Protein AF-0000000084933851 (afdb_homodimer)

Organism: Streptomyces venezuelae (strain ATCC 10712 / CBS 650.69 / DSM 40230 / JCM 4526 / NBRC 13096 / PD 04745) (NCBI:txid953739)

Structure (mmCIF, N/CA/C/O backbone):
data_AF-0000000084933851-model_v1
#
loop_
_entity.id
_entity.type
_entity.pdbx_description
1 polymer 'NAD kinase'
#
loop_
_atom_site.group_PDB
_atom_site.id
_atom_site.type_symbol
_atom_site.label_atom_id
_atom_site.label_alt_id
_atom_site.label_comp_id
_atom_site.label_asym_id
_atom_site.label_entity_id
_atom_site.label_seq_id
_atom_site.pdbx_PDB_ins_code
_atom_site.Cartn_x
_atom_site.Cartn_y
_atom_site.Cartn_z
_atom_site.occupancy
_atom_site.B_iso_or_equiv
_atom_site.auth_seq_id
_atom_site.auth_comp_id
_atom_site.auth_asym_id
_atom_site.auth_atom_id
_atom_site.pdbx_PDB_model_num
ATOM 1 N N . MET A 1 1 ? 6.035 50.531 6.137 1 45.31 1 MET A N 1
ATOM 2 C CA . MET A 1 1 ? 4.871 50.344 7 1 45.31 1 MET A CA 1
ATOM 3 C C . MET A 1 1 ? 4.402 48.906 7 1 45.31 1 MET A C 1
ATOM 5 O O . MET A 1 1 ? 4.184 48.312 5.938 1 45.31 1 MET A O 1
ATOM 9 N N . SER A 1 2 ? 4.676 48.188 8.047 1 57.66 2 SER A N 1
ATOM 10 C CA . SER A 1 2 ? 4.438 46.75 8.07 1 57.66 2 SER A CA 1
ATOM 11 C C . SER A 1 2 ? 2.982 46.406 7.754 1 57.66 2 SER A C 1
ATOM 13 O O . SER A 1 2 ? 2.072 47.094 8.227 1 57.66 2 SER A O 1
ATOM 15 N N . LEU A 1 3 ? 2.648 45.906 6.508 1 72.31 3 LEU A N 1
ATOM 16 C CA . LEU A 1 3 ? 1.286 45.594 6.098 1 72.31 3 LEU A CA 1
ATOM 17 C C . LEU A 1 3 ? 0.508 44.938 7.242 1 72.31 3 LEU A C 1
ATOM 19 O O . LEU A 1 3 ? 1.067 44.188 8.023 1 72.31 3 LEU A O 1
ATOM 23 N N . ALA A 1 4 ? -0.65 45.531 7.508 1 89 4 ALA A N 1
ATOM 24 C CA . ALA A 1 4 ? -1.566 44.906 8.453 1 89 4 ALA A CA 1
ATOM 25 C C . ALA A 1 4 ? -1.658 43.406 8.203 1 89 4 ALA A C 1
ATOM 27 O O . ALA A 1 4 ? -1.637 42.969 7.055 1 89 4 ALA A O 1
ATOM 28 N N . PRO A 1 5 ? -1.645 42.656 9.258 1 94.31 5 PRO A N 1
ATOM 29 C CA . PRO A 1 5 ? -1.738 41.188 9.109 1 94.31 5 PRO A CA 1
ATOM 30 C C . PRO A 1 5 ? -2.984 40.75 8.336 1 94.31 5 PRO A C 1
ATOM 32 O O . PRO A 1 5 ? -3.938 41.531 8.211 1 94.31 5 PRO A O 1
ATOM 35 N N . ARG A 1 6 ? -2.902 39.656 7.707 1 97.5 6 ARG A N 1
ATOM 36 C CA . ARG A 1 6 ? -4.02 39 7.035 1 97.5 6 ARG A CA 1
ATOM 37 C C . ARG A 1 6 ? -4.328 37.656 7.684 1 97.5 6 ARG A C 1
ATOM 39 O O . ARG A 1 6 ? -3.438 36.812 7.848 1 97.5 6 ARG A O 1
ATOM 46 N N . ALA A 1 7 ? -5.559 37.531 8.102 1 98.31 7 ALA A N 1
ATOM 47 C CA . ALA A 1 7 ? -6.008 36.25 8.609 1 98.31 7 ALA A CA 1
ATOM 48 C C . ALA A 1 7 ? -6.426 35.312 7.473 1 98.31 7 ALA A C 1
ATOM 50 O O . ALA A 1 7 ? -7.34 35.656 6.711 1 98.31 7 ALA A O 1
ATOM 51 N N . VAL A 1 8 ? -5.754 34.219 7.328 1 98.75 8 VAL A N 1
ATOM 52 C CA . VAL A 1 8 ? -6.133 33.188 6.352 1 98.75 8 VAL A CA 1
ATOM 53 C C . VAL A 1 8 ? -6.84 32.031 7.055 1 98.75 8 VAL A C 1
ATOM 55 O O . VAL A 1 8 ? -6.199 31.234 7.73 1 98.75 8 VAL A O 1
ATOM 58 N N . LEU A 1 9 ? -8.133 31.953 6.902 1 98.75 9 LEU A N 1
ATOM 59 C CA . LEU A 1 9 ? -8.938 30.922 7.535 1 98.75 9 LEU A CA 1
ATOM 60 C C . LEU A 1 9 ? -8.992 29.672 6.66 1 98.75 9 LEU A C 1
ATOM 62 O O . LEU A 1 9 ? -9.656 29.672 5.617 1 98.75 9 LEU A O 1
ATOM 66 N N . VAL A 1 10 ? -8.352 28.609 7.117 1 98.62 10 VAL A N 1
ATOM 67 C CA . VAL A 1 10 ? -8.312 27.344 6.398 1 98.62 10 VAL A CA 1
ATOM 68 C C . VAL A 1 10 ? -9.406 26.422 6.922 1 98.62 10 VAL A C 1
ATOM 70 O O . VAL A 1 10 ? -9.555 26.25 8.133 1 98.62 10 VAL A O 1
ATOM 73 N N . HIS A 1 11 ? -10.164 25.891 6.051 1 98.06 11 HIS A N 1
ATOM 74 C CA . HIS A 1 11 ? -11.25 24.984 6.414 1 98.06 11 HIS A CA 1
ATOM 75 C C . HIS A 1 11 ? -11.406 23.875 5.391 1 98.06 11 HIS A C 1
ATOM 77 O O . HIS A 1 11 ? -10.688 23.828 4.391 1 98.06 11 HIS A O 1
ATOM 83 N N . ARG A 1 12 ? -12.266 22.891 5.715 1 96.31 12 ARG A N 1
ATOM 84 C CA . ARG A 1 12 ? -12.531 21.812 4.762 1 96.31 12 ARG A CA 1
ATOM 85 C C . ARG A 1 12 ? -14.031 21.641 4.547 1 96.31 12 ARG A C 1
ATOM 87 O O . ARG A 1 12 ? -14.828 21.922 5.441 1 96.31 12 ARG A O 1
ATOM 94 N N . THR A 1 13 ? -14.336 21.188 3.377 1 96 13 THR A N 1
ATOM 95 C CA . THR A 1 13 ? -15.719 20.797 3.104 1 96 13 THR A CA 1
ATOM 96 C C . THR A 1 13 ? -16.172 19.719 4.078 1 96 13 THR A C 1
ATOM 98 O O . THR A 1 13 ? -15.438 18.766 4.352 1 96 13 THR A O 1
ATOM 101 N N . THR A 1 14 ? -17.344 19.953 4.676 1 95.5 14 THR A N 1
ATOM 102 C CA . THR A 1 14 ? -17.828 19 5.672 1 95.5 14 THR A CA 1
ATOM 103 C C . THR A 1 14 ? -18.391 17.75 5 1 95.5 14 THR A C 1
ATOM 105 O O . THR A 1 14 ? -18.734 17.781 3.814 1 95.5 14 THR A O 1
ATOM 108 N N . GLU A 1 15 ? -18.484 16.719 5.754 1 93.12 15 GLU A N 1
ATOM 109 C CA . GLU A 1 15 ? -19.109 15.5 5.258 1 93.12 15 GLU A CA 1
ATOM 110 C C . GLU A 1 15 ? -20.547 15.75 4.797 1 93.12 15 GLU A C 1
ATOM 112 O O . GLU A 1 15 ? -20.984 15.188 3.793 1 93.12 15 GLU A O 1
ATOM 117 N N . TYR A 1 16 ? -21.203 16.578 5.457 1 95.88 16 TYR A N 1
ATOM 118 C CA . TYR A 1 16 ? -22.594 16.891 5.109 1 95.88 16 TYR A CA 1
ATOM 119 C C . TYR A 1 16 ? -22.672 17.547 3.738 1 95.88 16 TYR A C 1
ATOM 121 O O . TYR A 1 16 ? -23.516 17.172 2.918 1 95.88 16 TYR A O 1
ATOM 129 N N . GLU A 1 17 ? -21.844 18.469 3.578 1 96.12 17 GLU A N 1
ATOM 130 C CA . GLU A 1 17 ? -21.797 19.141 2.281 1 96.12 17 GLU A CA 1
ATOM 131 C C . GLU A 1 17 ? -21.5 18.156 1.161 1 96.12 17 GLU A C 1
ATOM 133 O O . GLU A 1 17 ? -22.094 18.219 0.083 1 96.12 17 GLU A O 1
ATOM 138 N N . GLU A 1 18 ? -20.641 17.266 1.449 1 94.56 18 GLU A N 1
ATOM 139 C CA . GLU A 1 18 ? -20.312 16.25 0.456 1 94.56 18 GLU A CA 1
ATOM 140 C C . GLU A 1 18 ? -21.5 15.352 0.157 1 94.56 18 GLU A C 1
ATOM 142 O O . GLU A 1 18 ? -21.75 15 -0.999 1 94.56 18 GLU A O 1
ATOM 147 N N . LEU A 1 19 ? -22.172 14.938 1.188 1 94.75 19 LEU A N 1
ATOM 148 C CA . LEU A 1 19 ? -23.344 14.078 1.047 1 94.75 19 LEU A CA 1
ATOM 149 C C . LEU A 1 19 ? -24.422 14.773 0.229 1 94.75 19 LEU A C 1
ATOM 151 O O . LEU A 1 19 ? -25.047 14.148 -0.634 1 94.75 19 LEU A O 1
ATOM 155 N N . LEU A 1 20 ? -24.547 16.047 0.464 1 95.31 20 LEU A N 1
ATOM 156 C CA . LEU A 1 20 ? -25.562 16.797 -0.282 1 95.31 20 LEU A CA 1
ATOM 157 C C . LEU A 1 20 ? -25.156 16.922 -1.748 1 95.31 20 LEU A C 1
ATOM 159 O O . LEU A 1 20 ? -26.016 16.844 -2.637 1 95.31 20 LEU A O 1
ATOM 163 N N . ALA A 1 21 ? -23.969 17.172 -1.898 1 94.62 21 ALA A N 1
ATOM 164 C CA . ALA A 1 21 ? -23.484 17.266 -3.273 1 94.62 21 ALA A CA 1
ATOM 165 C C . ALA A 1 21 ? -23.672 15.953 -4.023 1 94.62 21 ALA A C 1
ATOM 167 O O . ALA A 1 21 ? -23.984 15.953 -5.215 1 94.62 21 ALA A O 1
ATOM 168 N N . ARG A 1 22 ? -23.562 14.836 -3.422 1 92.44 22 ARG A N 1
ATOM 169 C CA . ARG A 1 22 ? -23.594 13.516 -4.035 1 92.44 22 ARG A CA 1
ATOM 170 C C . ARG A 1 22 ? -25.031 13.023 -4.191 1 92.44 22 ARG A C 1
ATOM 172 O O . ARG A 1 22 ? -25.375 12.391 -5.191 1 92.44 22 ARG A O 1
ATOM 179 N N . HIS A 1 23 ? -25.844 13.398 -3.143 1 94 23 HIS A N 1
ATOM 180 C CA . HIS A 1 23 ? -27.156 12.758 -3.09 1 94 23 HIS A CA 1
ATOM 181 C C . HIS A 1 23 ? -28.266 13.758 -3.373 1 94 23 HIS A C 1
ATOM 183 O O . HIS A 1 23 ? -29.422 13.375 -3.553 1 94 23 HIS A O 1
ATOM 189 N N . GLY A 1 24 ? -27.922 15.016 -3.371 1 92.81 24 GLY A N 1
ATOM 190 C CA . GLY A 1 24 ? -28.844 16.062 -3.812 1 92.81 24 GLY A CA 1
ATOM 191 C C . GLY A 1 24 ? -29.641 16.656 -2.68 1 92.81 24 GLY A C 1
ATOM 192 O O . GLY A 1 24 ? -29.734 17.875 -2.553 1 92.81 24 GLY A O 1
ATOM 193 N N . THR A 1 25 ? -30.203 15.742 -1.806 1 94.5 25 THR A N 1
ATOM 194 C CA . THR A 1 25 ? -31.078 16.266 -0.752 1 94.5 25 THR A CA 1
ATOM 195 C C . THR A 1 25 ? -30.703 15.648 0.597 1 94.5 25 THR A C 1
ATOM 197 O O . THR A 1 25 ? -30.094 14.586 0.655 1 94.5 25 THR A O 1
ATOM 200 N N . HIS A 1 26 ? -31.188 16.391 1.652 1 94.69 26 HIS A N 1
ATOM 201 C CA . HIS A 1 26 ? -31.031 15.883 3.008 1 94.69 26 HIS A CA 1
ATOM 202 C C . HIS A 1 26 ? -31.656 14.5 3.148 1 94.69 26 HIS A C 1
ATOM 204 O O . HIS A 1 26 ? -31.062 13.609 3.758 1 94.69 26 HIS A O 1
ATOM 210 N N . GLY A 1 27 ? -32.781 14.336 2.613 1 94.44 27 GLY A N 1
ATOM 211 C CA . GLY A 1 27 ? -33.5 13.07 2.693 1 94.44 27 GLY A CA 1
ATOM 212 C C . GLY A 1 27 ? -32.719 11.922 2.07 1 94.44 27 GLY A C 1
ATOM 213 O O . GLY A 1 27 ? -32.594 10.844 2.666 1 94.44 27 GLY A O 1
ATOM 214 N N . GLN A 1 28 ? -32.25 12.156 0.894 1 94.44 28 GLN A N 1
ATOM 215 C CA . GLN A 1 28 ? -31.484 11.125 0.209 1 94.44 28 GLN A CA 1
ATOM 216 C C . GLN A 1 28 ? -30.188 10.812 0.972 1 94.44 28 GLN A C 1
ATOM 218 O O . GLN A 1 28 ? -29.797 9.648 1.071 1 94.44 28 GLN A O 1
ATOM 223 N N . ALA A 1 29 ? -29.547 11.805 1.529 1 94.25 29 ALA A N 1
ATOM 224 C CA . ALA A 1 29 ? -28.359 11.609 2.359 1 94.25 29 ALA A CA 1
ATOM 225 C C . ALA A 1 29 ? -28.688 10.781 3.6 1 94.25 29 ALA A C 1
ATOM 227 O O . ALA A 1 29 ? -27.922 9.906 3.998 1 94.25 29 ALA A O 1
ATOM 228 N N . ALA A 1 30 ? -29.828 11.102 4.113 1 94.94 30 ALA A N 1
ATOM 229 C CA . ALA A 1 30 ? -30.266 10.375 5.301 1 94.94 30 ALA A CA 1
ATOM 230 C C . ALA A 1 30 ? -30.469 8.898 4.992 1 94.94 30 ALA A C 1
ATOM 232 O O . ALA A 1 30 ? -30.094 8.031 5.797 1 94.94 30 ALA A O 1
ATOM 233 N N . PHE A 1 31 ? -31.062 8.648 3.9 1 93.5 31 PHE A N 1
ATOM 234 C CA . PHE A 1 31 ? -31.281 7.27 3.486 1 93.5 31 PHE A CA 1
ATOM 235 C C . PHE A 1 31 ? -29.969 6.539 3.303 1 93.5 31 PHE A C 1
ATOM 237 O O . PHE A 1 31 ? -29.797 5.418 3.789 1 93.5 31 PHE A O 1
ATOM 244 N N . PHE A 1 32 ? -29.125 7.215 2.662 1 91.81 32 PHE A N 1
ATOM 245 C CA . PHE A 1 32 ? -27.812 6.664 2.4 1 91.81 32 PHE A CA 1
ATOM 246 C C . PHE A 1 32 ? -27.094 6.324 3.701 1 91.81 32 PHE A C 1
ATOM 248 O O . PHE A 1 32 ? -26.578 5.215 3.857 1 91.81 32 PHE A O 1
ATOM 255 N N . LEU A 1 33 ? -27.031 7.246 4.629 1 92.69 33 LEU A N 1
ATOM 256 C CA . LEU A 1 33 ? -26.344 7.062 5.902 1 92.69 33 LEU A CA 1
ATOM 257 C C . LEU A 1 33 ? -27.047 6.008 6.754 1 92.69 33 LEU A C 1
ATOM 259 O O . LEU A 1 33 ? -26.391 5.199 7.41 1 92.69 33 LEU A O 1
ATOM 263 N N . ALA A 1 34 ? -28.344 6.023 6.695 1 92.38 34 ALA A N 1
ATOM 264 C CA . ALA A 1 34 ? -29.109 5.055 7.48 1 92.38 34 ALA A CA 1
ATOM 265 C C . ALA A 1 34 ? -28.781 3.627 7.051 1 92.38 34 ALA A C 1
ATOM 267 O O . ALA A 1 34 ? -28.703 2.725 7.887 1 92.38 34 ALA A O 1
ATOM 268 N N . ALA A 1 35 ? -28.625 3.432 5.805 1 88 35 ALA A N 1
ATOM 269 C CA . ALA A 1 35 ? -28.25 2.123 5.266 1 88 35 ALA A CA 1
ATOM 270 C C . ALA A 1 35 ? -26.922 1.651 5.824 1 88 35 ALA A C 1
ATOM 272 O O . ALA A 1 35 ? -26.609 0.459 5.781 1 88 35 ALA A O 1
ATOM 273 N N . ARG A 1 36 ? -26.234 2.561 6.383 1 86.5 36 ARG A N 1
ATOM 274 C CA . ARG A 1 36 ? -24.906 2.254 6.934 1 86.5 36 ARG A CA 1
ATOM 275 C C . ARG A 1 36 ? -24.906 2.387 8.453 1 86.5 36 ARG A C 1
ATOM 277 O O . ARG A 1 36 ? -23.844 2.463 9.07 1 86.5 36 ARG A O 1
ATOM 284 N N . GLY A 1 37 ? -25.969 2.615 8.875 1 86.56 37 GLY A N 1
ATOM 285 C CA . GLY A 1 37 ? -26.125 2.689 10.32 1 86.56 37 GLY A CA 1
ATOM 286 C C . GLY A 1 37 ? -25.656 4.012 10.898 1 86.56 37 GLY A C 1
ATOM 287 O O . GLY A 1 37 ? -25.234 4.074 12.055 1 86.56 37 GLY A O 1
ATOM 288 N N . ARG A 1 38 ? -25.656 4.98 10.07 1 90.38 38 ARG A N 1
ATOM 289 C CA . ARG A 1 38 ? -25.203 6.293 10.523 1 90.38 38 ARG A CA 1
ATOM 290 C C . ARG A 1 38 ? -26.344 7.305 10.5 1 90.38 38 ARG A C 1
ATOM 292 O O . ARG A 1 38 ? -27.344 7.113 9.797 1 90.38 38 ARG A O 1
ATOM 299 N N . SER A 1 39 ? -26.141 8.281 11.289 1 93.56 39 SER A N 1
ATOM 300 C CA . SER A 1 39 ? -27.172 9.305 11.422 1 93.56 39 SER A CA 1
ATOM 301 C C . SER A 1 39 ? -26.797 10.562 10.633 1 93.56 39 SER A C 1
ATOM 303 O O . SER A 1 39 ? -25.75 11.164 10.867 1 93.56 39 SER A O 1
ATOM 305 N N . VAL A 1 40 ? -27.766 10.922 9.828 1 93.56 40 VAL A N 1
ATOM 306 C CA . VAL A 1 40 ? -27.562 12.148 9.062 1 93.56 40 VAL A CA 1
ATOM 307 C C . VAL A 1 40 ? -27.578 13.352 10.008 1 93.56 40 VAL A C 1
ATOM 309 O O . VAL A 1 40 ? -26.906 14.352 9.758 1 93.56 40 VAL A O 1
ATOM 312 N N . ASP A 1 41 ? -28.266 13.188 11.039 1 94.69 41 ASP A N 1
ATOM 313 C CA . ASP A 1 41 ? -28.359 14.289 11.984 1 94.69 41 ASP A CA 1
ATOM 314 C C . ASP A 1 41 ? -27.031 14.539 12.688 1 94.69 41 ASP A C 1
ATOM 316 O O . ASP A 1 41 ? -26.656 15.688 12.93 1 94.69 41 ASP A O 1
ATOM 320 N N . ALA A 1 42 ? -26.406 13.531 12.953 1 93.62 42 ALA A N 1
ATOM 321 C CA . ALA A 1 42 ? -25.094 13.672 13.562 1 93.62 42 ALA A CA 1
ATOM 322 C C . ALA A 1 42 ? -24.125 14.383 12.617 1 93.62 42 ALA A C 1
ATOM 324 O O . ALA A 1 42 ? -23.359 15.25 13.047 1 93.62 42 ALA A O 1
ATOM 325 N N . VAL A 1 43 ? -24.25 14.016 11.422 1 94 43 VAL A N 1
ATOM 326 C CA . VAL A 1 43 ? -23.375 14.609 10.406 1 94 43 VAL A CA 1
ATOM 327 C C . VAL A 1 43 ? -23.734 16.078 10.219 1 94 43 VAL A C 1
ATOM 329 O O . VAL A 1 43 ? -22.859 16.938 10.078 1 94 43 VAL A O 1
ATOM 332 N N . ARG A 1 44 ? -24.969 16.297 10.203 1 95.94 44 ARG A N 1
ATOM 333 C CA . ARG A 1 44 ? -25.438 17.672 10.07 1 95.94 44 ARG A CA 1
ATOM 334 C C . ARG A 1 44 ? -25.016 18.531 11.266 1 95.94 44 ARG A C 1
ATOM 336 O O . ARG A 1 44 ? -24.625 19.688 11.102 1 95.94 44 ARG A O 1
ATOM 343 N N . GLU A 1 45 ? -25.109 17.969 12.375 1 95.25 45 GLU A N 1
ATOM 344 C CA . GLU A 1 45 ? -24.688 18.688 13.57 1 95.25 45 GLU A CA 1
ATOM 345 C C . GLU A 1 45 ? -23.203 19.062 13.5 1 95.25 45 GLU A C 1
ATOM 347 O O . GLU A 1 45 ? -22.828 20.172 13.875 1 95.25 45 GLU A O 1
ATOM 352 N N . ARG A 1 46 ? -22.438 18.156 13.07 1 94.5 46 ARG A N 1
ATOM 353 C CA . ARG A 1 46 ? -21.016 18.438 12.914 1 94.5 46 ARG A CA 1
ATOM 354 C C . ARG A 1 46 ? -20.781 19.547 11.898 1 94.5 46 ARG A C 1
ATOM 356 O O . ARG A 1 46 ? -19.906 20.391 12.078 1 94.5 46 ARG A O 1
ATOM 363 N N . HIS A 1 47 ? -21.562 19.469 10.883 1 95.81 47 HIS A N 1
ATOM 364 C CA . HIS A 1 47 ? -21.516 20.5 9.859 1 95.81 47 HIS A CA 1
ATOM 365 C C . HIS A 1 47 ? -21.828 21.875 10.461 1 95.81 47 HIS A C 1
ATOM 367 O O . HIS A 1 47 ? -21.109 22.844 10.219 1 95.81 47 HIS A O 1
ATOM 373 N N . GLU A 1 48 ? -22.859 21.922 11.195 1 96.75 48 GLU A N 1
ATOM 374 C CA . GLU A 1 48 ? -23.266 23.188 11.805 1 96.75 48 GLU A CA 1
ATOM 375 C C . GLU A 1 48 ? -22.203 23.688 12.781 1 96.75 48 GLU A C 1
ATOM 377 O O . GLU A 1 48 ? -21.938 24.891 12.852 1 96.75 48 GLU A O 1
ATOM 382 N N . ARG A 1 49 ? -21.625 22.797 13.461 1 95.75 49 ARG A N 1
ATOM 383 C CA . ARG A 1 49 ? -20.578 23.172 14.391 1 95.75 49 ARG A CA 1
ATOM 384 C C . ARG A 1 49 ? -19.375 23.766 13.648 1 95.75 49 ARG A C 1
ATOM 386 O O . ARG A 1 49 ? -18.812 24.781 14.078 1 95.75 49 ARG A O 1
ATOM 393 N N . ALA A 1 50 ? -19.031 23.109 12.625 1 96.25 50 ALA A N 1
ATOM 394 C CA . ALA A 1 50 ? -17.906 23.594 11.828 1 96.25 50 ALA A CA 1
ATOM 395 C C . ALA A 1 50 ? -18.188 24.984 11.273 1 96.25 50 ALA A C 1
ATOM 397 O O . ALA A 1 50 ? -17.328 25.859 11.312 1 96.25 50 ALA A O 1
ATOM 398 N N . HIS A 1 51 ? -19.375 25.172 10.828 1 96.69 51 HIS A N 1
ATOM 399 C CA . HIS A 1 51 ? -19.766 26.469 10.266 1 96.69 51 HIS A CA 1
ATOM 400 C C . HIS A 1 51 ? -19.797 27.547 11.336 1 96.69 51 HIS A C 1
ATOM 402 O O . HIS A 1 51 ? -19.359 28.672 11.102 1 96.69 51 HIS A O 1
ATOM 408 N N . ARG A 1 52 ? -20.312 27.172 12.414 1 97.31 52 ARG A N 1
ATOM 409 C CA . ARG A 1 52 ? -20.359 28.109 13.523 1 97.31 52 ARG A CA 1
ATOM 410 C C . ARG A 1 52 ? -18.953 28.484 13.984 1 97.31 52 ARG A C 1
ATOM 412 O O . ARG A 1 52 ? -18.672 29.656 14.281 1 97.31 52 ARG A O 1
ATOM 419 N N . ALA A 1 53 ? -18.125 27.469 14.039 1 97.81 53 ALA A N 1
ATOM 420 C CA . ALA A 1 53 ? -16.75 27.719 14.43 1 97.81 53 ALA A CA 1
ATOM 421 C C . ALA A 1 53 ? -16.078 28.688 13.461 1 97.81 53 ALA A C 1
ATOM 423 O O . ALA A 1 53 ? -15.43 29.656 13.883 1 97.81 53 ALA A O 1
ATOM 424 N N . LEU A 1 54 ? -16.266 28.422 12.227 1 98.06 54 LEU A N 1
ATOM 425 C CA . LEU A 1 54 ? -15.672 29.281 11.203 1 98.06 54 LEU A CA 1
ATOM 426 C C . LEU A 1 54 ? -16.203 30.703 11.312 1 98.06 54 LEU A C 1
ATOM 428 O O . LEU A 1 54 ? -15.445 31.672 11.203 1 98.06 54 LEU A O 1
ATOM 432 N N . ALA A 1 55 ? -17.484 30.812 11.547 1 97.94 55 ALA A N 1
ATOM 433 C CA . ALA A 1 55 ? -18.109 32.125 11.672 1 97.94 55 ALA A CA 1
ATOM 434 C C . ALA A 1 55 ? -17.578 32.875 12.898 1 97.94 55 ALA A C 1
ATOM 436 O O . ALA A 1 55 ? -17.328 34.062 12.844 1 97.94 55 ALA A O 1
ATOM 437 N N . THR A 1 56 ? -17.484 32.156 13.93 1 98.19 56 THR A N 1
ATOM 438 C CA . THR A 1 56 ? -16.984 32.719 15.164 1 98.19 56 THR A CA 1
ATOM 439 C C . THR A 1 56 ? -15.555 33.25 14.984 1 98.19 56 THR A C 1
ATOM 441 O O . THR A 1 56 ? -15.242 34.375 15.398 1 98.19 56 THR A O 1
ATOM 444 N N . VAL A 1 57 ? -14.711 32.469 14.367 1 98.56 57 VAL A N 1
ATOM 445 C CA . VAL A 1 57 ? -13.32 32.844 14.148 1 98.56 57 VAL A CA 1
ATOM 446 C C . VAL A 1 57 ? -13.258 34.062 13.203 1 98.56 57 VAL A C 1
ATOM 448 O O . VAL A 1 57 ? -12.516 35 13.445 1 98.56 57 VAL A O 1
ATOM 451 N N . ALA A 1 58 ? -14.062 34 12.164 1 98.25 58 ALA A N 1
ATOM 452 C CA . ALA A 1 58 ? -14.109 35.094 11.219 1 98.25 58 ALA A CA 1
ATOM 453 C C . ALA A 1 58 ? -14.516 36.406 11.906 1 98.25 58 ALA A C 1
ATOM 455 O O . ALA A 1 58 ? -13.961 37.469 11.617 1 98.25 58 ALA A O 1
ATOM 456 N N . GLY A 1 59 ? -15.445 36.25 12.75 1 98 59 GLY A N 1
ATOM 457 C CA . GLY A 1 59 ? -15.93 37.406 13.477 1 98 59 GLY A CA 1
ATOM 458 C C . GLY A 1 59 ? -14.93 37.938 14.492 1 98 59 GLY A C 1
ATOM 459 O O . GLY A 1 59 ? -15.047 39.094 14.953 1 98 59 GLY A O 1
ATOM 460 N N . ALA A 1 60 ? -13.992 37.125 14.82 1 97.94 60 ALA A N 1
ATOM 461 C CA . ALA A 1 60 ? -13 37.5 15.828 1 97.94 60 ALA A CA 1
ATOM 462 C C . ALA A 1 60 ? -11.812 38.219 15.195 1 97.94 60 ALA A C 1
ATOM 464 O O . ALA A 1 60 ? -10.961 38.75 15.898 1 97.94 60 ALA A O 1
ATOM 465 N N . VAL A 1 61 ? -11.711 38.188 13.906 1 97.94 61 VAL A N 1
ATOM 466 C CA . VAL A 1 61 ? -10.586 38.812 13.219 1 97.94 61 VAL A CA 1
ATOM 467 C C . VAL A 1 61 ? -10.641 40.344 13.43 1 97.94 61 VAL A C 1
ATOM 469 O O . VAL A 1 61 ? -11.672 40.969 13.188 1 97.94 61 VAL A O 1
ATOM 472 N N . PRO A 1 62 ? -9.516 40.938 13.914 1 96.44 62 PRO A N 1
ATOM 473 C CA . PRO A 1 62 ? -9.516 42.375 14.102 1 96.44 62 PRO A CA 1
ATOM 474 C C . PRO A 1 62 ? -9.945 43.125 12.844 1 96.44 62 PRO A C 1
ATOM 476 O O . PRO A 1 62 ? -9.586 42.75 11.727 1 96.44 62 PRO A O 1
ATOM 479 N N . LEU A 1 63 ? -10.578 44.219 12.984 1 95.19 63 LEU A N 1
ATOM 480 C CA . LEU A 1 63 ? -11.148 45 11.883 1 95.19 63 LEU A CA 1
ATOM 481 C C . LEU A 1 63 ? -10.055 45.594 11.008 1 95.19 63 LEU A C 1
ATOM 483 O O . LEU A 1 63 ? -10.273 45.875 9.836 1 95.19 63 LEU A O 1
ATOM 487 N N . THR A 1 64 ? -8.953 45.719 11.586 1 95.62 64 THR A N 1
ATOM 488 C CA . THR A 1 64 ? -7.852 46.344 10.867 1 95.62 64 THR A CA 1
ATOM 489 C C . THR A 1 64 ? -7.125 45.312 10 1 95.62 64 THR A C 1
ATOM 491 O O . THR A 1 64 ? -6.234 45.656 9.227 1 95.62 64 THR A O 1
ATOM 494 N N . TRP A 1 65 ? -7.449 43.969 10.219 1 97.06 65 TRP A N 1
ATOM 495 C CA . TRP A 1 65 ? -6.805 42.938 9.438 1 97.06 65 TRP A CA 1
ATOM 496 C C . TRP A 1 65 ? -7.59 42.625 8.164 1 97.06 65 TRP A C 1
ATOM 498 O O . TRP A 1 65 ? -8.812 42.75 8.141 1 97.06 65 TRP A O 1
ATOM 508 N N . ARG A 1 66 ? -6.891 42.281 7.145 1 96.19 66 ARG A N 1
ATOM 509 C CA . ARG A 1 66 ? -7.555 41.594 6.043 1 96.19 66 ARG A CA 1
ATOM 510 C C . ARG A 1 66 ? -7.887 40.156 6.414 1 96.19 66 ARG A C 1
ATOM 512 O O . ARG A 1 66 ? -7.309 39.594 7.355 1 96.19 66 ARG A O 1
ATOM 519 N N . GLN A 1 67 ? -8.836 39.656 5.707 1 97.31 67 GLN A N 1
ATOM 520 C CA . GLN A 1 67 ? -9.188 38.25 5.957 1 97.31 67 GLN A CA 1
ATOM 521 C C . GLN A 1 67 ? -9.562 37.531 4.66 1 97.31 67 GLN A C 1
ATOM 523 O O . GLN A 1 67 ? -10.102 38.156 3.736 1 97.31 67 GLN A O 1
ATOM 528 N N . THR A 1 68 ? -9.227 36.312 4.555 1 97.88 68 THR A N 1
ATOM 529 C CA . THR A 1 68 ? -9.617 35.469 3.441 1 97.88 68 THR A CA 1
ATOM 530 C C . THR A 1 68 ? -9.828 34.031 3.908 1 97.88 68 THR A C 1
ATOM 532 O O . THR A 1 68 ? -9.32 33.625 4.961 1 97.88 68 THR A O 1
ATOM 535 N N . ARG A 1 69 ? -10.648 33.281 3.213 1 98 69 ARG A N 1
ATOM 536 C CA . ARG A 1 69 ? -10.867 31.844 3.469 1 98 69 ARG A CA 1
ATOM 537 C C . ARG A 1 69 ? -10.25 30.984 2.373 1 98 69 ARG A C 1
ATOM 539 O O . ARG A 1 69 ? -10.25 31.375 1.201 1 98 69 ARG A O 1
ATOM 546 N N . VAL A 1 70 ? -9.719 29.906 2.816 1 97.88 70 VAL A N 1
ATOM 547 C CA . VAL A 1 70 ? -9.18 28.953 1.855 1 97.88 70 VAL A CA 1
ATOM 548 C C . VAL A 1 70 ? -9.641 27.547 2.213 1 97.88 70 VAL A C 1
ATOM 550 O O . VAL A 1 70 ? -9.484 27.109 3.355 1 97.88 70 VAL A O 1
ATOM 553 N N . GLU A 1 71 ? -10.234 26.844 1.227 1 97.69 71 GLU A N 1
ATOM 554 C CA . GLU A 1 71 ? -10.648 25.453 1.402 1 97.69 71 GLU A CA 1
ATOM 555 C C . GLU A 1 71 ? -9.492 24.5 1.146 1 97.69 71 GLU A C 1
ATOM 557 O O . GLU A 1 71 ? -8.641 24.766 0.295 1 97.69 71 GLU A O 1
ATOM 562 N N . ARG A 1 72 ? -9.492 23.406 1.838 1 96.19 72 ARG A N 1
ATOM 563 C CA . ARG A 1 72 ? -8.422 22.406 1.804 1 96.19 72 ARG A CA 1
ATOM 564 C C . ARG A 1 72 ? -8.016 22.094 0.369 1 96.19 72 ARG A C 1
ATOM 566 O O . ARG A 1 72 ? -6.824 22.047 0.053 1 96.19 72 ARG A O 1
ATOM 573 N N . ALA A 1 73 ? -8.938 21.953 -0.477 1 93.31 73 ALA A N 1
ATOM 574 C CA . ALA A 1 73 ? -8.688 21.547 -1.854 1 93.31 73 ALA A CA 1
ATOM 575 C C . ALA A 1 73 ? -7.934 22.625 -2.623 1 93.31 73 ALA A C 1
ATOM 577 O O . ALA A 1 73 ? -7.363 22.359 -3.684 1 93.31 73 ALA A O 1
ATOM 578 N N . ASP A 1 74 ? -7.906 23.812 -2.098 1 94.75 74 ASP A N 1
ATOM 579 C CA . ASP A 1 74 ? -7.312 24.938 -2.816 1 94.75 74 ASP A CA 1
ATOM 580 C C . ASP A 1 74 ? -5.98 25.344 -2.189 1 94.75 74 ASP A C 1
ATOM 582 O O . ASP A 1 74 ? -5.379 26.344 -2.598 1 94.75 74 ASP A O 1
ATOM 586 N N . LEU A 1 75 ? -5.57 24.609 -1.274 1 95.12 75 LEU A N 1
ATOM 587 C CA . LEU A 1 75 ? -4.363 24.984 -0.541 1 95.12 75 LEU A CA 1
ATOM 588 C C . LEU A 1 75 ? -3.154 25.016 -1.466 1 95.12 75 LEU A C 1
ATOM 590 O O . LEU A 1 75 ? -2.299 25.891 -1.345 1 95.12 75 LEU A O 1
ATOM 594 N N . ASP A 1 76 ? -3.072 24.109 -2.418 1 89.06 76 ASP A N 1
ATOM 595 C CA . ASP A 1 76 ? -1.894 23.984 -3.27 1 89.06 76 ASP A CA 1
ATOM 596 C C . ASP A 1 76 ? -1.803 25.156 -4.25 1 89.06 76 ASP A C 1
ATOM 598 O O . ASP A 1 76 ? -0.761 25.359 -4.875 1 89.06 76 ASP A O 1
ATOM 602 N N . ARG A 1 77 ? -2.854 25.922 -4.434 1 92.75 77 ARG A N 1
ATOM 603 C CA . ARG A 1 77 ? -2.881 27.047 -5.367 1 92.75 77 ARG A CA 1
ATOM 604 C C . ARG A 1 77 ? -2.926 28.375 -4.617 1 92.75 77 ARG A C 1
ATOM 606 O O . ARG A 1 77 ? -2.885 29.453 -5.234 1 92.75 77 ARG A O 1
ATOM 613 N N . PHE A 1 78 ? -3.031 28.312 -3.354 1 95.62 78 PHE A N 1
ATOM 614 C CA . PHE A 1 78 ? -3.137 29.516 -2.551 1 95.62 78 PHE A CA 1
ATOM 615 C C . PHE A 1 78 ? -1.756 30.094 -2.252 1 95.62 78 PHE A C 1
ATOM 617 O O . PHE A 1 78 ? -0.83 29.344 -1.918 1 95.62 78 PHE A O 1
ATOM 624 N N . LEU A 1 79 ? -1.615 31.359 -2.311 1 95.56 79 LEU A N 1
ATOM 625 C CA . LEU A 1 79 ? -0.349 32.031 -2.035 1 95.56 79 LEU A CA 1
ATOM 626 C C . LEU A 1 79 ? -0.36 32.688 -0.65 1 95.56 79 LEU A C 1
ATOM 628 O O . LEU A 1 79 ? -1.055 33.656 -0.426 1 95.56 79 LEU A O 1
ATOM 632 N N . PHE A 1 80 ? 0.397 32.156 0.234 1 96.88 80 PHE A N 1
ATOM 633 C CA . PHE A 1 80 ? 0.545 32.719 1.575 1 96.88 80 PHE A CA 1
ATOM 634 C C . PHE A 1 80 ? 1.616 33.812 1.598 1 96.88 80 PHE A C 1
ATOM 636 O O . PHE A 1 80 ? 2.666 33.656 0.97 1 96.88 80 PHE A O 1
ATOM 643 N N . GLY A 1 81 ? 1.355 34.875 2.291 1 95.75 81 GLY A N 1
ATOM 644 C CA . GLY A 1 81 ? 2.318 35.938 2.467 1 95.75 81 GLY A CA 1
ATOM 645 C C . GLY A 1 81 ? 2.992 35.906 3.826 1 95.75 81 GLY A C 1
ATOM 646 O O . GLY A 1 81 ? 2.521 35.25 4.75 1 95.75 81 GLY A O 1
ATOM 647 N N . PRO A 1 82 ? 4.098 36.625 3.99 1 94 82 PRO A N 1
ATOM 648 C CA . PRO A 1 82 ? 4.832 36.656 5.258 1 94 82 PRO A CA 1
ATOM 649 C C . PRO A 1 82 ? 4.027 37.281 6.395 1 94 82 PRO A C 1
ATOM 651 O O . PRO A 1 82 ? 4.297 37 7.566 1 94 82 PRO A O 1
ATOM 654 N N . GLU A 1 83 ? 2.979 38.062 6.07 1 94.94 83 GLU A N 1
ATOM 655 C CA . GLU A 1 83 ? 2.191 38.781 7.082 1 94.94 83 GLU A CA 1
ATOM 656 C C . GLU A 1 83 ? 1.001 37.938 7.531 1 94.94 83 GLU A C 1
ATOM 658 O O . GLU A 1 83 ? 0.247 38.312 8.422 1 94.94 83 GLU A O 1
ATOM 663 N N . ASP A 1 84 ? 0.851 36.812 6.91 1 97.31 84 ASP A N 1
ATOM 664 C CA . ASP A 1 84 ? -0.349 36 7.145 1 97.31 84 ASP A CA 1
ATOM 665 C C . ASP A 1 84 ? -0.315 35.375 8.523 1 97.31 84 ASP A C 1
ATOM 667 O O . ASP A 1 84 ? 0.737 34.906 8.977 1 97.31 84 ASP A O 1
ATOM 671 N N . VAL A 1 85 ? -1.425 35.406 9.164 1 98 85 VAL A N 1
ATOM 672 C CA . VAL A 1 85 ? -1.743 34.531 10.289 1 98 85 VAL A CA 1
ATOM 673 C C . VAL A 1 85 ? -2.691 33.438 9.828 1 98 85 VAL A C 1
ATOM 675 O O . VAL A 1 85 ? -3.822 33.688 9.422 1 98 85 VAL A O 1
ATOM 678 N N . VAL A 1 86 ? -2.229 32.219 9.875 1 98.56 86 VAL A N 1
ATOM 679 C CA . VAL A 1 86 ? -3.01 31.094 9.352 1 98.56 86 VAL A CA 1
ATOM 680 C C . VAL A 1 86 ? -3.859 30.484 10.469 1 98.56 86 VAL A C 1
ATOM 682 O O . VAL A 1 86 ? -3.33 30.047 11.492 1 98.56 86 VAL A O 1
ATOM 685 N N . VAL A 1 87 ? -5.117 30.516 10.297 1 98.62 87 VAL A N 1
ATOM 686 C CA . VAL A 1 87 ? -6.055 29.953 11.266 1 98.62 87 VAL A CA 1
ATOM 687 C C . VAL A 1 87 ? -6.723 28.719 10.68 1 98.62 87 VAL A C 1
ATOM 689 O O . VAL A 1 87 ? -7.562 28.812 9.781 1 98.62 87 VAL A O 1
ATOM 692 N N . VAL A 1 88 ? -6.379 27.562 11.219 1 98.44 88 VAL A N 1
ATOM 693 C CA . VAL A 1 88 ? -6.965 26.312 10.727 1 98.44 88 VAL A CA 1
ATOM 694 C C . VAL A 1 88 ? -8.148 25.922 11.602 1 98.44 88 VAL A C 1
ATOM 696 O O . VAL A 1 88 ? -7.988 25.672 12.805 1 98.44 88 VAL A O 1
ATOM 699 N N . VAL A 1 89 ? -9.305 25.875 11 1 97.88 89 VAL A N 1
ATOM 700 C CA . VAL A 1 89 ? -10.531 25.5 11.703 1 97.88 89 VAL A CA 1
ATOM 70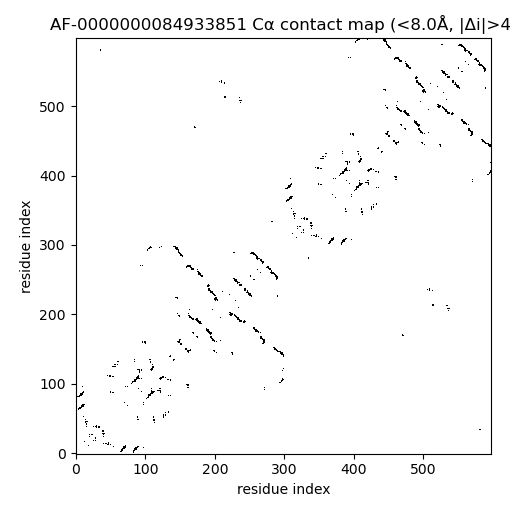1 C C . VAL A 1 89 ? -10.961 24.094 11.273 1 97.88 89 VAL A C 1
ATOM 703 O O . VAL A 1 89 ? -11.594 23.922 10.227 1 97.88 89 VAL A O 1
ATOM 706 N N . GLY A 1 90 ? -10.68 23.156 12.055 1 95.44 90 GLY A N 1
ATOM 707 C CA . GLY A 1 90 ? -10.961 21.781 11.695 1 95.44 90 GLY A CA 1
ATOM 708 C C . GLY A 1 90 ? -10.188 20.781 12.531 1 95.44 90 GLY A C 1
ATOM 709 O O . GLY A 1 90 ? -10.086 20.938 13.75 1 95.44 90 GLY A O 1
ATOM 710 N N . GLN A 1 91 ? -9.711 19.734 11.93 1 92.62 91 GLN A N 1
ATOM 711 C CA . GLN A 1 91 ? -9.016 18.656 12.625 1 92.62 91 GLN A CA 1
ATOM 712 C C . GLN A 1 91 ? -7.504 18.781 12.477 1 92.62 91 GLN A C 1
ATOM 714 O O . GLN A 1 91 ? -7.02 19.625 11.711 1 92.62 91 GLN A O 1
ATOM 719 N N . ASP A 1 92 ? -6.75 17.953 13.172 1 92.38 92 ASP A N 1
ATOM 720 C CA . ASP A 1 92 ? -5.293 17.953 13.141 1 92.38 92 ASP A CA 1
ATOM 721 C C . ASP A 1 92 ? -4.77 17.75 11.719 1 92.38 92 ASP A C 1
ATOM 723 O O . ASP A 1 92 ? -3.826 18.422 11.297 1 92.38 92 ASP A O 1
ATOM 727 N N . GLY A 1 93 ? -5.402 16.844 11.008 1 92.31 93 GLY A N 1
ATOM 728 C CA . GLY A 1 93 ? -4.953 16.578 9.648 1 92.31 93 GLY A CA 1
ATOM 729 C C . GLY A 1 93 ? -4.973 17.797 8.758 1 92.31 93 GLY A C 1
ATOM 730 O O . GLY A 1 93 ? -4.137 17.922 7.859 1 92.31 93 GLY A O 1
ATOM 731 N N . LEU A 1 94 ? -5.914 18.656 8.977 1 95.06 94 LEU A N 1
ATOM 732 C CA . LEU A 1 94 ? -6.012 19.859 8.172 1 95.06 94 LEU A CA 1
ATOM 733 C C . LEU A 1 94 ? -4.832 20.797 8.445 1 95.06 94 LEU A C 1
ATOM 735 O O . LEU A 1 94 ? -4.348 21.469 7.539 1 95.06 94 LEU A O 1
ATOM 739 N N . VAL A 1 95 ? -4.391 20.797 9.664 1 96.56 95 VAL A N 1
ATOM 740 C CA . VAL A 1 95 ? -3.205 21.578 9.992 1 96.56 95 VAL A CA 1
ATOM 741 C C . VAL A 1 95 ? -1.999 21.031 9.234 1 96.56 95 VAL A C 1
ATOM 743 O O . VAL A 1 95 ? -1.228 21.797 8.648 1 96.56 95 VAL A O 1
ATOM 746 N N . ALA A 1 96 ? -1.905 19.719 9.242 1 95.69 96 ALA A N 1
ATOM 747 C CA . ALA A 1 96 ? -0.798 19.078 8.539 1 95.69 96 ALA A CA 1
ATOM 748 C C . ALA A 1 96 ? -0.838 19.406 7.047 1 95.69 96 ALA A C 1
ATOM 750 O O . ALA A 1 96 ? 0.199 19.672 6.438 1 95.69 96 ALA A O 1
ATOM 751 N N . ASN A 1 97 ? -1.997 19.438 6.523 1 95.44 97 ASN A N 1
ATOM 752 C CA . ASN A 1 97 ? -2.148 19.75 5.105 1 95.44 97 ASN A CA 1
ATOM 753 C C . ASN A 1 97 ? -1.744 21.188 4.801 1 95.44 97 ASN A C 1
ATOM 755 O O . ASN A 1 97 ? -1.088 21.453 3.791 1 95.44 97 ASN A O 1
ATOM 759 N N . ALA A 1 98 ? -2.072 22.047 5.648 1 96.75 98 ALA A N 1
ATOM 760 C CA . ALA A 1 98 ? -1.733 23.453 5.449 1 96.75 98 ALA A CA 1
ATOM 761 C C . ALA A 1 98 ? -0.235 23.688 5.617 1 96.75 98 ALA A C 1
ATOM 763 O O . ALA A 1 98 ? 0.358 24.5 4.902 1 96.75 98 ALA A O 1
ATOM 764 N N . ALA A 1 99 ? 0.348 23.016 6.508 1 97.06 99 ALA A N 1
ATOM 765 C CA . ALA A 1 99 ? 1.75 23.219 6.871 1 97.06 99 ALA A CA 1
ATOM 766 C C . ALA A 1 99 ? 2.654 23.094 5.648 1 97.06 99 ALA A C 1
ATOM 768 O O . ALA A 1 99 ? 3.654 23.812 5.539 1 97.06 99 ALA A O 1
ATOM 769 N N . LYS A 1 100 ? 2.262 22.266 4.762 1 94.19 100 LYS A N 1
ATOM 770 C CA . LYS A 1 100 ? 3.053 21.969 3.566 1 94.19 100 LYS A CA 1
ATOM 771 C C . LYS A 1 100 ? 3.336 23.25 2.771 1 94.19 100 LYS A C 1
ATOM 773 O O . LYS A 1 100 ? 4.312 23.312 2.023 1 94.19 100 LYS A O 1
ATOM 778 N N . TYR A 1 101 ? 2.549 24.281 2.998 1 94.38 101 TYR A N 1
ATOM 779 C CA . TYR A 1 101 ? 2.588 25.422 2.098 1 94.38 101 TYR A CA 1
ATOM 780 C C . TYR A 1 101 ? 3.035 26.672 2.832 1 94.38 101 TYR A C 1
ATOM 782 O O . TYR A 1 101 ? 3.025 27.766 2.266 1 94.38 101 TYR A O 1
ATOM 790 N N . LEU A 1 102 ? 3.422 26.531 4.035 1 96.31 102 LEU A N 1
ATOM 791 C CA . LEU A 1 102 ? 3.773 27.672 4.863 1 96.31 102 LEU A CA 1
ATOM 792 C C . LEU A 1 102 ? 5.289 27.828 4.973 1 96.31 102 LEU A C 1
ATOM 794 O O . LEU A 1 102 ? 6.023 26.844 4.812 1 96.31 102 LEU A O 1
ATOM 798 N N . THR A 1 103 ? 5.75 29.016 5.207 1 92.5 103 THR A N 1
ATOM 799 C CA . THR A 1 103 ? 7.176 29.312 5.316 1 92.5 103 THR A CA 1
ATOM 800 C C . THR A 1 103 ? 7.477 30.047 6.621 1 92.5 103 THR A C 1
ATOM 802 O O . THR A 1 103 ? 8.305 30.953 6.648 1 92.5 103 THR A O 1
ATOM 805 N N . GLY A 1 104 ? 6.715 29.75 7.641 1 92.94 104 GLY A N 1
ATOM 806 C CA . GLY A 1 104 ? 7.043 30.344 8.93 1 92.94 104 GLY A CA 1
ATOM 807 C C . GLY A 1 104 ? 5.91 31.172 9.508 1 92.94 104 GLY A C 1
ATOM 808 O O . GLY A 1 104 ? 6.043 31.734 10.594 1 92.94 104 GLY A O 1
ATOM 809 N N . GLN A 1 105 ? 4.848 31.328 8.781 1 96 105 GLN A N 1
ATOM 810 C CA . GLN A 1 105 ? 3.684 32.031 9.312 1 96 105 GLN A CA 1
ATOM 811 C C . GLN A 1 105 ? 3.189 31.375 10.602 1 96 105 GLN A C 1
ATOM 813 O O . GLN A 1 105 ? 3.219 30.156 10.734 1 96 105 GLN A O 1
ATOM 818 N N . PRO A 1 106 ? 2.758 32.25 11.531 1 97.38 106 PRO A N 1
ATOM 819 C CA . PRO A 1 106 ? 2.131 31.625 12.703 1 97.38 106 PRO A CA 1
ATOM 820 C C . PRO A 1 106 ? 0.827 30.906 12.375 1 97.38 106 PRO A C 1
ATOM 822 O O . PRO A 1 106 ? 0.059 31.375 11.523 1 97.38 106 PRO A O 1
ATOM 825 N N . VAL A 1 107 ? 0.612 29.766 13.023 1 98.38 107 VAL A N 1
ATOM 826 C CA . VAL A 1 107 ? -0.574 28.953 12.789 1 98.38 107 VAL A CA 1
ATOM 827 C C . VAL A 1 107 ? -1.373 28.828 14.078 1 98.38 107 VAL A C 1
ATOM 829 O O . VAL A 1 107 ? -0.814 28.5 15.133 1 98.38 107 VAL A O 1
ATOM 832 N N . VAL A 1 108 ? -2.586 29.125 14.039 1 98.06 108 VAL A N 1
ATOM 833 C CA . VAL A 1 108 ? -3.521 28.906 15.133 1 98.06 108 VAL A CA 1
ATOM 834 C C . VAL A 1 108 ? -4.48 27.781 14.789 1 98.06 108 VAL A C 1
ATOM 836 O O . VAL A 1 108 ? -5.25 27.875 13.836 1 98.06 108 VAL A O 1
ATOM 839 N N . GLY A 1 109 ? -4.422 26.688 15.531 1 97.62 109 GLY A N 1
ATOM 840 C CA . GLY A 1 109 ? -5.328 25.562 15.336 1 97.62 109 GLY A CA 1
ATOM 841 C C . GLY A 1 109 ? -6.59 25.672 16.172 1 97.62 109 GLY A C 1
ATOM 842 O O . GLY A 1 109 ? -6.523 25.703 17.406 1 97.62 109 GLY A O 1
ATOM 843 N N . ILE A 1 110 ? -7.734 25.688 15.523 1 97.38 110 ILE A N 1
ATOM 844 C CA . ILE A 1 110 ? -9.031 25.828 16.172 1 97.38 110 ILE A CA 1
ATOM 845 C C . ILE A 1 110 ? -9.805 24.516 16.047 1 97.38 110 ILE A C 1
ATOM 847 O O . ILE A 1 110 ? -10.047 24.031 14.93 1 97.38 110 ILE A O 1
ATOM 851 N N . ASP A 1 111 ? -10.188 23.984 17.125 1 95.62 111 ASP A N 1
ATOM 852 C CA . ASP A 1 111 ? -10.961 22.75 17.172 1 95.62 111 ASP A CA 1
ATOM 853 C C . ASP A 1 111 ? -12.445 23.016 16.922 1 95.62 111 ASP A C 1
ATOM 855 O O . ASP A 1 111 ? -13.141 23.547 17.797 1 95.62 111 ASP A O 1
ATOM 859 N N . ALA A 1 112 ? -12.922 22.578 15.758 1 91.94 112 ALA A N 1
ATOM 860 C CA . ALA A 1 112 ? -14.32 22.812 15.406 1 91.94 112 ALA A CA 1
ATOM 861 C C . ALA A 1 112 ? -15.219 21.734 15.977 1 91.94 112 ALA A C 1
ATOM 863 O O . ALA A 1 112 ? -16.453 21.859 15.977 1 91.94 112 ALA A O 1
ATOM 864 N N . ASP A 1 113 ? -14.648 20.703 16.422 1 88.75 113 ASP A N 1
ATOM 865 C CA . ASP A 1 113 ? -15.422 19.562 16.906 1 88.75 113 ASP A CA 1
ATOM 866 C C . ASP A 1 113 ? -14.773 18.953 18.156 1 88.75 113 ASP A C 1
ATOM 868 O O . ASP A 1 113 ? -14.219 17.859 18.109 1 88.75 113 ASP A O 1
ATOM 872 N N . PRO A 1 114 ? -15.039 19.703 19.25 1 81.12 114 PRO A N 1
ATOM 873 C CA . PRO A 1 114 ? -14.422 19.203 20.484 1 81.12 114 PRO A CA 1
ATOM 874 C C . PRO A 1 114 ? -14.867 17.781 20.828 1 81.12 114 PRO A C 1
ATOM 876 O O . PRO A 1 114 ? -16.047 17.438 20.641 1 81.12 114 PRO A O 1
ATOM 879 N N . GLY A 1 115 ? -13.945 16.891 21.297 1 77.25 115 GLY A N 1
ATOM 880 C CA . GLY A 1 115 ? -14.234 15.508 21.656 1 77.25 115 GLY A CA 1
ATOM 881 C C . GLY A 1 115 ? -13.867 14.516 20.578 1 77.25 115 GLY A C 1
ATOM 882 O O . GLY A 1 115 ? -13.688 13.328 20.844 1 77.25 115 GLY A O 1
ATOM 883 N N . ARG A 1 116 ? -13.773 14.984 19.391 1 75.94 116 ARG A N 1
ATOM 884 C CA . ARG A 1 116 ? -13.477 14.094 18.281 1 75.94 116 ARG A CA 1
ATOM 885 C C . ARG A 1 116 ? -11.992 14.156 17.906 1 75.94 116 ARG A C 1
ATOM 887 O O . ARG A 1 116 ? -11.43 13.172 17.422 1 75.94 116 ARG A O 1
ATOM 894 N N . ASN A 1 117 ? -11.438 15.258 18.203 1 74.5 117 ASN A N 1
ATOM 895 C CA . ASN A 1 117 ? -10.039 15.445 17.812 1 74.5 117 ASN A CA 1
ATOM 896 C C . ASN A 1 117 ? -9.102 15.234 18.984 1 74.5 117 ASN A C 1
ATOM 898 O O . ASN A 1 117 ? -9.398 15.641 20.109 1 74.5 117 ASN A O 1
ATOM 902 N N . PRO A 1 118 ? -7.934 14.492 18.719 1 71 118 PRO A N 1
ATOM 903 C CA . PRO A 1 118 ? -6.945 14.367 19.797 1 71 118 PRO A CA 1
ATOM 904 C C . PRO A 1 118 ? -6.457 15.727 20.297 1 71 118 PRO A C 1
ATOM 906 O O . PRO A 1 118 ? -5.996 15.828 21.438 1 71 118 PRO A O 1
ATOM 909 N N . GLY A 1 119 ? -6.551 16.766 19.422 1 74.19 119 GLY A N 1
ATOM 910 C CA . GLY A 1 119 ? -6.199 18.125 19.844 1 74.19 119 GLY A CA 1
ATOM 911 C C . GLY A 1 119 ? -4.703 18.344 19.922 1 74.19 119 GLY A C 1
ATOM 912 O O . GLY A 1 119 ? -4.23 19.078 20.797 1 74.19 119 GLY A O 1
ATOM 913 N N . VAL A 1 120 ? -3.982 17.688 19.125 1 83.44 120 VAL A N 1
ATOM 914 C CA . VAL A 1 120 ? -2.535 17.875 19.125 1 83.44 120 VAL A CA 1
ATOM 915 C C . VAL A 1 120 ? -2.184 19.172 18.406 1 83.44 120 VAL A C 1
ATOM 917 O O . VAL A 1 120 ? -1.371 19.953 18.891 1 83.44 120 VAL A O 1
ATOM 920 N N . LEU A 1 121 ? -2.906 19.422 17.328 1 94.12 121 LEU A N 1
ATOM 921 C CA . LEU A 1 121 ? -2.57 20.562 16.484 1 94.12 121 LEU A CA 1
ATOM 922 C C . LEU A 1 121 ? -3.676 21.609 16.531 1 94.12 121 LEU A C 1
ATOM 924 O O . LEU A 1 121 ? -3.428 22.797 16.281 1 94.12 121 LEU A O 1
ATOM 928 N N . VAL A 1 122 ? -4.879 21.172 16.781 1 95.31 122 VAL A N 1
ATOM 929 C CA . VAL A 1 122 ? -5.984 22.094 16.984 1 95.31 122 VAL A CA 1
ATOM 930 C C . VAL A 1 122 ? -6.309 22.203 18.469 1 95.31 122 VAL A C 1
ATOM 932 O O . VAL A 1 122 ? -7.234 21.562 18.953 1 95.31 122 VAL A O 1
ATOM 935 N N . ARG A 1 123 ? -5.773 23.156 19.078 1 93.69 123 ARG A N 1
ATOM 936 C CA . ARG A 1 123 ? -5.699 23.188 20.531 1 93.69 123 ARG A CA 1
ATOM 937 C C . ARG A 1 123 ? -6.715 24.156 21.109 1 93.69 123 ARG A C 1
ATOM 939 O O . ARG A 1 123 ? -6.941 24.172 22.328 1 93.69 123 ARG A O 1
ATOM 946 N N . HIS A 1 124 ? -7.281 25.016 20.297 1 96.19 124 HIS A N 1
ATOM 947 C CA . HIS A 1 124 ? -8.055 26.125 20.828 1 96.19 124 HIS A CA 1
ATOM 948 C C . HIS A 1 124 ? -9.516 26.031 20.406 1 96.19 124 HIS A C 1
ATOM 950 O O . HIS A 1 124 ? -9.828 25.469 19.359 1 96.19 124 HIS A O 1
ATOM 956 N N . ARG A 1 125 ? -10.32 26.625 21.219 1 95.88 125 ARG A N 1
ATOM 957 C CA . ARG A 1 125 ? -11.734 26.781 20.891 1 95.88 125 ARG A CA 1
ATOM 958 C C . ARG A 1 125 ? -11.969 28.047 20.062 1 95.88 125 ARG A C 1
ATOM 960 O O . ARG A 1 125 ? -11.203 29 20.172 1 95.88 125 ARG A O 1
ATOM 967 N N . PRO A 1 126 ? -13.062 27.969 19.328 1 97.19 126 PRO A N 1
ATOM 968 C CA . PRO A 1 126 ? -13.328 29.109 18.453 1 97.19 126 PRO A CA 1
ATOM 969 C C . PRO A 1 126 ? -13.43 30.422 19.219 1 97.19 126 PRO A C 1
ATOM 971 O O . PRO A 1 126 ? -12.992 31.469 18.719 1 97.19 126 PRO A O 1
ATOM 974 N N . ASP A 1 127 ? -13.922 30.438 20.391 1 96.19 127 ASP A N 1
ATOM 975 C CA . ASP A 1 127 ? -14.172 31.672 21.141 1 96.19 127 ASP A CA 1
ATOM 976 C C . ASP A 1 127 ? -12.859 32.281 21.609 1 96.19 127 ASP A C 1
ATOM 978 O O . ASP A 1 127 ? -12.836 33.438 22.031 1 96.19 127 ASP A O 1
ATOM 982 N N . ARG A 1 128 ? -11.812 31.547 21.547 1 96.81 128 ARG A N 1
ATOM 983 C CA . ARG A 1 128 ? -10.508 32.062 21.953 1 96.81 128 ARG A CA 1
ATOM 984 C C . ARG A 1 128 ? -9.844 32.844 20.828 1 96.81 128 ARG A C 1
ATOM 986 O O . ARG A 1 128 ? -8.828 33.5 21.047 1 96.81 128 ARG A O 1
ATOM 993 N N . ALA A 1 129 ? -10.398 32.812 19.688 1 97.38 129 ALA A N 1
ATOM 994 C CA . ALA A 1 129 ? -9.781 33.406 18.516 1 97.38 129 ALA A CA 1
ATOM 995 C C . ALA A 1 129 ? -9.586 34.906 18.719 1 97.38 129 ALA A C 1
ATOM 997 O O . ALA A 1 129 ? -8.578 35.469 18.281 1 97.38 129 ALA A O 1
ATOM 998 N N . ARG A 1 130 ? -10.523 35.531 19.391 1 96.38 130 ARG A N 1
ATOM 999 C CA . ARG A 1 130 ? -10.477 36.969 19.578 1 96.38 130 ARG A CA 1
ATOM 1000 C C . ARG A 1 130 ? -9.195 37.406 20.297 1 96.38 130 ARG A C 1
ATOM 1002 O O . ARG A 1 130 ? -8.609 38.438 19.984 1 96.38 130 ARG A O 1
ATOM 1009 N N . ARG A 1 131 ? -8.805 36.594 21.203 1 95.62 131 ARG A N 1
ATOM 1010 C CA . ARG A 1 131 ? -7.586 36.906 21.938 1 95.62 131 ARG A CA 1
ATOM 1011 C C . ARG A 1 131 ? -6.359 36.344 21.234 1 95.62 131 ARG A C 1
ATOM 1013 O O . ARG A 1 131 ? -5.293 36.969 21.25 1 95.62 131 ARG A O 1
ATOM 1020 N N . LEU A 1 132 ? -6.453 35.219 20.594 1 96.56 132 LEU A N 1
ATOM 1021 C CA . LEU A 1 132 ? -5.328 34.5 20.031 1 96.56 132 LEU A CA 1
ATOM 1022 C C . LEU A 1 132 ? -4.773 35.219 18.797 1 96.56 132 LEU A C 1
ATOM 1024 O O . LEU A 1 132 ? -3.568 35.188 18.547 1 96.56 132 LEU A O 1
ATOM 1028 N N . LEU A 1 133 ? -5.633 35.781 18.016 1 96.75 133 LEU A N 1
ATOM 1029 C CA . LEU A 1 133 ? -5.207 36.344 16.734 1 96.75 133 LEU A CA 1
ATOM 1030 C C . LEU A 1 133 ? -4.262 37.531 16.922 1 96.75 133 LEU A C 1
ATOM 1032 O O . LEU A 1 133 ? -3.129 37.5 16.438 1 96.75 133 LEU A O 1
ATOM 1036 N N . PRO A 1 134 ? -4.711 38.531 17.75 1 95.06 134 PRO A N 1
ATOM 1037 C CA . PRO A 1 134 ? -3.736 39.562 18.031 1 95.06 134 PRO A CA 1
ATOM 1038 C C . PRO A 1 134 ? -2.498 39.062 18.75 1 95.06 134 PRO A C 1
ATOM 1040 O O . PRO A 1 134 ? -1.389 39.562 18.516 1 95.06 134 PRO A O 1
ATOM 1043 N N . TYR A 1 135 ? -2.697 38.094 19.578 1 95.88 135 TYR A N 1
ATOM 1044 C CA . TYR A 1 135 ? -1.596 37.5 20.328 1 95.88 135 TYR A CA 1
ATOM 1045 C C . TYR A 1 135 ? -0.577 36.875 19.391 1 95.88 135 TYR A C 1
ATOM 1047 O O . TYR A 1 135 ? 0.632 37.031 19.594 1 95.88 135 TYR A O 1
ATOM 1055 N N . ALA A 1 136 ? -0.994 36.25 18.359 1 95.69 136 ALA A N 1
ATOM 1056 C CA . ALA A 1 136 ? -0.165 35.469 17.438 1 95.69 136 ALA A CA 1
ATOM 1057 C C . ALA A 1 136 ? 0.836 36.375 16.703 1 95.69 136 ALA A C 1
ATOM 1059 O O . ALA A 1 136 ? 1.882 35.906 16.25 1 95.69 136 ALA A O 1
ATOM 1060 N N . VAL A 1 137 ? 0.55 37.625 16.594 1 93.62 137 VAL A N 1
ATOM 1061 C CA . VAL A 1 137 ? 1.428 38.531 15.859 1 93.62 137 VAL A CA 1
ATOM 1062 C C . VAL A 1 137 ? 2.205 39.406 16.844 1 93.62 137 VAL A C 1
ATOM 1064 O O . VAL A 1 137 ? 3.01 40.25 16.422 1 93.62 137 VAL A O 1
ATOM 1067 N N . GLY A 1 138 ? 1.911 39.188 18.078 1 89.88 138 GLY A N 1
ATOM 1068 C CA . GLY A 1 138 ? 2.58 40 19.078 1 89.88 138 GLY A CA 1
ATOM 1069 C C . GLY A 1 138 ? 3.973 39.5 19.422 1 89.88 138 GLY A C 1
ATOM 1070 O O . GLY A 1 138 ? 4.285 38.312 19.203 1 89.88 138 GLY A O 1
ATOM 1071 N N . ALA A 1 139 ? 4.848 40.312 19.969 1 87.44 139 ALA A N 1
ATOM 1072 C CA . ALA A 1 139 ? 6.23 40.031 20.328 1 87.44 139 ALA A CA 1
ATOM 1073 C C . ALA A 1 139 ? 6.289 38.938 21.406 1 87.44 139 ALA A C 1
ATOM 1075 O O . ALA A 1 139 ? 7.246 38.156 21.469 1 87.44 139 ALA A O 1
ATOM 1076 N N . GLY A 1 140 ? 5.207 38.719 22.141 1 88.56 140 GLY A N 1
ATOM 1077 C CA . GLY A 1 140 ? 5.227 37.781 23.25 1 88.56 140 GLY A CA 1
ATOM 1078 C C . GLY A 1 140 ? 4.535 36.469 22.938 1 88.56 140 GLY A C 1
ATOM 1079 O O . GLY A 1 140 ? 4.305 35.656 23.828 1 88.56 140 GLY A O 1
ATOM 1080 N N . ALA A 1 141 ? 4.262 36.281 21.703 1 92.19 141 ALA A N 1
ATOM 1081 C CA . ALA A 1 141 ? 3.525 35.062 21.375 1 92.19 141 ALA A CA 1
ATOM 1082 C C . ALA A 1 141 ? 4.398 33.844 21.562 1 92.19 141 ALA A C 1
ATOM 1084 O O . ALA A 1 141 ? 5.559 33.812 21.141 1 92.19 141 ALA A O 1
ATOM 1085 N N . THR A 1 142 ? 3.906 32.906 22.344 1 95.25 142 THR A N 1
ATOM 1086 C CA . THR A 1 142 ? 4.578 31.625 22.484 1 95.25 142 THR A CA 1
ATOM 1087 C C . THR A 1 142 ? 4.199 30.672 21.344 1 95.25 142 THR A C 1
ATOM 1089 O O . THR A 1 142 ? 3.018 30.516 21.031 1 95.25 142 THR A O 1
ATOM 1092 N N . VAL A 1 143 ? 5.184 30.109 20.797 1 95.88 143 VAL A N 1
ATOM 1093 C CA . VAL A 1 143 ? 4.984 29.266 19.625 1 95.88 143 VAL A CA 1
ATOM 1094 C C . VAL A 1 143 ? 5.785 27.969 19.781 1 95.88 143 VAL A C 1
ATOM 1096 O O . VAL A 1 143 ? 6.93 28 20.25 1 95.88 143 VAL A O 1
ATOM 1099 N N . ASP A 1 144 ? 5.141 26.844 19.516 1 96.5 144 ASP A N 1
ATOM 1100 C CA . ASP A 1 144 ? 5.879 25.609 19.312 1 96.5 144 ASP A CA 1
ATOM 1101 C C . ASP A 1 144 ? 6.367 25.484 17.875 1 96.5 144 ASP A C 1
ATOM 1103 O O . ASP A 1 144 ? 5.582 25.641 16.938 1 96.5 144 ASP A O 1
ATOM 1107 N N . GLU A 1 145 ? 7.59 25.312 17.734 1 97.06 145 GLU A N 1
ATOM 1108 C CA . GLU A 1 145 ? 8.156 25.047 16.422 1 97.06 145 GLU A CA 1
ATOM 1109 C C . GLU A 1 145 ? 8.219 23.547 16.141 1 97.06 145 GLU A C 1
ATOM 1111 O O . GLU A 1 145 ? 9.141 22.859 16.594 1 97.06 145 GLU A O 1
ATOM 1116 N N . LEU A 1 146 ? 7.285 23.062 15.344 1 97.75 146 LEU A N 1
ATOM 1117 C CA . LEU A 1 146 ? 7.207 21.641 15.055 1 97.75 146 LEU A CA 1
ATOM 1118 C C . LEU A 1 146 ? 8.078 21.266 13.859 1 97.75 146 LEU A C 1
ATOM 1120 O O . LEU A 1 146 ? 8.023 21.938 12.82 1 97.75 146 LEU A O 1
ATOM 1124 N N . THR A 1 147 ? 8.836 20.234 14.031 1 98 147 THR A N 1
ATOM 1125 C CA . THR A 1 147 ? 9.75 19.75 13 1 98 147 THR A CA 1
ATOM 1126 C C . THR A 1 147 ? 8.984 19.25 11.789 1 98 147 THR A C 1
ATOM 1128 O O . THR A 1 147 ? 7.957 18.578 11.93 1 98 147 THR A O 1
ATOM 1131 N N . MET A 1 148 ? 9.484 19.594 10.625 1 98.12 148 MET A N 1
ATOM 1132 C CA . MET A 1 148 ? 8.945 19.062 9.383 1 98.12 148 MET A CA 1
ATOM 1133 C C . MET A 1 148 ? 10 18.234 8.648 1 98.12 148 MET A C 1
ATOM 1135 O O . MET A 1 148 ? 11.195 18.328 8.945 1 98.12 148 MET A O 1
ATOM 1139 N N . VAL A 1 149 ? 9.539 17.406 7.734 1 98.56 149 VAL A N 1
ATOM 1140 C CA . VAL A 1 149 ? 10.406 16.594 6.879 1 98.56 149 VAL A CA 1
ATOM 1141 C C . VAL A 1 149 ? 10.297 17.078 5.434 1 98.56 149 VAL A C 1
ATOM 1143 O O . VAL A 1 149 ? 9.227 17.516 4.996 1 98.56 149 VAL A O 1
ATOM 1146 N N . GLU A 1 150 ? 11.398 16.984 4.711 1 98.25 150 GLU A N 1
ATOM 1147 C CA . GLU A 1 150 ? 11.383 17.344 3.297 1 98.25 150 GLU A CA 1
ATOM 1148 C C . GLU A 1 150 ? 12.008 16.25 2.438 1 98.25 150 GLU A C 1
ATOM 1150 O O . GLU A 1 150 ? 12.859 15.492 2.908 1 98.25 150 GLU A O 1
ATOM 1155 N N . ALA A 1 151 ? 11.539 16.094 1.282 1 98.56 151 ALA A N 1
ATOM 1156 C CA . ALA A 1 151 ? 12.125 15.312 0.198 1 98.56 151 ALA A CA 1
ATOM 1157 C C . ALA A 1 151 ? 12.633 16.219 -0.921 1 98.56 151 ALA A C 1
ATOM 1159 O O . ALA A 1 151 ? 11.898 17.094 -1.392 1 98.56 151 ALA A O 1
ATOM 1160 N N . VAL A 1 152 ? 13.844 16.031 -1.291 1 98.25 152 VAL A N 1
ATOM 1161 C CA . VAL A 1 152 ? 14.422 16.781 -2.398 1 98.25 152 VAL A CA 1
ATOM 1162 C C . VAL A 1 152 ? 14.969 15.812 -3.451 1 98.25 152 VAL A C 1
ATOM 1164 O O . VAL A 1 152 ? 15.812 14.969 -3.148 1 98.25 152 VAL A O 1
ATOM 1167 N N . THR A 1 153 ? 14.5 15.938 -4.68 1 98.31 153 THR A N 1
ATOM 1168 C CA . THR A 1 153 ? 14.969 15.086 -5.766 1 98.31 153 THR A CA 1
ATOM 1169 C C . THR A 1 153 ? 16.234 15.656 -6.395 1 98.31 153 THR A C 1
ATOM 1171 O O . THR A 1 153 ? 16.609 16.797 -6.129 1 98.31 153 THR A O 1
ATOM 1174 N N . ASP A 1 154 ? 16.891 14.891 -7.184 1 97.19 154 ASP A N 1
ATOM 1175 C CA . ASP A 1 154 ? 18.125 15.312 -7.82 1 97.19 154 ASP A CA 1
ATOM 1176 C C . ASP A 1 154 ? 17.875 16.422 -8.844 1 97.19 154 ASP A C 1
ATOM 1178 O O . ASP A 1 154 ? 18.797 17.125 -9.242 1 97.19 154 ASP A O 1
ATOM 1182 N N . ASP A 1 155 ? 16.625 16.547 -9.312 1 96.06 155 ASP A N 1
ATOM 1183 C CA . ASP A 1 155 ? 16.297 17.656 -10.211 1 96.06 155 ASP A CA 1
ATOM 1184 C C . ASP A 1 155 ? 15.68 18.828 -9.445 1 96.06 155 ASP A C 1
ATOM 1186 O O . ASP A 1 155 ? 14.945 19.625 -10.023 1 96.06 155 ASP A O 1
ATOM 1190 N N . ALA A 1 156 ? 15.734 18.844 -8.172 1 94.62 156 ALA A N 1
ATOM 1191 C CA . ALA A 1 156 ? 15.516 19.969 -7.266 1 94.62 156 ALA A CA 1
ATOM 1192 C C . ALA A 1 156 ? 14.031 20.156 -6.977 1 94.62 156 ALA A C 1
ATOM 1194 O O . ALA A 1 156 ? 13.609 21.234 -6.531 1 94.62 156 ALA A O 1
ATOM 1195 N N . GLN A 1 157 ? 13.273 19.109 -7.371 1 96.44 157 GLN A N 1
ATOM 1196 C CA . GLN A 1 157 ? 11.906 19.156 -6.867 1 96.44 157 GLN A CA 1
ATOM 1197 C C . GLN A 1 157 ? 11.867 18.922 -5.359 1 96.44 157 GLN A C 1
ATOM 1199 O O . GLN A 1 157 ? 12.648 18.125 -4.828 1 96.44 157 GLN A O 1
ATOM 1204 N N . ARG A 1 158 ? 10.945 19.641 -4.734 1 96.38 158 ARG A N 1
ATOM 1205 C CA . ARG A 1 158 ? 10.891 19.625 -3.277 1 96.38 158 ARG A CA 1
ATOM 1206 C C . ARG A 1 158 ? 9.477 19.344 -2.785 1 96.38 158 ARG A C 1
ATOM 1208 O O . ARG A 1 158 ? 8.5 19.781 -3.4 1 96.38 158 ARG A O 1
ATOM 1215 N N . LEU A 1 159 ? 9.352 18.609 -1.716 1 96.38 159 LEU A N 1
ATOM 1216 C CA . LEU A 1 159 ? 8.102 18.266 -1.04 1 96.38 159 LEU A CA 1
ATOM 1217 C C . LEU A 1 159 ? 8.266 18.359 0.474 1 96.38 159 LEU A C 1
ATOM 1219 O O . LEU A 1 159 ? 9.266 17.875 1.023 1 96.38 159 LEU A O 1
ATOM 1223 N N . LEU A 1 160 ? 7.305 19.031 1.171 1 97.12 160 LEU A N 1
ATOM 1224 C CA . LEU A 1 160 ? 7.312 19.172 2.623 1 97.12 160 LEU A CA 1
ATOM 1225 C C . LEU A 1 160 ? 6.164 18.391 3.25 1 97.12 160 LEU A C 1
ATOM 1227 O O . LEU A 1 160 ? 5.121 18.188 2.621 1 97.12 160 LEU A O 1
ATOM 1231 N N . ALA A 1 161 ? 6.406 17.969 4.465 1 97.75 161 ALA A N 1
ATOM 1232 C CA . ALA A 1 161 ? 5.352 17.312 5.238 1 97.75 161 ALA A CA 1
ATOM 1233 C C . ALA A 1 161 ? 5.551 17.531 6.734 1 97.75 161 ALA A C 1
ATOM 1235 O O . ALA A 1 161 ? 6.684 17.641 7.207 1 97.75 161 ALA A O 1
ATOM 1236 N N . LEU A 1 162 ? 4.453 17.578 7.398 1 97.69 162 LEU A N 1
ATOM 1237 C CA . LEU A 1 162 ? 4.5 17.766 8.844 1 97.69 162 LEU A CA 1
ATOM 1238 C C . LEU A 1 162 ? 4.633 16.422 9.555 1 97.69 162 LEU A C 1
ATOM 1240 O O . LEU A 1 162 ? 5.336 16.312 10.562 1 97.69 162 LEU A O 1
ATOM 1244 N N . ASN A 1 163 ? 3.912 15.398 9.039 1 96.94 163 ASN A N 1
ATOM 1245 C CA . ASN A 1 163 ? 3.922 14.086 9.68 1 96.94 163 ASN A CA 1
ATOM 1246 C C . ASN A 1 163 ? 4.969 13.164 9.062 1 96.94 163 ASN A C 1
ATOM 1248 O O . ASN A 1 163 ? 5.871 12.695 9.758 1 96.94 163 ASN A O 1
ATOM 1252 N N . GLU A 1 164 ? 4.793 12.805 7.828 1 98.12 164 GLU A N 1
ATOM 1253 C CA . GLU A 1 164 ? 5.707 11.875 7.176 1 98.12 164 GLU A CA 1
ATOM 1254 C C . GLU A 1 164 ? 5.664 12.031 5.656 1 98.12 164 GLU A C 1
ATOM 1256 O O . GLU A 1 164 ? 4.715 12.609 5.117 1 98.12 164 GLU A O 1
ATOM 1261 N N . ILE A 1 165 ? 6.672 11.555 5.035 1 98.69 165 ILE A N 1
ATOM 1262 C CA . ILE A 1 165 ? 6.734 11.367 3.59 1 98.69 165 ILE A CA 1
ATOM 1263 C C . ILE A 1 165 ? 6.867 9.883 3.268 1 98.69 165 ILE A C 1
ATOM 1265 O O . ILE A 1 165 ? 7.684 9.18 3.867 1 98.69 165 ILE A O 1
ATOM 1269 N N . TYR A 1 166 ? 6.031 9.453 2.377 1 98.75 166 TYR A N 1
ATOM 1270 C CA . TYR A 1 166 ? 6.102 8.109 1.808 1 98.75 166 TYR A CA 1
ATOM 1271 C C . TYR A 1 166 ? 6.824 8.125 0.465 1 98.75 166 TYR A C 1
ATOM 1273 O O . TYR A 1 166 ? 6.559 8.992 -0.378 1 98.75 166 TYR A O 1
ATOM 1281 N N . VAL A 1 167 ? 7.738 7.176 0.255 1 98.88 167 VAL A N 1
ATOM 1282 C CA . VAL A 1 167 ? 8.352 6.922 -1.045 1 98.88 167 VAL A CA 1
ATOM 1283 C C . VAL A 1 167 ? 8.148 5.457 -1.433 1 98.88 167 VAL A C 1
ATOM 1285 O O . VAL A 1 167 ? 8.609 4.555 -0.729 1 98.88 167 VAL A O 1
ATOM 1288 N N . GLY A 1 168 ? 7.523 5.191 -2.469 1 98.62 168 GLY A N 1
ATOM 1289 C CA . GLY A 1 168 ? 7.242 3.838 -2.92 1 98.62 168 GLY A CA 1
ATOM 1290 C C . GLY A 1 168 ? 6.316 3.787 -4.121 1 98.62 168 GLY A C 1
ATOM 1291 O O . GLY A 1 168 ? 6.125 4.793 -4.805 1 98.62 168 GLY A O 1
ATOM 1292 N N . PRO A 1 169 ? 5.77 2.604 -4.426 1 98.12 169 PRO A N 1
ATOM 1293 C CA . PRO A 1 169 ? 4.828 2.488 -5.543 1 98.12 169 PRO A CA 1
ATOM 1294 C C . PRO A 1 169 ? 3.494 3.178 -5.262 1 98.12 169 PRO A C 1
ATOM 1296 O O . PRO A 1 169 ? 3.127 3.373 -4.102 1 98.12 169 PRO A O 1
ATOM 1299 N N . ARG A 1 170 ? 2.82 3.512 -6.336 1 97 170 ARG A N 1
ATOM 1300 C CA . ARG A 1 170 ? 1.513 4.145 -6.18 1 97 170 ARG A CA 1
ATOM 1301 C C . ARG A 1 170 ? 0.507 3.174 -5.566 1 97 170 ARG A C 1
ATOM 1303 O O . ARG A 1 170 ? -0.399 3.588 -4.844 1 97 170 ARG A O 1
ATOM 1310 N N . SER A 1 171 ? 0.699 1.881 -5.898 1 96.81 171 SER A N 1
ATOM 1311 C CA . SER A 1 171 ? -0.187 0.843 -5.383 1 96.81 171 SER A CA 1
ATOM 1312 C C . SER A 1 171 ? 0.593 -0.213 -4.605 1 96.81 171 SER A C 1
ATOM 1314 O O . SER A 1 171 ? 1.482 0.118 -3.82 1 96.81 171 SER A O 1
ATOM 1316 N N . HIS A 1 172 ? 0.321 -1.483 -4.762 1 96.38 172 HIS A N 1
ATOM 1317 C CA . HIS A 1 172 ? 0.901 -2.51 -3.904 1 96.38 172 HIS A CA 1
ATOM 1318 C C . HIS A 1 172 ? 1.939 -3.336 -4.656 1 96.38 172 HIS A C 1
ATOM 1320 O O . HIS A 1 172 ? 2.117 -4.523 -4.375 1 96.38 172 HIS A O 1
ATOM 1326 N N . GLN A 1 173 ? 2.596 -2.684 -5.574 1 94 173 GLN A N 1
ATOM 1327 C CA . GLN A 1 173 ? 3.717 -3.316 -6.258 1 94 173 GLN A CA 1
ATOM 1328 C C . GLN A 1 173 ? 4.992 -3.234 -5.422 1 94 173 GLN A C 1
ATOM 1330 O O . GLN A 1 173 ? 5.008 -2.6 -4.367 1 94 173 GLN A O 1
ATOM 1335 N N . THR A 1 174 ? 6.02 -3.844 -5.906 1 94.69 174 THR A N 1
ATOM 1336 C CA . THR A 1 174 ? 7.293 -3.84 -5.199 1 94.69 174 THR A CA 1
ATOM 1337 C C . THR A 1 174 ? 8.141 -2.643 -5.617 1 94.69 174 THR A C 1
ATOM 1339 O O . THR A 1 174 ? 8.297 -2.369 -6.809 1 94.69 174 THR A O 1
ATOM 1342 N N . ALA A 1 175 ? 8.609 -1.925 -4.691 1 97.38 175 ALA A N 1
ATOM 1343 C CA . ALA A 1 175 ? 9.609 -0.887 -4.93 1 97.38 175 ALA A CA 1
ATOM 1344 C C . ALA A 1 175 ? 11.016 -1.474 -4.941 1 97.38 175 ALA A C 1
ATOM 1346 O O . ALA A 1 175 ? 11.383 -2.246 -4.051 1 97.38 175 ALA A O 1
ATOM 1347 N N . ARG A 1 176 ? 11.812 -1.105 -5.91 1 96.56 176 ARG A N 1
ATOM 1348 C CA . ARG A 1 176 ? 13.242 -1.409 -5.938 1 96.56 176 ARG A CA 1
ATOM 1349 C C . ARG A 1 176 ? 14.078 -0.132 -5.898 1 96.56 176 ARG A C 1
ATOM 1351 O O . ARG A 1 176 ? 13.812 0.807 -6.656 1 96.56 176 ARG A O 1
ATOM 1358 N N . TYR A 1 177 ? 15.008 -0.094 -5.027 1 97.81 177 TYR A N 1
ATOM 1359 C CA . TYR A 1 177 ? 15.844 1.082 -4.82 1 97.81 177 TYR A CA 1
ATOM 1360 C C . TYR A 1 177 ? 17.094 0.729 -4.031 1 97.81 177 TYR A C 1
ATOM 1362 O O . TYR A 1 177 ? 17.188 -0.353 -3.443 1 97.81 177 TYR A O 1
ATOM 1370 N N . THR A 1 178 ? 18.031 1.618 -4.098 1 97.62 178 THR A N 1
ATOM 1371 C CA . THR A 1 178 ? 19.156 1.581 -3.184 1 97.62 178 THR A CA 1
ATOM 1372 C C . THR A 1 178 ? 18.969 2.582 -2.047 1 97.62 178 THR A C 1
ATOM 1374 O O . THR A 1 178 ? 18.578 3.727 -2.279 1 97.62 178 THR A O 1
ATOM 1377 N N . LEU A 1 179 ? 19.172 2.154 -0.869 1 98.12 179 LEU A N 1
ATOM 1378 C CA . LEU A 1 179 ? 19.031 2.971 0.332 1 98.12 179 LEU A CA 1
ATOM 1379 C C . LEU A 1 179 ? 20.391 3.342 0.903 1 98.12 179 LEU A C 1
ATOM 1381 O O . LEU A 1 179 ? 21.25 2.473 1.104 1 98.12 179 LEU A O 1
ATOM 1385 N N . GLU A 1 180 ? 20.578 4.637 1.152 1 97.19 180 GLU A N 1
ATOM 1386 C CA . GLU A 1 180 ? 21.828 5.133 1.686 1 97.19 180 GLU A CA 1
ATOM 1387 C C . GLU A 1 180 ? 21.609 6.188 2.764 1 97.19 180 GLU A C 1
ATOM 1389 O O . GLU A 1 180 ? 20.719 7.043 2.625 1 97.19 180 GLU A O 1
ATOM 1394 N N . LEU A 1 181 ? 22.359 6.094 3.873 1 95.19 181 LEU A N 1
ATOM 1395 C CA . LEU A 1 181 ? 22.375 7.121 4.906 1 95.19 181 LEU A CA 1
ATOM 1396 C C . LEU A 1 181 ? 23.5 8.117 4.652 1 95.19 181 LEU A C 1
ATOM 1398 O O . LEU A 1 181 ? 24.656 7.727 4.434 1 95.19 181 LEU A O 1
ATOM 1402 N N . ASP A 1 182 ? 23.125 9.352 4.766 1 86.75 182 ASP A N 1
ATOM 1403 C CA . ASP A 1 182 ? 24.172 10.375 4.59 1 86.75 182 ASP A CA 1
ATOM 1404 C C . ASP A 1 182 ? 25.297 10.172 5.59 1 86.75 182 ASP A C 1
ATOM 1406 O O . ASP A 1 182 ? 25.062 9.828 6.75 1 86.75 182 ASP A O 1
ATOM 1410 N N . ALA A 1 183 ? 26.531 10.461 5.043 1 78.5 183 ALA A N 1
ATOM 1411 C CA . ALA A 1 183 ? 27.766 10.523 5.828 1 78.5 183 ALA A CA 1
ATOM 1412 C C . ALA A 1 183 ? 27.969 9.25 6.645 1 78.5 183 ALA A C 1
ATOM 1414 O O . ALA A 1 183 ? 28.531 9.297 7.742 1 78.5 183 ALA A O 1
ATOM 1415 N N . SER A 1 184 ? 27.219 8.242 6.293 1 81.62 184 SER A N 1
ATOM 1416 C CA . SER A 1 184 ? 27.438 6.965 6.961 1 81.62 184 SER A CA 1
ATOM 1417 C C . SER A 1 184 ? 28.547 6.168 6.277 1 81.62 184 SER A C 1
ATOM 1419 O O . SER A 1 184 ? 28.734 6.27 5.062 1 81.62 184 SER A O 1
ATOM 1421 N N . GLU A 1 185 ? 29.234 5.461 7.074 1 84.5 185 GLU A N 1
ATOM 1422 C CA . GLU A 1 185 ? 30.281 4.594 6.547 1 84.5 185 GLU A CA 1
ATOM 1423 C C . GLU A 1 185 ? 29.703 3.283 6.023 1 84.5 185 GLU A C 1
ATOM 1425 O O . GLU A 1 185 ? 30.391 2.512 5.355 1 84.5 185 GLU A O 1
ATOM 1430 N N . LEU A 1 186 ? 28.5 3.17 6.293 1 85.12 186 LEU A N 1
ATOM 1431 C CA . LEU A 1 186 ? 27.859 1.942 5.828 1 85.12 186 LEU A CA 1
ATOM 1432 C C . LEU A 1 186 ? 27.578 2.018 4.332 1 85.12 186 LEU A C 1
ATOM 1434 O O . LEU A 1 186 ? 27.156 3.062 3.832 1 85.12 186 LEU A O 1
ATOM 1438 N N . PRO A 1 187 ? 27.859 0.966 3.674 1 91.69 187 PRO A N 1
ATOM 1439 C CA . PRO A 1 187 ? 27.594 0.964 2.234 1 91.69 187 PRO A CA 1
ATOM 1440 C C . PRO A 1 187 ? 26.109 1.033 1.914 1 91.69 187 PRO A C 1
ATOM 1442 O O . PRO A 1 187 ? 25.281 0.616 2.727 1 91.69 187 PRO A O 1
ATOM 1445 N N . PRO A 1 188 ? 25.812 1.51 0.733 1 95 188 PRO A N 1
ATOM 1446 C CA . PRO A 1 188 ? 24.422 1.468 0.281 1 95 188 PRO A CA 1
ATOM 1447 C C . PRO A 1 188 ? 23.875 0.046 0.195 1 95 188 PRO A C 1
ATOM 1449 O O . PRO A 1 188 ? 24.641 -0.908 0.035 1 95 188 PRO A O 1
ATOM 1452 N N . GLU A 1 189 ? 22.578 -0.068 0.371 1 97 189 GLU A N 1
ATOM 1453 C CA . GLU A 1 189 ? 21.938 -1.377 0.313 1 97 189 GLU A CA 1
ATOM 1454 C C . GLU A 1 189 ? 20.828 -1.401 -0.733 1 97 189 GLU A C 1
ATOM 1456 O O . GLU A 1 189 ? 19.922 -0.573 -0.696 1 97 189 GLU A O 1
ATOM 1461 N N . ALA A 1 190 ? 20.922 -2.355 -1.656 1 96.69 190 ALA A N 1
ATOM 1462 C CA . ALA A 1 190 ? 19.812 -2.592 -2.574 1 96.69 190 ALA A CA 1
ATOM 1463 C C . ALA A 1 190 ? 18.641 -3.244 -1.854 1 96.69 190 ALA A C 1
ATOM 1465 O O . ALA A 1 190 ? 18.812 -4.234 -1.142 1 96.69 190 ALA A O 1
ATOM 1466 N N . GLN A 1 191 ? 17.438 -2.664 -2.059 1 97.44 191 GLN A N 1
ATOM 1467 C CA . GLN A 1 191 ? 16.281 -3.17 -1.317 1 97.44 191 GLN A CA 1
ATOM 1468 C C . GLN A 1 191 ? 15.086 -3.354 -2.234 1 97.44 191 GLN A C 1
ATOM 1470 O O . GLN A 1 191 ? 14.984 -2.705 -3.277 1 97.44 191 GLN A O 1
ATOM 1475 N N . ALA A 1 192 ? 14.25 -4.324 -1.93 1 96.31 192 ALA A N 1
ATOM 1476 C CA . ALA A 1 192 ? 12.906 -4.535 -2.449 1 96.31 192 ALA A CA 1
ATOM 1477 C C . ALA A 1 192 ? 11.875 -4.492 -1.326 1 96.31 192 ALA A C 1
ATOM 1479 O O . ALA A 1 192 ? 12 -5.211 -0.333 1 96.31 192 ALA A O 1
ATOM 1480 N N . SER A 1 193 ? 10.867 -3.59 -1.443 1 97.88 193 SER A N 1
ATOM 1481 C CA . SER A 1 193 ? 9.906 -3.428 -0.352 1 97.88 193 SER A CA 1
ATOM 1482 C C . SER A 1 193 ? 8.617 -2.789 -0.842 1 97.88 193 SER A C 1
ATOM 1484 O O . SER A 1 193 ? 8.43 -2.59 -2.045 1 97.88 193 SER A O 1
ATOM 1486 N N . SER A 1 194 ? 7.691 -2.562 0.136 1 97.88 194 SER A N 1
ATOM 1487 C CA . SER A 1 194 ? 6.453 -1.846 -0.163 1 97.88 194 SER A CA 1
ATOM 1488 C C . SER A 1 194 ? 6.648 -0.337 -0.045 1 97.88 194 SER A C 1
ATOM 1490 O O . SER A 1 194 ? 5.676 0.422 -0.074 1 97.88 194 SER A O 1
ATOM 1492 N N . GLY A 1 195 ? 7.871 0.121 0.151 1 98.38 195 GLY A N 1
ATOM 1493 C CA . GLY A 1 195 ? 8.164 1.542 0.245 1 98.38 195 GLY A CA 1
ATOM 1494 C C . GLY A 1 195 ? 8.82 1.928 1.558 1 98.38 195 GLY A C 1
ATOM 1495 O O . GLY A 1 195 ? 9.102 1.068 2.396 1 98.38 195 GLY A O 1
ATOM 1496 N N . VAL A 1 196 ? 9.078 3.25 1.692 1 98.75 196 VAL A N 1
ATOM 1497 C CA . VAL A 1 196 ? 9.781 3.799 2.85 1 98.75 196 VAL A CA 1
ATOM 1498 C C . VAL A 1 196 ? 8.992 4.977 3.418 1 98.75 196 VAL A C 1
ATOM 1500 O O . VAL A 1 196 ? 8.469 5.801 2.668 1 98.75 196 VAL A O 1
ATOM 1503 N N . LEU A 1 197 ? 8.922 5.008 4.727 1 98.62 197 LEU A N 1
ATOM 1504 C CA . LEU A 1 197 ? 8.344 6.152 5.426 1 98.62 197 LEU A CA 1
ATOM 1505 C C . LEU A 1 197 ? 9.414 6.887 6.227 1 98.62 197 LEU A C 1
ATOM 1507 O O . LEU A 1 197 ? 10.211 6.262 6.93 1 98.62 197 LEU A O 1
ATOM 1511 N N . VAL A 1 198 ? 9.453 8.18 6.07 1 98.75 198 VAL A N 1
ATOM 1512 C CA . VAL A 1 198 ? 10.273 9.047 6.906 1 98.75 198 VAL A CA 1
ATOM 1513 C C . VAL A 1 198 ? 9.398 10.117 7.551 1 98.75 198 VAL A C 1
ATOM 1515 O O . VAL A 1 198 ? 8.672 10.836 6.855 1 98.75 198 VAL A O 1
ATOM 1518 N N . GLY A 1 199 ? 9.461 10.219 8.805 1 98.38 199 GLY A N 1
ATOM 1519 C CA . GLY A 1 199 ? 8.516 11.125 9.438 1 98.38 199 GLY A CA 1
ATOM 1520 C C . GLY A 1 199 ? 9.055 11.781 10.695 1 98.38 199 GLY A C 1
ATOM 1521 O O . GLY A 1 199 ? 10.188 11.508 11.102 1 98.38 199 GLY A O 1
ATOM 1522 N N . THR A 1 200 ? 8.281 12.688 11.258 1 98.06 200 THR A N 1
ATOM 1523 C CA . THR A 1 200 ? 8.633 13.547 12.375 1 98.06 200 THR A CA 1
ATOM 1524 C C . THR A 1 200 ? 7.969 13.062 13.664 1 98.06 200 THR A C 1
ATOM 1526 O O . THR A 1 200 ? 7.273 12.047 13.664 1 98.06 200 THR A O 1
ATOM 1529 N N . GLY A 1 201 ? 8.289 13.859 14.758 1 96.69 201 GLY A N 1
ATOM 1530 C CA . GLY A 1 201 ? 7.633 13.57 16.016 1 96.69 201 GLY A CA 1
ATOM 1531 C C . GLY A 1 201 ? 6.125 13.734 15.961 1 96.69 201 GLY A C 1
ATOM 1532 O O . GLY A 1 201 ? 5.387 12.969 16.594 1 96.69 201 GLY A O 1
ATOM 1533 N N . THR A 1 202 ? 5.637 14.719 15.234 1 95 202 THR A N 1
ATOM 1534 C CA . THR A 1 202 ? 4.199 14.898 15.07 1 95 202 THR A CA 1
ATOM 1535 C C . THR A 1 202 ? 3.57 13.68 14.414 1 95 202 THR A C 1
ATOM 1537 O O . THR A 1 202 ? 2.479 13.25 14.797 1 95 202 THR A O 1
ATOM 1540 N N . GLY A 1 203 ? 4.293 13.055 13.516 1 93.19 203 GLY A N 1
ATOM 1541 C CA . GLY A 1 203 ? 3.809 11.883 12.805 1 93.19 203 GLY A CA 1
ATOM 1542 C C . GLY A 1 203 ? 3.938 10.602 13.609 1 93.19 203 GLY A C 1
ATOM 1543 O O . GLY A 1 203 ? 3.445 9.555 13.195 1 93.19 203 GLY A O 1
ATOM 1544 N N . SER A 1 204 ? 4.516 10.586 14.727 1 92.56 204 SER A N 1
ATOM 1545 C CA . SER A 1 204 ? 4.777 9.406 15.547 1 92.56 204 SER A CA 1
ATOM 1546 C C . SER A 1 204 ? 3.498 8.883 16.188 1 92.56 204 SER A C 1
ATOM 1548 O O . SER A 1 204 ? 3.516 7.863 16.875 1 92.56 204 SER A O 1
ATOM 1550 N N . THR A 1 205 ? 2.391 9.461 15.883 1 85.06 205 THR A N 1
ATOM 1551 C CA . THR A 1 205 ? 1.122 9 16.438 1 85.06 205 THR A CA 1
ATOM 1552 C C . THR A 1 205 ? 0.21 8.477 15.328 1 85.06 205 THR A C 1
ATOM 1554 O O . THR A 1 205 ? -0.962 8.18 15.57 1 85.06 205 THR A O 1
ATOM 1557 N N . GLY A 1 206 ? 0.674 8.422 14.164 1 89.31 206 GLY A N 1
ATOM 1558 C CA . GLY A 1 206 ? -0.098 7.934 13.031 1 89.31 206 GLY A CA 1
ATOM 1559 C C . GLY A 1 206 ? 0.521 6.719 12.367 1 89.31 206 GLY A C 1
ATOM 1560 O O . GLY A 1 206 ? 0.754 5.699 13.023 1 89.31 206 GLY A O 1
ATOM 1561 N N . TRP A 1 207 ? 0.807 6.941 11.07 1 93.94 207 TRP A N 1
ATOM 1562 C CA . TRP A 1 207 ? 1.324 5.844 10.258 1 93.94 207 TRP A CA 1
ATOM 1563 C C . TRP A 1 207 ? 2.637 5.316 10.828 1 93.94 207 TRP A C 1
ATOM 1565 O O . TRP A 1 207 ? 2.85 4.105 10.898 1 93.94 207 TRP A O 1
ATOM 1575 N N . LEU A 1 208 ? 3.502 6.172 11.328 1 95.81 208 LEU A N 1
ATOM 1576 C CA . LEU A 1 208 ? 4.766 5.754 11.93 1 95.81 208 LEU A CA 1
ATOM 1577 C C . LEU A 1 208 ? 4.523 4.895 13.164 1 95.81 208 LEU A C 1
ATOM 1579 O O . LEU A 1 208 ? 5.254 3.93 13.406 1 95.81 208 LEU A O 1
ATOM 1583 N N . ARG A 1 209 ? 3.564 5.266 13.883 1 94.06 209 ARG A N 1
ATOM 1584 C CA . ARG A 1 209 ? 3.25 4.5 15.086 1 94.06 209 ARG A CA 1
ATOM 1585 C C . ARG A 1 209 ? 2.836 3.076 14.734 1 94.06 209 ARG A C 1
ATOM 1587 O O . ARG A 1 209 ? 3.223 2.125 15.422 1 94.06 209 ARG A O 1
ATOM 1594 N N . SER A 1 210 ? 2.002 2.932 13.727 1 95.38 210 SER A N 1
ATOM 1595 C CA . SER A 1 210 ? 1.566 1.608 13.289 1 95.38 210 SER A CA 1
ATOM 1596 C C . SER A 1 210 ? 2.756 0.727 12.922 1 95.38 210 SER A C 1
ATOM 1598 O O . SER A 1 210 ? 2.805 -0.446 13.305 1 95.38 210 SER A O 1
ATOM 1600 N N . LEU A 1 211 ? 3.709 1.309 12.164 1 96.94 211 LEU A N 1
ATOM 1601 C CA . LEU A 1 211 ? 4.898 0.563 11.758 1 96.94 211 LEU A CA 1
ATOM 1602 C C . LEU A 1 211 ? 5.754 0.218 12.977 1 96.94 211 LEU A C 1
ATOM 1604 O O . LEU A 1 211 ? 6.277 -0.894 13.078 1 96.94 211 LEU A O 1
ATOM 1608 N N . TRP A 1 212 ? 5.883 1.203 13.859 1 96.69 212 TRP A N 1
ATOM 1609 C CA . TRP A 1 212 ? 6.648 1.017 15.086 1 96.69 212 TRP A CA 1
ATOM 1610 C C . TRP A 1 212 ? 6.074 -0.129 15.914 1 96.69 212 TRP A C 1
ATOM 1612 O O . TRP A 1 212 ? 6.816 -0.998 16.375 1 96.69 212 TRP A O 1
ATOM 1622 N N . GLU A 1 213 ? 4.789 -0.166 16.031 1 94.62 213 GLU A N 1
ATOM 1623 C CA . GLU A 1 213 ? 4.113 -1.217 16.781 1 94.62 213 GLU A CA 1
ATOM 1624 C C . GLU A 1 213 ? 4.23 -2.564 16.078 1 94.62 213 GLU A C 1
ATOM 1626 O O . GLU A 1 213 ? 4.512 -3.582 16.719 1 94.62 213 GLU A O 1
ATOM 1631 N N . GLN A 1 214 ? 3.975 -2.572 14.82 1 95.56 214 GLN A N 1
ATOM 1632 C CA . GLN A 1 214 ? 4.012 -3.805 14.039 1 95.56 214 GLN A CA 1
ATOM 1633 C C . GLN A 1 214 ? 5.375 -4.484 14.148 1 95.56 214 GLN A C 1
ATOM 1635 O O . GLN A 1 214 ? 5.457 -5.715 14.164 1 95.56 214 GLN A O 1
ATOM 1640 N N . ARG A 1 215 ? 6.387 -3.711 14.25 1 95.25 215 ARG A N 1
ATOM 1641 C CA . ARG A 1 215 ? 7.746 -4.234 14.305 1 95.25 215 ARG A CA 1
ATOM 1642 C C . ARG A 1 215 ? 8.18 -4.512 15.734 1 95.25 215 ARG A C 1
ATOM 1644 O O . ARG A 1 215 ? 9.266 -5.043 15.977 1 95.25 215 ARG A O 1
ATOM 1651 N N . SER A 1 216 ? 7.367 -4.152 16.672 1 94.06 216 SER A N 1
ATOM 1652 C CA . SER A 1 216 ? 7.832 -4.129 18.062 1 94.06 216 SER A CA 1
ATOM 1653 C C . SER A 1 216 ? 9.164 -3.395 18.188 1 94.06 216 SER A C 1
ATOM 1655 O O . SER A 1 216 ? 10.102 -3.904 18.797 1 94.06 216 SER A O 1
ATOM 1657 N N . SER A 1 217 ? 9.25 -2.25 17.547 1 96 217 SER A N 1
ATOM 1658 C CA . SER A 1 217 ? 10.492 -1.493 17.469 1 96 217 SER A CA 1
ATOM 1659 C C . SER A 1 217 ? 10.922 -0.978 18.828 1 96 217 SER A C 1
ATOM 1661 O O . SER A 1 217 ? 10.086 -0.565 19.641 1 96 217 SER A O 1
ATOM 1663 N N . ALA A 1 218 ? 12.195 -0.876 19.047 1 96.12 218 ALA A N 1
ATOM 1664 C CA . ALA A 1 218 ? 12.742 -0.342 20.281 1 96.12 218 ALA A CA 1
ATOM 1665 C C . ALA A 1 218 ? 13.148 1.119 20.125 1 96.12 218 ALA A C 1
ATOM 1667 O O . ALA A 1 218 ? 13.633 1.744 21.062 1 96.12 218 ALA A O 1
ATOM 1668 N N . LEU A 1 219 ? 12.93 1.646 18.953 1 96.69 219 LEU A N 1
ATOM 1669 C CA . LEU A 1 219 ? 13.32 3.031 18.703 1 96.69 219 LEU A CA 1
ATOM 1670 C C . LEU A 1 219 ? 12.539 3.982 19.609 1 96.69 219 LEU A C 1
ATOM 1672 O O . LEU A 1 219 ? 11.336 3.807 19.812 1 96.69 219 LEU A O 1
ATOM 1676 N N . ALA A 1 220 ? 13.227 4.934 20.156 1 97.19 220 ALA A N 1
ATOM 1677 C CA . ALA A 1 220 ? 12.539 6.047 20.797 1 97.19 220 ALA A CA 1
ATOM 1678 C C . ALA A 1 220 ? 12.055 7.066 19.766 1 97.19 220 ALA A C 1
ATOM 1680 O O . ALA A 1 220 ? 12.852 7.848 19.25 1 97.19 220 ALA A O 1
ATOM 1681 N N . LEU A 1 221 ? 10.805 7.062 19.531 1 97.25 221 LEU A N 1
ATOM 1682 C CA . LEU A 1 221 ? 10.266 7.984 18.531 1 97.25 221 LEU A CA 1
ATOM 1683 C C . LEU A 1 221 ? 10.414 9.43 19 1 97.25 221 LEU A C 1
ATOM 1685 O O . LEU A 1 221 ? 10.266 9.727 20.188 1 97.25 221 LEU A O 1
ATOM 1689 N N . PRO A 1 222 ? 10.688 10.336 18.094 1 97.5 222 PRO A N 1
ATOM 1690 C CA . PRO A 1 222 ? 10.859 11.742 18.453 1 97.5 222 PRO A CA 1
ATOM 1691 C C . PRO A 1 222 ? 9.562 12.391 18.938 1 97.5 222 PRO A C 1
ATOM 1693 O O . PRO A 1 222 ? 8.477 11.891 18.641 1 97.5 222 PRO A O 1
ATOM 1696 N N . ALA A 1 223 ? 9.773 13.469 19.703 1 96.5 223 ALA A N 1
ATOM 1697 C CA . ALA A 1 223 ? 8.672 14.367 20.031 1 96.5 223 ALA A CA 1
ATOM 1698 C C . ALA A 1 223 ? 8.453 15.391 18.922 1 96.5 223 ALA A C 1
ATOM 1700 O O . ALA A 1 223 ? 9.32 15.594 18.078 1 96.5 223 ALA A O 1
ATOM 1701 N N . PRO A 1 224 ? 7.352 16.062 18.953 1 96.06 224 PRO A N 1
ATOM 1702 C CA . PRO A 1 224 ? 6.977 16.953 17.844 1 96.06 224 PRO A CA 1
ATOM 1703 C C . PRO A 1 224 ? 8.016 18.031 17.578 1 96.06 224 PRO A C 1
ATOM 1705 O O . PRO A 1 224 ? 8.211 18.438 16.438 1 96.06 224 PRO A O 1
ATOM 1708 N N . THR A 1 225 ? 8.75 18.469 18.625 1 96.56 225 THR A N 1
ATOM 1709 C CA . THR A 1 225 ? 9.68 19.578 18.438 1 96.56 225 THR A CA 1
ATOM 1710 C C . THR A 1 225 ? 11.117 19.062 18.297 1 96.56 225 THR A C 1
ATOM 1712 O O . THR A 1 225 ? 12.039 19.844 18.062 1 96.56 225 THR A O 1
ATOM 1715 N N . ASP A 1 226 ? 11.305 17.719 18.453 1 97.75 226 ASP A N 1
ATOM 1716 C CA . ASP A 1 226 ? 12.633 17.156 18.234 1 97.75 226 ASP A CA 1
ATOM 1717 C C . ASP A 1 226 ? 13.078 17.344 16.797 1 97.75 226 ASP A C 1
ATOM 1719 O O . ASP A 1 226 ? 12.312 17.094 15.859 1 97.75 226 ASP A O 1
ATOM 1723 N N . VAL A 1 227 ? 14.281 17.812 16.656 1 97.88 227 VAL A N 1
ATOM 1724 C CA . VAL A 1 227 ? 14.844 17.953 15.32 1 97.88 227 VAL A CA 1
ATOM 1725 C C . VAL A 1 227 ? 15.461 16.625 14.883 1 97.88 227 VAL A C 1
ATOM 1727 O O . VAL A 1 227 ? 16.672 16.547 14.68 1 97.88 227 VAL A O 1
ATOM 1730 N N . ARG A 1 228 ? 14.672 15.688 14.812 1 97.62 228 ARG A N 1
ATOM 1731 C CA . ARG A 1 228 ? 15.039 14.32 14.445 1 97.62 228 ARG A CA 1
ATOM 1732 C C . ARG A 1 228 ? 13.906 13.641 13.688 1 97.62 228 ARG A C 1
ATOM 1734 O O . ARG A 1 228 ? 12.727 13.945 13.906 1 97.62 228 ARG A O 1
ATOM 1741 N N . LEU A 1 229 ? 14.312 12.75 12.797 1 98.56 229 LEU A N 1
ATOM 1742 C CA . LEU A 1 229 ? 13.328 11.977 12.031 1 98.56 229 LEU A CA 1
ATOM 1743 C C . LEU A 1 229 ? 13.453 10.484 12.336 1 98.56 229 LEU A C 1
ATOM 1745 O O . LEU A 1 229 ? 14.531 10.016 12.711 1 98.56 229 LEU A O 1
ATOM 1749 N N . ALA A 1 230 ? 12.391 9.82 12.219 1 98.56 230 ALA A N 1
ATOM 1750 C CA . ALA A 1 230 ? 12.383 8.359 12.203 1 98.56 230 ALA A CA 1
ATOM 1751 C C . ALA A 1 230 ? 12.047 7.828 10.812 1 98.56 230 ALA A C 1
ATOM 1753 O O . ALA A 1 230 ? 11.305 8.469 10.062 1 98.56 230 ALA A O 1
ATOM 1754 N N . TRP A 1 231 ? 12.617 6.723 10.469 1 98.5 231 TRP A N 1
ATOM 1755 C CA . TRP A 1 231 ? 12.289 6.125 9.18 1 98.5 231 TRP A CA 1
ATOM 1756 C C . TRP A 1 231 ? 12.086 4.617 9.312 1 98.5 231 TRP A C 1
ATOM 1758 O O . TRP A 1 231 ? 12.664 3.982 10.195 1 98.5 231 TRP A O 1
ATOM 1768 N N . PHE A 1 232 ? 11.203 4.055 8.477 1 98.5 232 PHE A N 1
ATOM 1769 C CA . PHE A 1 232 ? 10.867 2.639 8.43 1 98.5 232 PHE A CA 1
ATOM 1770 C C . PHE A 1 232 ? 10.758 2.154 6.988 1 98.5 232 PHE A C 1
ATOM 1772 O O . PHE A 1 232 ? 10.188 2.844 6.141 1 98.5 232 PHE A O 1
ATOM 1779 N N . VAL A 1 233 ? 11.344 0.977 6.695 1 98.5 233 VAL A N 1
ATOM 1780 C CA . VAL A 1 233 ? 11.078 0.268 5.449 1 98.5 233 VAL A CA 1
ATOM 1781 C C . VAL A 1 233 ? 9.867 -0.641 5.621 1 98.5 233 VAL A C 1
ATOM 1783 O O . VAL A 1 233 ? 9.781 -1.4 6.59 1 98.5 233 VAL A O 1
ATOM 1786 N N . ARG A 1 234 ? 8.898 -0.528 4.746 1 98.38 234 ARG A N 1
ATOM 1787 C CA . ARG A 1 234 ? 7.68 -1.331 4.797 1 98.38 234 ARG A CA 1
ATOM 1788 C C . ARG A 1 234 ? 7.887 -2.678 4.113 1 98.38 234 ARG A C 1
ATOM 1790 O O . ARG A 1 234 ? 8.156 -2.736 2.912 1 98.38 234 ARG A O 1
ATOM 1797 N N . GLU A 1 235 ? 7.797 -3.758 4.848 1 97.62 235 GLU A N 1
ATOM 1798 C CA . GLU A 1 235 ? 7.719 -5.109 4.309 1 97.62 235 GLU A CA 1
ATOM 1799 C C . GLU A 1 235 ? 8.914 -5.414 3.406 1 97.62 235 GLU A C 1
ATOM 1801 O O . GLU A 1 235 ? 8.742 -5.859 2.27 1 97.62 235 GLU A O 1
ATOM 1806 N N . ALA A 1 236 ? 10.07 -5.195 3.906 1 96.31 236 ALA A N 1
ATOM 1807 C CA . ALA A 1 236 ? 11.297 -5.512 3.18 1 96.31 236 ALA A CA 1
ATOM 1808 C C . ALA A 1 236 ? 11.406 -7.008 2.902 1 96.31 236 ALA A C 1
ATOM 1810 O O . ALA A 1 236 ? 11.023 -7.828 3.742 1 96.31 236 ALA A O 1
ATOM 1811 N N . TRP A 1 237 ? 11.914 -7.324 1.76 1 89.38 237 TRP A N 1
ATOM 1812 C CA . TRP A 1 237 ? 12.031 -8.711 1.323 1 89.38 237 TRP A CA 1
ATOM 1813 C C . TRP A 1 237 ? 13.477 -9.062 0.996 1 89.38 237 TRP A C 1
ATOM 1815 O O . TRP A 1 237 ? 14.094 -8.445 0.125 1 89.38 237 TRP A O 1
ATOM 1825 N N . PRO A 1 238 ? 13.945 -10.016 1.723 1 85.62 238 PRO A N 1
ATOM 182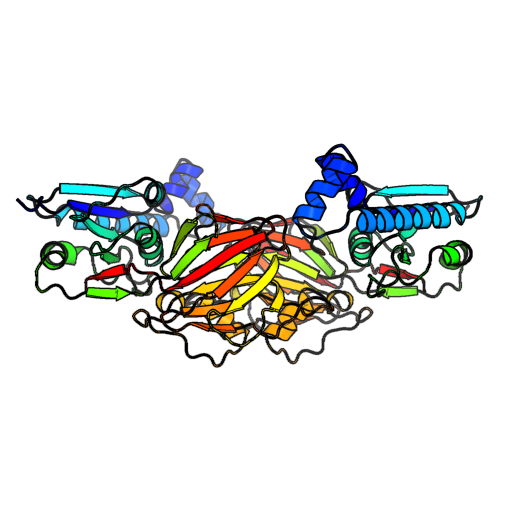6 C CA . PRO A 1 238 ? 15.281 -10.453 1.335 1 85.62 238 PRO A CA 1
ATOM 1827 C C . PRO A 1 238 ? 15.281 -11.297 0.061 1 85.62 238 PRO A C 1
ATOM 1829 O O . PRO A 1 238 ? 14.391 -12.133 -0.129 1 85.62 238 PRO A O 1
ATOM 1832 N N . SER A 1 239 ? 16.062 -10.992 -0.843 1 80.75 239 SER A N 1
ATOM 1833 C CA . SER A 1 239 ? 16.297 -11.766 -2.062 1 80.75 239 SER A CA 1
ATOM 1834 C C . SER A 1 239 ? 17.781 -11.922 -2.352 1 80.75 239 SER A C 1
ATOM 1836 O O . SER A 1 239 ? 18.625 -11.414 -1.605 1 80.75 239 SER A O 1
ATOM 1838 N N . PRO A 1 240 ? 18.094 -12.695 -3.342 1 76.62 240 PRO A N 1
ATOM 1839 C CA . PRO A 1 240 ? 19.516 -12.828 -3.693 1 76.62 240 PRO A CA 1
ATOM 1840 C C . PRO A 1 240 ? 20.156 -11.484 -4.043 1 76.62 240 PRO A C 1
ATOM 1842 O O . PRO A 1 240 ? 21.359 -11.32 -3.889 1 76.62 240 PRO A O 1
ATOM 1845 N N . THR A 1 241 ? 19.391 -10.492 -4.465 1 85.25 241 THR A N 1
ATOM 1846 C CA . THR A 1 241 ? 19.953 -9.242 -4.949 1 85.25 241 THR A CA 1
ATOM 1847 C C . THR A 1 241 ? 19.562 -8.078 -4.039 1 85.25 241 THR A C 1
ATOM 1849 O O . THR A 1 241 ? 20 -6.945 -4.246 1 85.25 241 THR A O 1
ATOM 1852 N N . THR A 1 242 ? 18.734 -8.359 -3.109 1 91.06 242 THR A N 1
ATOM 1853 C CA . THR A 1 242 ? 18.297 -7.301 -2.205 1 91.06 242 THR A CA 1
ATOM 1854 C C . THR A 1 242 ? 18.469 -7.723 -0.75 1 91.06 242 THR A C 1
ATOM 1856 O O . THR A 1 242 ? 18.547 -8.914 -0.45 1 91.06 242 THR A O 1
ATOM 1859 N N . GLY A 1 243 ? 18.641 -6.676 0.154 1 91.44 243 GLY A N 1
ATOM 1860 C CA . GLY A 1 243 ? 18.859 -6.945 1.567 1 91.44 243 GLY A CA 1
ATOM 1861 C C . GLY A 1 243 ? 17.812 -6.316 2.461 1 91.44 243 GLY A C 1
ATOM 1862 O O . GLY A 1 243 ? 16.938 -5.586 1.985 1 91.44 243 GLY A O 1
ATOM 1863 N N . THR A 1 244 ? 17.891 -6.699 3.715 1 94.94 244 THR A N 1
ATOM 1864 C CA . THR A 1 244 ? 17.016 -6.188 4.758 1 94.94 244 THR A CA 1
ATOM 1865 C C . THR A 1 244 ? 17.812 -5.75 5.98 1 94.94 244 THR A C 1
ATOM 1867 O O . THR A 1 244 ? 17.344 -5.859 7.113 1 94.94 244 THR A O 1
ATOM 1870 N N . GLY A 1 245 ? 18.953 -5.297 5.734 1 93.81 245 GLY A N 1
ATOM 1871 C CA . GLY A 1 245 ? 19.828 -4.918 6.836 1 93.81 245 GLY A CA 1
ATOM 1872 C C . GLY A 1 245 ? 19.5 -3.553 7.41 1 93.81 245 GLY A C 1
ATOM 1873 O O . GLY A 1 245 ? 19.906 -3.238 8.531 1 93.81 245 GLY A O 1
ATOM 1874 N N . ARG A 1 246 ? 18.875 -2.732 6.656 1 95.12 246 ARG A N 1
ATOM 1875 C CA . ARG A 1 246 ? 18.5 -1.377 7.051 1 95.12 246 ARG A CA 1
ATOM 1876 C C . ARG A 1 246 ? 17 -1.155 6.906 1 95.12 246 ARG A C 1
ATOM 1878 O O . ARG A 1 246 ? 16.531 -0.682 5.867 1 95.12 246 ARG A O 1
ATOM 1885 N N . VAL A 1 247 ? 16.328 -1.385 7.996 1 97.19 247 VAL A N 1
ATOM 1886 C CA . VAL A 1 247 ? 14.875 -1.379 7.809 1 97.19 247 VAL A CA 1
ATOM 1887 C C . VAL A 1 247 ? 14.234 -0.339 8.727 1 97.19 247 VAL A C 1
ATOM 1889 O O . VAL A 1 247 ? 13.031 -0.089 8.648 1 97.19 247 VAL A O 1
ATOM 1892 N N . GLU A 1 248 ? 14.977 0.292 9.656 1 97.88 248 GLU A N 1
ATOM 1893 C CA . GLU A 1 248 ? 14.492 1.377 10.508 1 97.88 248 GLU A CA 1
ATOM 1894 C C . GLU A 1 248 ? 15.656 2.18 11.086 1 97.88 248 GLU A C 1
ATOM 1896 O O . GLU A 1 248 ? 16.797 1.72 11.078 1 97.88 248 GLU A O 1
ATOM 1901 N N . GLY A 1 249 ? 15.305 3.365 11.516 1 97.06 249 GLY A N 1
ATOM 1902 C CA . GLY A 1 249 ? 16.328 4.152 12.172 1 97.06 249 GLY A CA 1
ATOM 1903 C C . GLY A 1 249 ? 15.898 5.578 12.461 1 97.06 249 GLY A C 1
ATOM 1904 O O . GLY A 1 249 ? 14.742 5.934 12.25 1 97.06 249 GLY A O 1
ATOM 1905 N N . LEU A 1 250 ? 16.828 6.328 13.047 1 97.44 250 LEU A N 1
ATOM 1906 C CA . LEU A 1 250 ? 16.672 7.754 13.305 1 97.44 250 LEU A CA 1
ATOM 1907 C C . LEU A 1 250 ? 17.641 8.578 12.469 1 97.44 250 LEU A C 1
ATOM 1909 O O . LEU A 1 250 ? 18.719 8.094 12.109 1 97.44 250 LEU A O 1
ATOM 1913 N N . LEU A 1 251 ? 17.219 9.688 12.102 1 97.44 251 LEU A N 1
ATOM 1914 C CA . LEU A 1 251 ? 18.078 10.648 11.414 1 97.44 251 LEU A CA 1
ATOM 1915 C C . LEU A 1 251 ? 18.281 11.898 12.273 1 97.44 251 LEU A C 1
ATOM 1917 O O . LEU A 1 251 ? 17.328 12.594 12.602 1 97.44 251 LEU A O 1
ATOM 1921 N N . ASP A 1 252 ? 19.5 12.172 12.602 1 95.19 252 ASP A N 1
ATOM 1922 C CA . ASP A 1 252 ? 19.859 13.383 13.336 1 95.19 252 ASP A CA 1
ATOM 1923 C C . ASP A 1 252 ? 19.922 14.586 12.398 1 95.19 252 ASP A C 1
ATOM 1925 O O . ASP A 1 252 ? 19.922 14.43 11.18 1 95.19 252 ASP A O 1
ATOM 1929 N N . PRO A 1 253 ? 19.984 15.766 13.023 1 93.25 253 PRO A N 1
ATOM 1930 C CA . PRO A 1 253 ? 20.094 16.953 12.18 1 93.25 253 PRO A CA 1
ATOM 1931 C C . PRO A 1 253 ? 21.281 16.875 11.211 1 93.25 253 PRO A C 1
ATOM 1933 O O . PRO A 1 253 ? 22.375 16.484 11.609 1 93.25 253 PRO A O 1
ATOM 1936 N N . GLY A 1 254 ? 21.078 17.219 10.016 1 91.75 254 GLY A N 1
ATOM 1937 C CA . GLY A 1 254 ? 22.125 17.203 9.016 1 91.75 254 GLY A CA 1
ATOM 1938 C C . GLY A 1 254 ? 22.234 15.875 8.281 1 91.75 254 GLY A C 1
ATOM 1939 O O . GLY A 1 254 ? 22.859 15.789 7.227 1 91.75 254 GLY A O 1
ATOM 1940 N N . GLN A 1 255 ? 21.656 14.891 8.875 1 95 255 GLN A N 1
ATOM 1941 C CA . GLN A 1 255 ? 21.625 13.594 8.219 1 95 255 GLN A CA 1
ATOM 1942 C C . GLN A 1 255 ? 20.406 13.453 7.305 1 95 255 GLN A C 1
ATOM 1944 O O . GLN A 1 255 ? 19.375 14.086 7.535 1 95 255 GLN A O 1
ATOM 1949 N N . GLY A 1 256 ? 20.594 12.617 6.277 1 97.56 256 GLY A N 1
ATOM 1950 C CA . GLY A 1 256 ? 19.5 12.32 5.363 1 97.56 256 GLY A CA 1
ATOM 1951 C C . GLY A 1 256 ? 19.484 10.875 4.895 1 97.56 256 GLY A C 1
ATOM 1952 O O . GLY A 1 256 ? 20.484 10.172 5.02 1 97.56 256 GLY A O 1
ATOM 1953 N N . LEU A 1 257 ? 18.391 10.469 4.523 1 98.31 257 LEU A N 1
ATOM 1954 C CA . LEU A 1 257 ? 18.188 9.18 3.863 1 98.31 257 LEU A CA 1
ATOM 1955 C C . LEU A 1 257 ? 18.016 9.359 2.357 1 98.31 257 LEU A C 1
ATOM 1957 O O . LEU A 1 257 ? 17.125 10.07 1.907 1 98.31 257 LEU A O 1
ATOM 1961 N N . ARG A 1 258 ? 18.875 8.719 1.614 1 98.12 258 ARG A N 1
ATOM 1962 C CA . ARG A 1 258 ? 18.828 8.844 0.161 1 98.12 258 ARG A CA 1
ATOM 1963 C C . ARG A 1 258 ? 18.375 7.543 -0.49 1 98.12 258 ARG A C 1
ATOM 1965 O O . ARG A 1 258 ? 18.875 6.469 -0.155 1 98.12 258 ARG A O 1
ATOM 1972 N N . LEU A 1 259 ? 17.438 7.633 -1.344 1 98.31 259 LEU A N 1
ATOM 1973 C CA . LEU A 1 259 ? 17 6.512 -2.17 1 98.31 259 LEU A CA 1
ATOM 1974 C C . LEU A 1 259 ? 17.359 6.75 -3.635 1 98.31 259 LEU A C 1
ATOM 1976 O O . LEU A 1 259 ? 17.078 7.82 -4.18 1 98.31 259 LEU A O 1
ATOM 1980 N N . THR A 1 260 ? 17.984 5.805 -4.234 1 97.81 260 THR A N 1
ATOM 1981 C CA . THR A 1 260 ? 18.141 5.773 -5.68 1 97.81 260 THR A CA 1
ATOM 1982 C C . THR A 1 260 ? 17.172 4.789 -6.316 1 97.81 260 THR A C 1
ATOM 1984 O O . THR A 1 260 ? 17.25 3.582 -6.078 1 97.81 260 THR A O 1
ATOM 1987 N N . VAL A 1 261 ? 16.359 5.309 -7.191 1 97.94 261 VAL A N 1
ATOM 1988 C CA . VAL A 1 261 ? 15.227 4.551 -7.719 1 97.94 261 VAL A CA 1
ATOM 1989 C C . VAL A 1 261 ? 15.719 3.531 -8.742 1 97.94 261 VAL A C 1
ATOM 1991 O O . VAL A 1 261 ? 16.453 3.879 -9.672 1 97.94 261 VAL A O 1
ATOM 1994 N N . GLU A 1 262 ? 15.281 2.326 -8.586 1 96.06 262 GLU A N 1
ATOM 1995 C CA . GLU A 1 262 ? 15.586 1.253 -9.531 1 96.06 262 GLU A CA 1
ATOM 1996 C C . GLU A 1 262 ? 14.305 0.588 -10.031 1 96.06 262 GLU A C 1
ATOM 1998 O O . GLU A 1 262 ? 14.336 -0.561 -10.477 1 96.06 262 GLU A O 1
ATOM 2003 N N . SER A 1 263 ? 13.203 1.18 -9.828 1 94.56 263 SER A N 1
ATOM 2004 C CA . SER A 1 263 ? 11.898 0.844 -10.398 1 94.56 263 SER A CA 1
ATOM 2005 C C . SER A 1 263 ? 11.547 1.77 -11.562 1 94.56 263 SER A C 1
ATOM 2007 O O . SER A 1 263 ? 12.18 2.812 -11.742 1 94.56 263 SER A O 1
ATOM 2009 N N . ASP A 1 264 ? 10.555 1.356 -12.336 1 90.56 264 ASP A N 1
ATOM 2010 C CA . ASP A 1 264 ? 10.125 2.207 -13.445 1 90.56 264 ASP A CA 1
ATOM 2011 C C . ASP A 1 264 ? 9.492 3.5 -12.922 1 90.56 264 ASP A C 1
ATOM 2013 O O . ASP A 1 264 ? 9.727 4.574 -13.484 1 90.56 264 ASP A O 1
ATOM 2017 N N . ARG A 1 265 ? 8.648 3.307 -11.93 1 95.06 265 ARG A N 1
ATOM 2018 C CA . ARG A 1 265 ? 7.969 4.48 -11.391 1 95.06 265 ARG A CA 1
ATOM 2019 C C . ARG A 1 265 ? 7.734 4.336 -9.898 1 95.06 265 ARG A C 1
ATOM 2021 O O . ARG A 1 265 ? 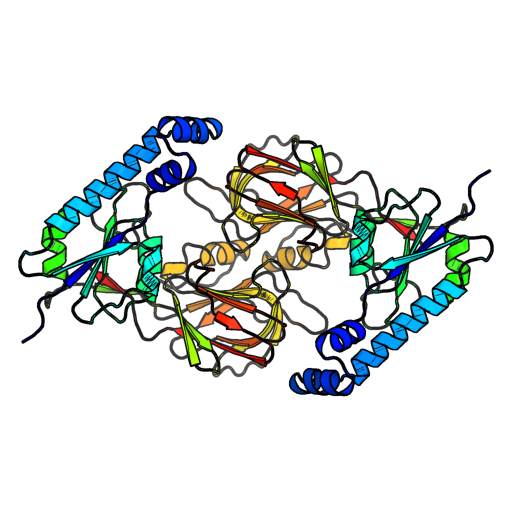7.176 3.332 -9.445 1 95.06 265 ARG A O 1
ATOM 2028 N N . LEU A 1 266 ? 8.188 5.301 -9.172 1 98.25 266 LEU A N 1
ATOM 2029 C CA . LEU A 1 266 ? 7.836 5.484 -7.766 1 98.25 266 LEU A CA 1
ATOM 2030 C C . LEU A 1 266 ? 7.234 6.863 -7.531 1 98.25 266 LEU A C 1
ATOM 2032 O O . LEU A 1 266 ? 7.285 7.727 -8.406 1 98.25 266 LEU A O 1
ATOM 2036 N N . VAL A 1 267 ? 6.578 7.02 -6.402 1 98.56 267 VAL A N 1
ATOM 2037 C CA . VAL A 1 267 ? 6.035 8.312 -6.012 1 98.56 267 VAL A CA 1
ATOM 2038 C C . VAL A 1 267 ? 6.504 8.672 -4.602 1 98.56 267 VAL A C 1
ATOM 2040 O O . VAL A 1 267 ? 6.863 7.785 -3.822 1 98.56 267 VAL A O 1
ATOM 2043 N N . ALA A 1 268 ? 6.559 9.922 -4.305 1 98.62 268 ALA A N 1
ATOM 2044 C CA . ALA A 1 268 ? 6.707 10.461 -2.957 1 98.62 268 ALA A CA 1
ATOM 2045 C C . ALA A 1 268 ? 5.559 11.406 -2.613 1 98.62 268 ALA A C 1
ATOM 2047 O O . ALA A 1 268 ? 5.254 12.328 -3.375 1 98.62 268 ALA A O 1
ATOM 2048 N N . PHE A 1 269 ? 4.883 11.188 -1.544 1 97.5 269 PHE A N 1
ATOM 2049 C CA . PHE A 1 269 ? 3.85 12.109 -1.091 1 97.5 269 PHE A CA 1
ATOM 2050 C C . PHE A 1 269 ? 3.873 12.25 0.427 1 97.5 269 PHE A C 1
ATOM 2052 O O . PHE A 1 269 ? 4.469 11.422 1.121 1 97.5 269 PHE A O 1
ATOM 2059 N N . GLY A 1 270 ? 3.262 13.328 0.929 1 96.94 270 GLY A N 1
ATOM 2060 C CA . GLY A 1 270 ? 3.32 13.633 2.35 1 96.94 270 GLY A CA 1
ATOM 2061 C C . GLY A 1 270 ? 1.95 13.742 2.992 1 96.94 270 GLY A C 1
ATOM 2062 O O . GLY A 1 270 ? 0.991 14.172 2.35 1 96.94 270 GLY A O 1
ATOM 2063 N N . ASP A 1 271 ? 1.883 13.266 4.164 1 95.31 271 ASP A N 1
ATOM 2064 C CA . ASP A 1 271 ? 0.725 13.469 5.027 1 95.31 271 ASP A CA 1
ATOM 2065 C C . ASP A 1 271 ? -0.548 12.938 4.379 1 95.31 271 ASP A C 1
ATOM 2067 O O . ASP A 1 271 ? -1.607 13.562 4.465 1 95.31 271 ASP A O 1
ATOM 2071 N N . GLY A 1 272 ? -0.391 11.914 3.639 1 91.44 272 GLY A N 1
ATOM 2072 C CA . GLY A 1 272 ? -1.533 11.203 3.08 1 91.44 272 GLY A CA 1
ATOM 2073 C C . GLY A 1 272 ? -2.115 11.891 1.856 1 91.44 272 GLY A C 1
ATOM 2074 O O . GLY A 1 272 ? -3.15 11.461 1.338 1 91.44 272 GLY A O 1
ATOM 2075 N N . VAL A 1 273 ? -1.477 12.922 1.396 1 91.31 273 VAL A N 1
ATOM 2076 C CA . VAL A 1 273 ? -1.974 13.609 0.207 1 91.31 273 VAL A CA 1
ATOM 2077 C C . VAL A 1 273 ? -1.342 12.992 -1.042 1 91.31 273 VAL A C 1
ATOM 2079 O O . VAL A 1 273 ? -0.353 13.516 -1.562 1 91.31 273 VAL A O 1
ATOM 2082 N N . GLU A 1 274 ? -2.01 12.031 -1.604 1 93.12 274 GLU A N 1
ATOM 2083 C CA . GLU A 1 274 ? -1.452 11.25 -2.709 1 93.12 274 GLU A CA 1
ATOM 2084 C C . GLU A 1 274 ? -1.517 12.031 -4.02 1 93.12 274 GLU A C 1
ATOM 2086 O O . GLU A 1 274 ? -0.771 11.742 -4.957 1 93.12 274 GLU A O 1
ATOM 2091 N N . SER A 1 275 ? -2.428 12.992 -4.07 1 89.69 275 SER A N 1
ATOM 2092 C CA . SER A 1 275 ? -2.611 13.758 -5.301 1 89.69 275 SER A CA 1
ATOM 2093 C C . SER A 1 275 ? -1.471 14.742 -5.512 1 89.69 275 SER A C 1
ATOM 2095 O O . SER A 1 275 ? -1.197 15.148 -6.645 1 89.69 275 SER A O 1
ATOM 2097 N N . ASP A 1 276 ? -0.899 15.172 -4.477 1 89.31 276 ASP A N 1
ATOM 2098 C CA . ASP A 1 276 ? 0.26 16.062 -4.531 1 89.31 276 ASP A CA 1
ATOM 2099 C C . ASP A 1 276 ? 1.555 15.289 -4.297 1 89.31 276 ASP A C 1
ATOM 2101 O O . ASP A 1 276 ? 2.141 15.359 -3.215 1 89.31 276 ASP A O 1
ATOM 2105 N N . ALA A 1 277 ? 1.961 14.516 -5.359 1 95.5 277 ALA A N 1
ATOM 2106 C CA . ALA A 1 277 ? 3.098 13.609 -5.234 1 95.5 277 ALA A CA 1
ATOM 2107 C C . ALA A 1 277 ? 4.199 13.961 -6.23 1 95.5 277 ALA A C 1
ATOM 2109 O O . ALA A 1 277 ? 3.918 14.477 -7.316 1 95.5 277 ALA A O 1
ATOM 2110 N N . LEU A 1 278 ? 5.414 13.727 -5.824 1 97.56 278 LEU A N 1
ATOM 2111 C CA . LEU A 1 278 ? 6.531 13.695 -6.758 1 97.56 278 LEU A CA 1
ATOM 2112 C C . LEU A 1 278 ? 6.602 12.352 -7.477 1 97.56 278 LEU A C 1
ATOM 2114 O O . LEU A 1 278 ? 6.383 11.305 -6.867 1 97.56 278 LEU A O 1
ATOM 2118 N N . GLU A 1 279 ? 6.902 12.43 -8.742 1 97.62 279 GLU A N 1
ATOM 2119 C CA . GLU A 1 279 ? 7.152 11.219 -9.516 1 97.62 279 GLU A CA 1
ATOM 2120 C C . GLU A 1 279 ? 8.648 10.961 -9.672 1 97.62 279 GLU A C 1
ATOM 2122 O O . GLU A 1 279 ? 9.414 11.883 -9.969 1 97.62 279 GLU A O 1
ATOM 2127 N N . LEU A 1 280 ? 8.992 9.742 -9.43 1 98 280 LEU A N 1
ATOM 2128 C CA . LEU A 1 280 ? 10.398 9.352 -9.5 1 98 280 LEU A CA 1
ATOM 2129 C C . LEU A 1 280 ? 10.586 8.18 -10.461 1 98 280 LEU A C 1
ATOM 2131 O O . LEU A 1 280 ? 9.781 7.25 -10.477 1 98 280 LEU A O 1
ATOM 2135 N N . THR A 1 281 ? 11.641 8.266 -11.266 1 95.75 281 THR A N 1
ATOM 2136 C CA . THR A 1 281 ? 11.914 7.203 -12.227 1 95.75 281 THR A CA 1
ATOM 2137 C C . THR A 1 281 ? 13.312 6.641 -12.023 1 95.75 281 THR A C 1
ATOM 2139 O O . THR A 1 281 ? 14.094 7.172 -11.227 1 95.75 281 THR A O 1
ATOM 2142 N N . TRP A 1 282 ? 13.594 5.652 -12.75 1 95.38 282 TRP A N 1
ATOM 2143 C CA . TRP A 1 282 ? 14.852 4.918 -12.609 1 95.38 282 TRP A CA 1
ATOM 2144 C C . TRP A 1 282 ? 16.047 5.875 -12.625 1 95.38 282 TRP A C 1
ATOM 2146 O O . TRP A 1 282 ? 16.125 6.754 -13.484 1 95.38 282 TRP A O 1
ATOM 2156 N N . GLY A 1 283 ? 16.891 5.688 -11.672 1 96 283 GLY A N 1
ATOM 2157 C CA . GLY A 1 283 ? 18.141 6.445 -11.633 1 96 283 GLY A CA 1
ATOM 2158 C C . GLY A 1 283 ? 18.031 7.738 -10.852 1 96 283 GLY A C 1
ATOM 2159 O O . GLY A 1 283 ? 19.031 8.297 -10.422 1 96 283 GLY A O 1
ATOM 2160 N N . GLN A 1 284 ? 16.828 8.227 -10.695 1 96.88 284 GLN A N 1
ATOM 2161 C CA . GLN A 1 284 ? 16.641 9.438 -9.898 1 96.88 284 GLN A CA 1
ATOM 2162 C C . GLN A 1 284 ? 16.922 9.164 -8.422 1 96.88 284 GLN A C 1
ATOM 2164 O O . GLN A 1 284 ? 16.828 8.023 -7.965 1 96.88 284 GLN A O 1
ATOM 2169 N N . THR A 1 285 ? 17.266 10.234 -7.773 1 97.56 285 THR A N 1
ATOM 2170 C CA . THR A 1 285 ? 17.484 10.133 -6.336 1 97.56 285 THR A CA 1
ATOM 2171 C C . THR A 1 285 ? 16.562 11.094 -5.586 1 97.56 285 THR A C 1
ATOM 2173 O O . THR A 1 285 ? 16.141 12.117 -6.129 1 97.56 285 THR A O 1
ATOM 2176 N N . VAL A 1 286 ? 16.219 10.711 -4.43 1 98.56 286 VAL A N 1
ATOM 2177 C CA . VAL A 1 286 ? 15.484 11.57 -3.506 1 98.56 286 VAL A CA 1
ATOM 2178 C C . VAL A 1 286 ? 16.125 11.516 -2.125 1 98.56 286 VAL A C 1
ATOM 2180 O O . VAL A 1 286 ? 16.5 10.445 -1.646 1 98.56 286 VAL A O 1
ATOM 2183 N N . ARG A 1 287 ? 16.375 12.656 -1.576 1 98.62 287 ARG A N 1
ATOM 2184 C CA . ARG A 1 287 ? 16.938 12.773 -0.232 1 98.62 287 ARG A CA 1
ATOM 2185 C C . ARG A 1 287 ? 15.875 13.266 0.756 1 98.62 287 ARG A C 1
ATOM 2187 O O . ARG A 1 287 ? 15.195 14.266 0.508 1 98.62 287 ARG A O 1
ATOM 2194 N N . LEU A 1 288 ? 15.711 12.547 1.844 1 98.81 288 LEU A N 1
ATOM 2195 C CA . LEU A 1 288 ? 14.789 12.922 2.906 1 98.81 288 LEU A CA 1
ATOM 2196 C C . LEU A 1 288 ? 15.547 13.367 4.152 1 98.81 288 LEU A C 1
ATOM 2198 O O . LEU A 1 288 ? 16.438 12.664 4.629 1 98.81 288 LEU A O 1
ATOM 2202 N N . SER A 1 289 ? 15.172 14.484 4.66 1 98.56 289 SER A N 1
ATOM 2203 C CA . SER A 1 289 ? 15.859 15.078 5.805 1 98.56 289 SER A CA 1
ATOM 2204 C C . SER A 1 289 ? 14.969 16.078 6.535 1 98.56 289 SER A C 1
ATOM 2206 O O . SER A 1 289 ? 13.844 16.344 6.105 1 98.56 289 SER A O 1
ATOM 2208 N N . VAL A 1 290 ? 15.508 16.516 7.652 1 98.38 290 VAL A N 1
ATOM 2209 C CA . VAL A 1 290 ? 14.789 17.547 8.383 1 98.38 290 VAL A CA 1
ATOM 2210 C C . VAL A 1 290 ? 14.68 18.797 7.516 1 98.38 290 VAL A C 1
ATOM 2212 O O . VAL A 1 290 ? 15.656 19.234 6.898 1 98.38 290 VAL A O 1
ATOM 2215 N N . ALA A 1 291 ? 13.469 19.312 7.445 1 97.56 291 ALA A N 1
ATOM 2216 C CA . ALA A 1 291 ? 13.234 20.516 6.652 1 97.56 291 ALA A CA 1
ATOM 2217 C C . ALA A 1 291 ? 13.734 21.75 7.383 1 97.56 291 ALA A C 1
ATOM 2219 O O . ALA A 1 291 ? 13.828 21.766 8.617 1 97.56 291 ALA A O 1
ATOM 2220 N N . GLY A 1 292 ? 14.031 22.812 6.625 1 94.81 292 GLY A N 1
ATOM 2221 C CA . GLY A 1 292 ? 14.359 24.109 7.203 1 94.81 292 GLY A CA 1
ATOM 2222 C C . GLY A 1 292 ? 13.18 24.766 7.891 1 94.81 292 GLY A C 1
ATOM 2223 O O . GLY A 1 292 ? 13.242 25.078 9.086 1 94.81 292 GLY A O 1
ATOM 2224 N N . PRO A 1 293 ? 12.133 24.875 7.125 1 94.88 293 PRO A N 1
ATOM 2225 C CA . PRO A 1 293 ? 10.961 25.5 7.742 1 94.88 293 PRO A CA 1
ATOM 2226 C C . PRO A 1 293 ? 10.344 24.625 8.836 1 94.88 293 PRO A C 1
ATOM 2228 O O . PRO A 1 293 ? 10.422 23.391 8.766 1 94.88 293 PRO A O 1
ATOM 2231 N N . ARG A 1 294 ? 9.797 25.266 9.836 1 96.88 294 ARG A N 1
ATOM 2232 C CA . ARG A 1 294 ? 9.031 24.641 10.906 1 96.88 294 ARG A CA 1
ATOM 2233 C C . ARG A 1 294 ? 7.578 25.109 10.891 1 96.88 294 ARG A C 1
ATOM 2235 O O . ARG A 1 294 ? 7.277 26.188 10.375 1 96.88 294 ARG A O 1
ATOM 2242 N N . LEU A 1 295 ? 6.746 24.266 11.32 1 97.94 295 LEU A N 1
ATOM 2243 C CA . LEU A 1 295 ? 5.406 24.766 11.602 1 97.94 295 LEU A CA 1
ATOM 2244 C C . LEU A 1 295 ? 5.387 25.547 12.914 1 97.94 295 LEU A C 1
ATOM 2246 O O . LEU A 1 295 ? 5.785 25.031 13.961 1 97.94 295 LEU A O 1
ATOM 2250 N N . ARG A 1 296 ? 4.965 26.75 12.836 1 97.44 296 ARG A N 1
ATOM 2251 C CA . ARG A 1 296 ? 4.902 27.609 14.016 1 97.44 296 ARG A CA 1
ATOM 2252 C C . ARG A 1 296 ? 3.5 27.625 14.609 1 97.44 296 ARG A C 1
ATOM 2254 O O . ARG A 1 296 ? 2.654 28.422 14.203 1 97.44 296 ARG A O 1
ATOM 2261 N N . LEU A 1 297 ? 3.277 26.781 15.586 1 97.94 297 LEU A N 1
ATOM 2262 C CA . LEU A 1 297 ? 1.962 26.609 16.203 1 97.94 297 LEU A CA 1
ATOM 2263 C C . LEU A 1 297 ? 1.82 27.469 17.438 1 97.94 297 LEU A C 1
ATOM 2265 O O . LEU A 1 297 ? 2.518 27.25 18.438 1 97.94 297 LEU A O 1
ATOM 2269 N N . VAL A 1 298 ? 0.892 28.344 17.406 1 97.06 298 VAL A N 1
ATOM 2270 C CA . VAL A 1 298 ? 0.676 29.281 18.5 1 97.06 298 VAL A CA 1
ATOM 2271 C C . VAL A 1 298 ? -0.017 28.578 19.672 1 97.06 298 VAL A C 1
ATOM 2273 O O . VAL A 1 298 ? -0.948 27.797 19.469 1 97.06 298 VAL A O 1
ATOM 2276 N N . HIS A 1 299 ? 0.498 28.812 20.891 1 91.75 299 HIS A N 1
ATOM 2277 C CA . HIS A 1 299 ? -0.205 28.25 22.047 1 91.75 299 HIS A CA 1
ATOM 2278 C C . HIS A 1 299 ? -0.211 29.219 23.219 1 91.75 299 HIS A C 1
ATOM 2280 O O . HIS A 1 299 ? 0.649 30.094 23.312 1 91.75 299 HIS A O 1
ATOM 2286 N N . MET B 1 1 ? -15.891 -41.719 -25.219 1 45.25 1 MET B N 1
ATOM 2287 C CA . MET B 1 1 ? -14.5 -41.75 -25.656 1 45.25 1 MET B CA 1
ATOM 2288 C C . MET B 1 1 ? -13.719 -40.562 -25.109 1 45.25 1 MET B C 1
ATOM 2290 O O . MET B 1 1 ? -14.133 -39.438 -25.25 1 45.25 1 MET B O 1
ATOM 2294 N N . SER B 1 2 ? -12.883 -40.812 -24.094 1 57.81 2 SER B N 1
ATOM 2295 C CA . SER B 1 2 ? -12.227 -39.719 -23.375 1 57.81 2 SER B CA 1
ATOM 2296 C C . SER B 1 2 ? -11.43 -38.844 -24.312 1 57.81 2 SER B C 1
ATOM 2298 O O . SER B 1 2 ? -10.766 -39.312 -25.234 1 57.81 2 SER B O 1
ATOM 2300 N N . LEU B 1 3 ? -11.914 -37.562 -24.625 1 72.31 3 LEU B N 1
ATOM 2301 C CA . LEU B 1 3 ? -11.25 -36.656 -25.547 1 72.31 3 LEU B CA 1
ATOM 2302 C C . LEU B 1 3 ? -9.742 -36.656 -25.328 1 72.31 3 LEU B C 1
ATOM 2304 O O . LEU B 1 3 ? -9.273 -36.812 -24.203 1 72.31 3 LEU B O 1
ATOM 2308 N N . ALA B 1 4 ? -9.047 -36.844 -26.453 1 88.69 4 ALA B N 1
ATOM 2309 C CA . ALA B 1 4 ? -7.598 -36.688 -26.406 1 88.69 4 ALA B CA 1
ATOM 2310 C C . ALA B 1 4 ? -7.199 -35.469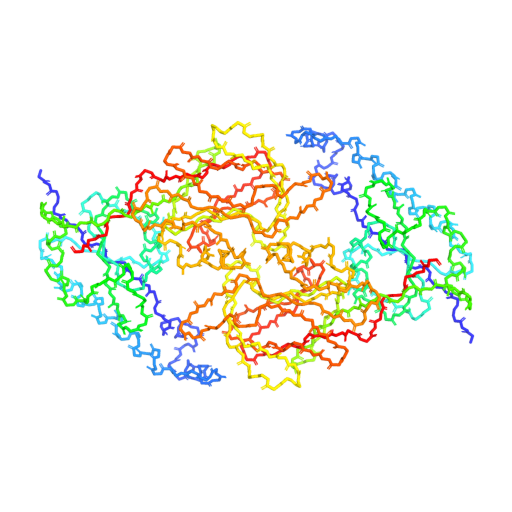 -25.609 1 88.69 4 ALA B C 1
ATOM 2312 O O . ALA B 1 4 ? -7.867 -34.438 -25.688 1 88.69 4 ALA B O 1
ATOM 2313 N N . PRO B 1 5 ? -6.195 -35.625 -24.781 1 94.31 5 PRO B N 1
ATOM 2314 C CA . PRO B 1 5 ? -5.742 -34.469 -24 1 94.31 5 PRO B CA 1
ATOM 2315 C C . PRO B 1 5 ? -5.355 -33.281 -24.859 1 94.31 5 PRO B C 1
ATOM 2317 O O . PRO B 1 5 ? -5.102 -33.438 -26.062 1 94.31 5 PRO B O 1
ATOM 2320 N N . ARG B 1 6 ? -5.484 -32.094 -24.312 1 97.5 6 ARG B N 1
ATOM 2321 C CA . ARG B 1 6 ? -5.035 -30.859 -24.922 1 97.5 6 ARG B CA 1
ATOM 2322 C C . ARG B 1 6 ? -3.943 -30.203 -24.078 1 97.5 6 ARG B C 1
ATOM 2324 O O . ARG B 1 6 ? -4.117 -29.984 -22.875 1 97.5 6 ARG B O 1
ATOM 2331 N N . ALA B 1 7 ? -2.842 -29.984 -24.75 1 98.31 7 ALA B N 1
ATOM 2332 C CA . ALA B 1 7 ? -1.773 -29.25 -24.078 1 98.31 7 ALA B CA 1
ATOM 2333 C C . ALA B 1 7 ? -2.004 -27.75 -24.188 1 98.31 7 ALA B C 1
ATOM 2335 O O . ALA B 1 7 ? -2.074 -27.203 -25.297 1 98.31 7 ALA B O 1
ATOM 2336 N N . VAL B 1 8 ? -2.17 -27.078 -23.062 1 98.75 8 VAL B N 1
ATOM 2337 C CA . VAL B 1 8 ? -2.283 -25.625 -23.031 1 98.75 8 VAL B CA 1
ATOM 2338 C C . VAL B 1 8 ? -0.963 -25.016 -22.578 1 98.75 8 VAL B C 1
ATOM 2340 O O . VAL B 1 8 ? -0.628 -25.062 -21.391 1 98.75 8 VAL B O 1
ATOM 2343 N N . LEU B 1 9 ? -0.229 -24.422 -23.5 1 98.75 9 LEU B N 1
ATOM 2344 C CA . LEU B 1 9 ? 1.065 -23.828 -23.203 1 98.75 9 LEU B CA 1
ATOM 2345 C C . LEU B 1 9 ? 0.899 -22.375 -22.75 1 98.75 9 LEU B C 1
ATOM 2347 O O . LEU B 1 9 ? 0.591 -21.5 -23.578 1 98.75 9 LEU B O 1
ATOM 2351 N N . VAL B 1 10 ? 1.16 -22.125 -21.5 1 98.62 10 VAL B N 1
ATOM 2352 C CA . VAL B 1 10 ? 1.048 -20.797 -20.922 1 98.62 10 VAL B CA 1
ATOM 2353 C C . VAL B 1 10 ? 2.41 -20.109 -20.938 1 98.62 10 VAL B C 1
ATOM 2355 O O . VAL B 1 10 ? 3.414 -20.688 -20.531 1 98.62 10 VAL B O 1
ATOM 2358 N N . HIS B 1 11 ? 2.449 -18.938 -21.438 1 98.06 11 HIS B N 1
ATOM 2359 C CA . HIS B 1 11 ? 3.686 -18.156 -21.531 1 98.06 11 HIS B CA 1
ATOM 2360 C C . HIS B 1 11 ? 3.434 -16.672 -21.281 1 98.06 11 HIS B C 1
ATOM 2362 O O . HIS B 1 11 ? 2.287 -16.266 -21.094 1 98.06 11 HIS B O 1
ATOM 2368 N N . ARG B 1 12 ? 4.52 -15.906 -21.172 1 96.31 12 ARG B N 1
ATOM 2369 C CA . ARG B 1 12 ? 4.371 -14.469 -21.016 1 96.31 12 ARG B CA 1
ATOM 2370 C C . ARG B 1 12 ? 5.227 -13.711 -22.031 1 96.31 12 ARG B C 1
ATOM 2372 O O . ARG B 1 12 ? 6.262 -14.219 -22.469 1 96.31 12 ARG B O 1
ATOM 2379 N N . THR B 1 13 ? 4.75 -12.562 -22.359 1 95.94 13 THR B N 1
ATOM 2380 C CA . THR B 1 13 ? 5.559 -11.664 -23.188 1 95.94 13 THR B CA 1
ATOM 2381 C C . THR B 1 13 ? 6.887 -11.359 -22.5 1 95.94 13 THR B C 1
ATOM 2383 O O . THR B 1 13 ? 6.93 -11.094 -21.297 1 95.94 13 THR B O 1
ATOM 2386 N N . THR B 1 14 ? 7.953 -11.516 -23.25 1 95.44 14 THR B N 1
ATOM 2387 C CA . THR B 1 14 ? 9.273 -11.305 -22.672 1 95.44 14 THR B CA 1
ATOM 2388 C C . THR B 1 14 ? 9.57 -9.82 -22.531 1 95.44 14 THR B C 1
ATOM 2390 O O . THR B 1 14 ? 8.945 -8.984 -23.188 1 95.44 14 THR B O 1
ATOM 2393 N N . GLU B 1 15 ? 10.492 -9.531 -21.688 1 93.12 15 GLU B N 1
ATOM 2394 C CA . GLU B 1 15 ? 10.938 -8.148 -21.531 1 93.12 15 GLU B CA 1
ATOM 2395 C C . GLU B 1 15 ? 11.43 -7.574 -22.859 1 93.12 15 GLU B C 1
ATOM 2397 O O . GLU B 1 15 ? 11.188 -6.402 -23.156 1 93.12 15 GLU B O 1
ATOM 2402 N N . TYR B 1 16 ? 12.062 -8.344 -23.609 1 95.81 16 TYR B N 1
ATOM 2403 C CA . TYR B 1 16 ? 12.586 -7.898 -24.891 1 95.81 16 TYR B CA 1
ATOM 2404 C C . TYR B 1 16 ? 11.461 -7.48 -25.828 1 95.81 16 TYR B C 1
ATOM 2406 O O . TYR B 1 16 ? 11.539 -6.434 -26.484 1 95.81 16 TYR B O 1
ATOM 2414 N N . GLU B 1 17 ? 10.516 -8.312 -25.875 1 96.06 17 GLU B N 1
ATOM 2415 C CA . GLU B 1 17 ? 9.359 -7.984 -26.703 1 96.06 17 GLU B CA 1
ATOM 2416 C C . GLU B 1 17 ? 8.703 -6.684 -26.266 1 96.06 17 GLU B C 1
ATOM 2418 O O . GLU B 1 17 ? 8.297 -5.867 -27.094 1 96.06 17 GLU B O 1
ATOM 2423 N N . GLU B 1 18 ? 8.656 -6.52 -25.016 1 94.56 18 GLU B N 1
ATOM 2424 C CA . GLU B 1 18 ? 8.078 -5.289 -24.484 1 94.56 18 GLU B CA 1
ATOM 2425 C C . GLU B 1 18 ? 8.914 -4.074 -24.859 1 94.56 18 GLU B C 1
ATOM 2427 O O . GLU B 1 18 ? 8.375 -3.023 -25.203 1 94.56 18 GLU B O 1
ATOM 2432 N N . LEU B 1 19 ? 10.195 -4.211 -24.719 1 94.81 19 LEU B N 1
ATOM 2433 C CA . LEU B 1 19 ? 11.109 -3.127 -25.047 1 94.81 19 LEU B CA 1
ATOM 2434 C C . LEU B 1 19 ? 10.992 -2.75 -26.531 1 94.81 19 LEU B C 1
ATOM 2436 O O . LEU B 1 19 ? 10.984 -1.566 -26.875 1 94.81 19 LEU B O 1
ATOM 2440 N N . LEU B 1 20 ? 10.828 -3.76 -27.328 1 95.31 20 LEU B N 1
ATOM 2441 C CA . LEU B 1 20 ? 10.695 -3.494 -28.75 1 95.31 20 LEU B CA 1
ATOM 2442 C C . LEU B 1 20 ? 9.367 -2.803 -29.062 1 95.31 20 LEU B C 1
ATOM 2444 O O . LEU B 1 20 ? 9.312 -1.909 -29.906 1 95.31 20 LEU B O 1
ATOM 2448 N N . ALA B 1 21 ? 8.422 -3.275 -28.422 1 94.69 21 ALA B N 1
ATOM 2449 C CA . ALA B 1 21 ? 7.121 -2.645 -28.625 1 94.69 21 ALA B CA 1
ATOM 2450 C C . ALA B 1 21 ? 7.148 -1.182 -28.188 1 94.69 21 ALA B C 1
ATOM 2452 O O . ALA B 1 21 ? 6.512 -0.332 -28.812 1 94.69 21 ALA B O 1
ATOM 2453 N N . ARG B 1 22 ? 7.867 -0.816 -27.203 1 92.56 22 ARG B N 1
ATOM 2454 C CA . ARG B 1 22 ? 7.891 0.517 -26.609 1 92.56 22 ARG B CA 1
ATOM 2455 C C . ARG B 1 22 ? 8.852 1.433 -27.359 1 92.56 22 ARG B C 1
ATOM 2457 O O . ARG B 1 22 ? 8.562 2.615 -27.562 1 92.56 22 ARG B O 1
ATOM 2464 N N . HIS B 1 23 ? 9.969 0.787 -27.828 1 94.12 23 HIS B N 1
ATOM 2465 C CA . HIS B 1 23 ? 11.039 1.638 -28.328 1 94.12 23 HIS B CA 1
ATOM 2466 C C . HIS B 1 23 ? 11.219 1.468 -29.828 1 94.12 23 HIS B C 1
ATOM 2468 O O . HIS B 1 23 ? 11.953 2.234 -30.469 1 94.12 23 HIS B O 1
ATOM 2474 N N . GLY B 1 24 ? 10.586 0.455 -30.375 1 92.81 24 GLY B N 1
ATOM 2475 C CA . GLY B 1 24 ? 10.516 0.287 -31.812 1 92.81 24 GLY B CA 1
ATOM 2476 C C . GLY B 1 24 ? 11.625 -0.581 -32.375 1 92.81 24 GLY B C 1
ATOM 2477 O O . GLY B 1 24 ? 11.375 -1.503 -33.156 1 92.81 24 GLY B O 1
ATOM 2478 N N . THR B 1 25 ? 12.898 -0.284 -31.891 1 94.56 25 THR B N 1
ATOM 2479 C CA . THR B 1 25 ? 14.016 -1.028 -32.469 1 94.56 25 THR B CA 1
ATOM 2480 C C . THR B 1 25 ? 14.93 -1.557 -31.359 1 94.56 25 THR B C 1
ATOM 2482 O O . THR B 1 25 ? 14.93 -1.043 -30.234 1 94.56 25 THR B O 1
ATOM 2485 N N . HIS B 1 26 ? 15.727 -2.582 -31.797 1 94.81 26 HIS B N 1
ATOM 2486 C CA . HIS B 1 26 ? 16.75 -3.117 -30.906 1 94.81 26 HIS B CA 1
ATOM 2487 C C . HIS B 1 26 ? 17.703 -2.021 -30.422 1 94.81 26 HIS B C 1
ATOM 2489 O O . HIS B 1 26 ? 18.047 -1.962 -29.25 1 94.81 26 HIS B O 1
ATOM 2495 N N . GLY B 1 27 ? 18.094 -1.197 -31.297 1 94.56 27 GLY B N 1
ATOM 2496 C CA . GLY B 1 27 ? 19.016 -0.119 -30.984 1 94.56 27 GLY B CA 1
ATOM 2497 C C . GLY B 1 27 ? 18.469 0.833 -29.922 1 94.56 27 GLY B C 1
ATOM 2498 O O . GLY B 1 27 ? 19.172 1.183 -28.969 1 94.56 27 GLY B O 1
ATOM 2499 N N . GLN B 1 28 ? 17.281 1.255 -30.156 1 94.5 28 GLN B N 1
ATOM 2500 C CA . GLN B 1 28 ? 16.641 2.154 -29.203 1 94.5 28 GLN B CA 1
ATOM 2501 C C . GLN B 1 28 ? 16.469 1.48 -27.844 1 94.5 28 GLN B C 1
ATOM 2503 O O . GLN B 1 28 ? 16.672 2.109 -26.797 1 94.5 28 GLN B O 1
ATOM 2508 N N . ALA B 1 29 ? 16.125 0.209 -27.828 1 94.31 29 ALA B N 1
ATOM 2509 C CA . ALA B 1 29 ? 16.016 -0.556 -26.578 1 94.31 29 ALA B CA 1
ATOM 2510 C C . ALA B 1 29 ? 17.375 -0.642 -25.875 1 94.31 29 ALA B C 1
ATOM 2512 O O . ALA B 1 29 ? 17.453 -0.528 -24.656 1 94.31 29 ALA B O 1
ATOM 2513 N N . ALA B 1 30 ? 18.344 -0.811 -26.703 1 95.06 30 ALA B N 1
ATOM 2514 C CA . ALA B 1 30 ? 19.703 -0.892 -26.156 1 95.06 30 ALA B CA 1
ATOM 2515 C C . ALA B 1 30 ? 20.094 0.411 -25.469 1 95.06 30 ALA B C 1
ATOM 2517 O O . ALA B 1 30 ? 20.703 0.395 -24.391 1 95.06 30 ALA B O 1
ATOM 2518 N N . PHE B 1 31 ? 19.781 1.478 -26.094 1 93.56 31 PHE B N 1
ATOM 2519 C CA . PHE B 1 31 ? 20.094 2.785 -25.531 1 93.56 31 PHE B CA 1
ATOM 2520 C C . PHE B 1 31 ? 19.359 2.984 -24.203 1 93.56 31 PHE B C 1
ATOM 2522 O O . PHE B 1 31 ? 19.953 3.412 -23.219 1 93.56 31 PHE B O 1
ATOM 2529 N N . PHE B 1 32 ? 18.156 2.625 -24.266 1 92 32 PHE B N 1
ATOM 2530 C CA . PHE B 1 32 ? 17.312 2.742 -23.078 1 92 32 PHE B CA 1
ATOM 2531 C C . PHE B 1 32 ? 17.891 1.937 -21.922 1 92 32 PHE B C 1
ATOM 2533 O O . PHE B 1 32 ? 18.031 2.449 -20.812 1 92 32 PHE B O 1
ATOM 2540 N N . LEU B 1 33 ? 18.219 0.686 -22.156 1 92.94 33 LEU B N 1
ATOM 2541 C CA . LEU B 1 33 ? 18.734 -0.208 -21.125 1 92.94 33 LEU B CA 1
ATOM 2542 C C . LEU B 1 33 ? 20.125 0.235 -20.656 1 92.94 33 LEU B C 1
ATOM 2544 O O . LEU B 1 33 ? 20.438 0.18 -19.469 1 92.94 33 LEU B O 1
ATOM 2548 N N . ALA B 1 34 ? 20.891 0.692 -21.594 1 92.5 34 ALA B N 1
ATOM 2549 C CA . ALA B 1 34 ? 22.234 1.138 -21.25 1 92.5 34 ALA B CA 1
ATOM 2550 C C . ALA B 1 34 ? 22.203 2.307 -20.266 1 92.5 34 ALA B C 1
ATOM 2552 O O . ALA B 1 34 ? 23.016 2.389 -19.359 1 92.5 34 ALA B O 1
ATOM 2553 N N . ALA B 1 35 ? 21.281 3.168 -20.453 1 88.38 35 ALA B N 1
ATOM 2554 C CA . ALA B 1 35 ? 21.109 4.309 -19.562 1 88.38 35 ALA B CA 1
ATOM 2555 C C . ALA B 1 35 ? 20.797 3.848 -18.141 1 88.38 35 ALA B C 1
ATOM 2557 O O . ALA B 1 35 ? 20.969 4.609 -17.188 1 88.38 35 ALA B O 1
ATOM 2558 N N . ARG B 1 36 ? 20.469 2.631 -18.047 1 86.94 36 ARG B N 1
ATOM 2559 C CA . ARG B 1 36 ? 20.109 2.066 -16.75 1 86.94 36 ARG B CA 1
ATOM 2560 C C . ARG B 1 36 ? 21.141 1.02 -16.312 1 86.94 36 ARG B C 1
ATOM 2562 O O . ARG B 1 36 ? 20.875 0.227 -15.406 1 86.94 36 ARG B O 1
ATOM 2569 N N . GLY B 1 37 ? 22.047 0.941 -17.062 1 86.81 37 GLY B N 1
ATOM 2570 C CA . GLY B 1 37 ? 23.125 0.033 -16.719 1 86.81 37 GLY B CA 1
ATOM 2571 C C . GLY B 1 37 ? 22.797 -1.418 -17.016 1 86.81 37 GLY B C 1
ATOM 2572 O O . GLY B 1 37 ? 23.328 -2.324 -16.375 1 86.81 37 GLY B O 1
ATOM 2573 N N . ARG B 1 38 ? 21.906 -1.58 -17.922 1 90.56 38 ARG B N 1
ATOM 2574 C CA . ARG B 1 38 ? 21.516 -2.941 -18.266 1 90.56 38 ARG B CA 1
ATOM 2575 C C . ARG B 1 38 ? 21.891 -3.268 -19.719 1 90.56 38 ARG B C 1
ATOM 2577 O O . ARG B 1 38 ? 22.078 -2.363 -20.531 1 90.56 38 ARG B O 1
ATOM 2584 N N . SER B 1 39 ? 21.984 -4.516 -19.922 1 93.69 39 SER B N 1
ATOM 2585 C CA . SER B 1 39 ? 22.391 -4.98 -21.234 1 93.69 39 SER B CA 1
ATOM 2586 C C . SER B 1 39 ? 21.203 -5.496 -22.031 1 93.69 39 SER B C 1
ATOM 2588 O O . SER B 1 39 ? 20.5 -6.414 -21.594 1 93.69 39 SER B O 1
ATOM 2590 N N . VAL B 1 40 ? 21.125 -4.938 -23.219 1 93.62 40 VAL B N 1
ATOM 2591 C CA . VAL B 1 40 ? 20.047 -5.398 -24.094 1 93.62 40 VAL B CA 1
ATOM 2592 C C . VAL B 1 40 ? 20.328 -6.832 -24.531 1 93.62 40 VAL B C 1
ATOM 2594 O O . VAL B 1 40 ? 19.406 -7.605 -24.766 1 93.62 40 VAL B O 1
ATOM 2597 N N . ASP B 1 41 ? 21.531 -7.137 -24.562 1 94.69 41 ASP B N 1
ATOM 2598 C CA . ASP B 1 41 ? 21.906 -8.477 -25 1 94.69 41 ASP B CA 1
ATOM 2599 C C . ASP B 1 41 ? 21.469 -9.531 -23.984 1 94.69 41 ASP B C 1
ATOM 2601 O O . ASP B 1 41 ? 21.016 -10.617 -24.359 1 94.69 41 ASP B O 1
ATOM 2605 N N . ALA B 1 42 ? 21.609 -9.188 -22.812 1 93.56 42 ALA B N 1
ATOM 2606 C CA . ALA B 1 42 ? 21.156 -10.102 -21.781 1 93.56 42 ALA B CA 1
ATOM 2607 C C . ALA B 1 42 ? 19.641 -10.328 -21.859 1 93.56 42 ALA B C 1
ATOM 2609 O O . ALA B 1 42 ? 19.172 -11.461 -21.719 1 93.56 42 ALA B O 1
ATOM 2610 N N . VAL B 1 43 ? 19 -9.273 -22.125 1 94 43 VAL B N 1
ATOM 2611 C CA . VAL B 1 43 ? 17.547 -9.344 -22.234 1 94 43 VAL B CA 1
ATOM 2612 C C . VAL B 1 43 ? 17.156 -10.148 -23.469 1 94 43 VAL B C 1
ATOM 2614 O O . VAL B 1 43 ? 16.219 -10.961 -23.422 1 94 43 VAL B O 1
ATOM 2617 N N . ARG B 1 44 ? 17.844 -9.898 -24.469 1 95.88 44 ARG B N 1
ATOM 2618 C CA . ARG B 1 44 ? 17.594 -10.633 -25.719 1 95.88 44 ARG B CA 1
ATOM 2619 C C . ARG B 1 44 ? 17.891 -12.125 -25.531 1 95.88 44 ARG B C 1
ATOM 2621 O O . ARG B 1 44 ? 17.141 -12.969 -26.031 1 95.88 44 ARG B O 1
ATOM 2628 N N . GLU B 1 45 ? 18.906 -12.383 -24.859 1 95.25 45 GLU B N 1
ATOM 2629 C CA . GLU B 1 45 ? 19.25 -13.781 -24.609 1 95.25 45 GLU B CA 1
ATOM 2630 C C . GLU B 1 45 ? 18.141 -14.484 -23.828 1 95.25 45 GLU B C 1
ATOM 2632 O O . GLU B 1 45 ? 17.797 -15.633 -24.125 1 95.25 45 GLU B O 1
ATOM 2637 N N . ARG B 1 46 ? 17.656 -13.828 -22.875 1 94.44 46 ARG B N 1
ATOM 2638 C CA . ARG B 1 46 ? 16.547 -14.398 -22.094 1 94.44 46 ARG B CA 1
ATOM 2639 C C . ARG B 1 46 ? 15.32 -14.617 -22.969 1 94.44 46 ARG B C 1
ATOM 2641 O O . ARG B 1 46 ? 14.617 -15.617 -22.812 1 94.44 46 ARG B O 1
ATOM 2648 N N . HIS B 1 47 ? 15.133 -13.68 -23.812 1 95.75 47 HIS B N 1
ATOM 2649 C CA . HIS B 1 47 ? 14.047 -13.797 -24.781 1 95.75 47 HIS B CA 1
ATOM 2650 C C . HIS B 1 47 ? 14.219 -15.031 -25.656 1 95.75 47 HIS B C 1
ATOM 2652 O O . HIS B 1 47 ? 13.273 -15.812 -25.828 1 95.75 47 HIS B O 1
ATOM 2658 N N . GLU B 1 48 ? 15.375 -15.188 -26.172 1 96.69 48 GLU B N 1
ATOM 2659 C CA . GLU B 1 48 ? 15.641 -16.344 -27.031 1 96.69 48 GLU B CA 1
ATOM 2660 C C . GLU B 1 48 ? 15.484 -17.641 -26.266 1 96.69 48 GLU B C 1
ATOM 2662 O O . GLU B 1 48 ? 14.969 -18.625 -26.797 1 96.69 48 GLU B O 1
ATOM 2667 N N . ARG B 1 49 ? 15.898 -17.625 -25.062 1 95.62 49 ARG B N 1
ATOM 2668 C CA . ARG B 1 49 ? 15.766 -18.828 -24.234 1 95.62 49 ARG B CA 1
ATOM 2669 C C . ARG B 1 49 ? 14.297 -19.172 -24.031 1 95.62 49 ARG B C 1
ATOM 2671 O O . ARG B 1 49 ? 13.906 -20.344 -24.125 1 95.62 49 ARG B O 1
ATOM 2678 N N . ALA B 1 50 ? 13.578 -18.188 -23.719 1 96.19 50 ALA B N 1
ATOM 2679 C CA . ALA B 1 50 ? 12.148 -18.391 -23.5 1 96.19 50 ALA B CA 1
ATOM 2680 C C . ALA B 1 50 ? 11.477 -18.938 -24.766 1 96.19 50 ALA B C 1
ATOM 2682 O O . ALA B 1 50 ? 10.672 -19.875 -24.688 1 96.19 50 ALA B O 1
ATOM 2683 N N . HIS B 1 51 ? 11.836 -18.406 -25.859 1 96.62 51 HIS B N 1
ATOM 2684 C CA . HIS B 1 51 ? 11.266 -18.844 -27.125 1 96.62 51 HIS B CA 1
ATOM 2685 C C . HIS B 1 51 ? 11.688 -20.266 -27.469 1 96.62 51 HIS B C 1
ATOM 2687 O O . HIS B 1 51 ? 10.875 -21.062 -27.938 1 96.62 51 HIS B O 1
ATOM 2693 N N . ARG B 1 52 ? 12.883 -20.516 -27.219 1 97.25 52 ARG B N 1
ATOM 2694 C CA . ARG B 1 52 ? 13.383 -21.859 -27.469 1 97.25 52 ARG B CA 1
ATOM 2695 C C . ARG B 1 52 ? 12.695 -22.875 -26.562 1 97.25 52 ARG B C 1
ATOM 2697 O O . ARG B 1 52 ? 12.352 -23.969 -26.984 1 97.25 52 ARG B O 1
ATOM 2704 N N . ALA B 1 53 ? 12.562 -22.453 -25.328 1 97.75 53 ALA B N 1
ATOM 2705 C CA . ALA B 1 53 ? 11.883 -23.328 -24.375 1 97.75 53 ALA B CA 1
ATOM 2706 C C . ALA B 1 53 ? 10.453 -23.625 -24.828 1 97.75 53 ALA B C 1
ATOM 2708 O O . ALA B 1 53 ? 10.031 -24.781 -24.828 1 97.75 53 ALA B O 1
ATOM 2709 N N . LEU B 1 54 ? 9.797 -22.609 -25.234 1 98 54 LEU B N 1
ATOM 2710 C CA . LEU B 1 54 ? 8.422 -22.766 -25.688 1 98 54 LEU B CA 1
ATOM 2711 C C . LEU B 1 54 ? 8.359 -23.672 -26.922 1 98 54 LEU B C 1
ATOM 2713 O O . LEU B 1 54 ? 7.488 -24.531 -27.016 1 98 54 LEU B O 1
ATOM 2717 N N . ALA B 1 55 ? 9.289 -23.484 -27.812 1 97.94 55 ALA B N 1
ATOM 2718 C CA . ALA B 1 55 ? 9.344 -24.297 -29.031 1 97.94 55 ALA B CA 1
ATOM 2719 C C . ALA B 1 55 ? 9.633 -25.766 -28.703 1 97.94 55 ALA B C 1
ATOM 2721 O O . ALA B 1 55 ? 9.031 -26.656 -29.281 1 97.94 55 ALA B O 1
ATOM 2722 N N . THR B 1 56 ? 10.539 -25.906 -27.828 1 98.12 56 THR B N 1
ATOM 2723 C CA . THR B 1 56 ? 10.898 -27.266 -27.406 1 98.12 56 THR B CA 1
ATOM 2724 C C . THR B 1 56 ? 9.703 -27.984 -26.797 1 98.12 56 THR B C 1
ATOM 2726 O O . THR B 1 56 ? 9.43 -29.141 -27.125 1 98.12 56 THR B O 1
ATOM 2729 N N . VAL B 1 57 ? 9 -27.328 -25.906 1 98.5 57 VAL B N 1
ATOM 2730 C CA . VAL B 1 57 ? 7.844 -27.906 -25.25 1 98.5 57 VAL B CA 1
ATOM 2731 C C . VAL B 1 57 ? 6.746 -28.188 -26.266 1 98.5 57 VAL B C 1
ATOM 2733 O O . VAL B 1 57 ? 6.133 -29.266 -26.266 1 98.5 57 VAL B O 1
ATOM 2736 N N . ALA B 1 58 ? 6.543 -27.234 -27.156 1 98.25 58 ALA B N 1
ATOM 2737 C CA . ALA B 1 58 ? 5.539 -27.422 -28.203 1 98.25 58 ALA B CA 1
ATOM 2738 C C . ALA B 1 58 ? 5.852 -28.641 -29.062 1 98.25 58 ALA B C 1
ATOM 2740 O O . ALA B 1 58 ? 4.949 -29.406 -29.422 1 98.25 58 ALA B O 1
ATOM 2741 N N . GLY B 1 59 ? 7.074 -28.766 -29.344 1 97.94 59 GLY B N 1
ATOM 2742 C CA . GLY B 1 59 ? 7.504 -29.891 -30.172 1 97.94 59 GLY B CA 1
ATOM 2743 C C . GLY B 1 59 ? 7.414 -31.219 -29.438 1 97.94 59 GLY B C 1
ATOM 2744 O O . GLY B 1 59 ? 7.445 -32.281 -30.078 1 97.94 59 GLY B O 1
ATOM 2745 N N . ALA B 1 60 ? 7.328 -31.156 -28.156 1 97.94 60 ALA B N 1
ATOM 2746 C CA . ALA B 1 60 ? 7.297 -32.375 -27.344 1 97.94 60 ALA B CA 1
ATOM 2747 C C . ALA B 1 60 ? 5.867 -32.875 -27.156 1 97.94 60 ALA B C 1
ATOM 2749 O O . ALA B 1 60 ? 5.648 -33.969 -26.656 1 97.94 60 ALA B O 1
ATOM 2750 N N . VAL B 1 61 ? 4.902 -32.094 -27.516 1 97.94 61 VAL B N 1
ATOM 2751 C CA . VAL B 1 61 ? 3.508 -32.469 -27.344 1 97.94 61 VAL B CA 1
ATOM 2752 C C . VAL B 1 61 ? 3.191 -33.656 -28.25 1 97.94 61 VAL B C 1
ATOM 2754 O O . VAL B 1 61 ? 3.461 -33.625 -29.453 1 97.94 61 VAL B O 1
ATOM 2757 N N . PRO B 1 62 ? 2.623 -34.75 -27.656 1 96.44 62 PRO B N 1
ATOM 2758 C CA . PRO B 1 62 ? 2.275 -35.906 -28.5 1 96.44 62 PRO B CA 1
ATOM 2759 C C . PRO B 1 62 ? 1.415 -35.531 -29.703 1 96.44 62 PRO B C 1
ATOM 2761 O O . PRO B 1 62 ? 0.531 -34.656 -29.594 1 96.44 62 PRO B O 1
ATOM 2764 N N . LEU B 1 63 ? 1.561 -36.156 -30.781 1 95.12 63 LEU B N 1
ATOM 2765 C CA . LEU B 1 63 ? 0.891 -35.844 -32.031 1 95.12 63 LEU B CA 1
ATOM 2766 C C . LEU B 1 63 ? -0.611 -36.094 -31.938 1 95.12 63 LEU B C 1
ATOM 2768 O O . LEU B 1 63 ? -1.396 -35.5 -32.656 1 95.12 63 LEU B O 1
ATOM 2772 N N . THR B 1 64 ? -0.95 -36.906 -31.031 1 95.62 64 THR B N 1
ATOM 2773 C CA . THR B 1 64 ? -2.359 -37.25 -30.875 1 95.62 64 THR B CA 1
ATOM 2774 C C . THR B 1 64 ? -3.08 -36.219 -30.031 1 95.62 64 THR B C 1
ATOM 2776 O O . THR B 1 64 ? -4.301 -36.281 -29.875 1 95.62 64 THR B O 1
ATOM 2779 N N . TRP B 1 65 ? -2.285 -35.281 -29.359 1 97.06 65 TRP B N 1
ATOM 2780 C CA . TRP B 1 65 ? -2.893 -34.281 -28.516 1 97.06 65 TRP B CA 1
ATOM 2781 C C . TRP B 1 65 ? -3.199 -33 -29.312 1 97.06 65 TRP B C 1
ATOM 2783 O O . TRP B 1 65 ? -2.484 -32.688 -30.266 1 97.06 65 TRP B O 1
ATOM 2793 N N . ARG B 1 66 ? -4.219 -32.344 -28.922 1 96.12 66 ARG B N 1
ATOM 2794 C CA . ARG B 1 66 ? -4.355 -30.953 -29.344 1 96.12 66 ARG B CA 1
ATOM 2795 C C . ARG B 1 66 ? -3.41 -30.047 -28.562 1 96.12 66 ARG B C 1
ATOM 2797 O O . ARG B 1 66 ? -2.93 -30.422 -27.484 1 96.12 66 ARG B O 1
ATOM 2804 N N . GLN B 1 67 ? -3.146 -28.938 -29.172 1 97.31 67 GLN B N 1
ATOM 2805 C CA . GLN B 1 67 ? -2.289 -27.984 -28.469 1 97.31 67 GLN B CA 1
ATOM 2806 C C . GLN B 1 67 ? -2.736 -26.547 -28.734 1 97.31 67 GLN B C 1
ATOM 2808 O O . GLN B 1 67 ? -3.25 -26.25 -29.797 1 97.31 67 GLN B O 1
ATOM 2813 N N . THR B 1 68 ? -2.627 -25.734 -27.766 1 97.88 68 THR B N 1
ATOM 2814 C CA . THR B 1 68 ? -2.887 -24.297 -27.891 1 97.88 68 THR B CA 1
ATOM 2815 C C . THR B 1 68 ? -1.957 -23.5 -26.984 1 97.88 68 THR B C 1
ATOM 2817 O O . THR B 1 68 ? -1.413 -24.031 -26.016 1 97.88 68 THR B O 1
ATOM 2820 N N . ARG B 1 69 ? -1.681 -22.25 -27.344 1 98 69 ARG B N 1
ATOM 2821 C CA . ARG B 1 69 ? -0.895 -21.328 -26.531 1 98 69 ARG B CA 1
ATOM 2822 C C . ARG B 1 69 ? -1.779 -20.234 -25.922 1 98 69 ARG B C 1
ATOM 2824 O O . ARG B 1 69 ? -2.73 -19.781 -26.562 1 98 69 ARG B O 1
ATOM 2831 N N . VAL B 1 70 ? -1.432 -19.906 -24.734 1 97.94 70 VAL B N 1
ATOM 2832 C CA . VAL B 1 70 ? -2.139 -18.812 -24.078 1 97.94 70 VAL B CA 1
ATOM 2833 C C . VAL B 1 70 ? -1.136 -17.891 -23.406 1 97.94 70 VAL B C 1
ATOM 2835 O O . VAL B 1 70 ? -0.29 -18.344 -22.625 1 97.94 70 VAL B O 1
ATOM 2838 N N . GLU B 1 71 ? -1.22 -16.578 -23.719 1 97.69 71 GLU B N 1
ATOM 2839 C CA . GLU B 1 71 ? -0.376 -15.562 -23.094 1 97.69 71 GLU B CA 1
ATOM 2840 C C . GLU B 1 71 ? -0.968 -15.102 -21.766 1 97.69 71 GLU B C 1
ATOM 2842 O O . GLU B 1 71 ? -2.189 -15.039 -21.609 1 97.69 71 GLU B O 1
ATOM 2847 N N . ARG B 1 72 ? -0.125 -14.773 -20.844 1 96.25 72 ARG B N 1
ATOM 2848 C CA . ARG B 1 72 ? -0.494 -14.391 -19.484 1 96.25 72 ARG B CA 1
ATOM 2849 C C . ARG B 1 72 ? -1.651 -13.398 -19.5 1 96.25 72 ARG B C 1
ATOM 2851 O O . ARG B 1 72 ? -2.605 -13.547 -18.734 1 96.25 72 ARG B O 1
ATOM 2858 N N . ALA B 1 73 ? -1.618 -12.469 -20.344 1 93.44 73 ALA B N 1
ATOM 2859 C CA . ALA B 1 73 ? -2.607 -11.391 -20.375 1 93.44 73 ALA B CA 1
ATOM 2860 C C . ALA B 1 73 ? -3.979 -11.922 -20.781 1 93.44 73 ALA B C 1
ATOM 2862 O O . ALA B 1 73 ? -4.996 -11.258 -20.578 1 93.44 73 ALA B O 1
ATOM 2863 N N . ASP B 1 74 ? -4.02 -13.102 -21.344 1 94.69 74 ASP B N 1
ATOM 2864 C CA . ASP B 1 74 ? -5.273 -13.641 -21.859 1 94.69 74 ASP B CA 1
ATOM 2865 C C . ASP B 1 74 ? -5.805 -14.758 -20.969 1 94.69 74 ASP B C 1
ATOM 2867 O O . ASP B 1 74 ? -6.801 -15.406 -21.297 1 94.69 74 ASP B O 1
ATOM 2871 N N . LEU B 1 75 ? -5.18 -14.945 -19.891 1 95.12 75 LEU B N 1
ATOM 2872 C CA . LEU B 1 75 ? -5.543 -16.062 -19.031 1 95.12 75 LEU B CA 1
ATOM 2873 C C . LEU B 1 75 ? -6.969 -15.906 -18.516 1 95.12 75 LEU B C 1
ATOM 2875 O O . LEU B 1 75 ? -7.711 -16.891 -18.422 1 95.12 75 LEU B O 1
ATOM 2879 N N . ASP B 1 76 ? -7.391 -14.695 -18.219 1 89.06 76 ASP B N 1
ATOM 2880 C CA . ASP B 1 76 ? -8.695 -14.469 -17.609 1 89.06 76 ASP B CA 1
ATOM 2881 C C . ASP B 1 76 ? -9.828 -14.711 -18.609 1 89.06 76 ASP B C 1
ATOM 2883 O O . ASP B 1 76 ? -10.992 -14.805 -18.219 1 89.06 76 ASP B O 1
ATOM 2887 N N . ARG B 1 77 ? -9.539 -14.805 -19.875 1 92.69 77 ARG B N 1
ATOM 2888 C CA . ARG B 1 77 ? -10.547 -15.016 -20.906 1 92.69 77 ARG B CA 1
ATOM 2889 C C . ARG B 1 77 ? -10.43 -16.406 -21.516 1 92.69 77 ARG B C 1
ATOM 2891 O O . ARG B 1 77 ? -11.234 -16.797 -22.359 1 92.69 77 ARG B O 1
ATOM 2898 N N . PHE B 1 78 ? -9.453 -17.109 -21.109 1 95.56 78 PHE B N 1
ATOM 2899 C CA . PHE B 1 78 ? -9.227 -18.438 -21.672 1 95.56 78 PHE B CA 1
ATOM 2900 C C . PHE B 1 78 ? -10.07 -19.484 -20.953 1 95.56 78 PHE B C 1
ATOM 2902 O O . PHE B 1 78 ? -10.18 -19.469 -19.719 1 95.56 78 PHE B O 1
ATOM 2909 N N . LEU B 1 79 ? -10.625 -20.391 -21.672 1 95.56 79 LEU B N 1
ATOM 2910 C CA . LEU B 1 79 ? -11.453 -21.453 -21.109 1 95.56 79 LEU B CA 1
ATOM 2911 C C . LEU B 1 79 ? -10.68 -22.766 -21.031 1 95.56 79 LEU B C 1
ATOM 2913 O O . LEU B 1 79 ? -10.414 -23.391 -22.062 1 95.56 79 LEU B O 1
ATOM 2917 N N . PHE B 1 80 ? -10.367 -23.203 -19.875 1 96.88 80 PHE B N 1
ATOM 2918 C CA . PHE B 1 80 ? -9.695 -24.484 -19.656 1 96.88 80 PHE B CA 1
ATOM 2919 C C . PHE B 1 80 ? -10.711 -25.609 -19.562 1 96.88 80 PHE B C 1
ATOM 2921 O O . PHE B 1 80 ? -11.773 -25.469 -18.953 1 96.88 80 PHE B O 1
ATOM 2928 N N . GLY B 1 81 ? -10.398 -26.719 -20.172 1 95.81 81 GLY B N 1
ATOM 2929 C CA . GLY B 1 81 ? -11.234 -27.906 -20.094 1 95.81 81 GLY B CA 1
ATOM 2930 C C . GLY B 1 81 ? -10.695 -28.953 -19.141 1 95.81 81 GLY B C 1
ATOM 2931 O O . GLY B 1 81 ? -9.531 -28.906 -18.75 1 95.81 81 GLY B O 1
ATOM 2932 N N . PRO B 1 82 ? -11.508 -29.922 -18.75 1 94 82 PRO B N 1
ATOM 2933 C CA . PRO B 1 82 ? -11.086 -30.969 -17.812 1 94 82 PRO B CA 1
ATOM 2934 C C . PRO B 1 82 ? -9.992 -31.859 -18.391 1 94 82 PRO B C 1
ATOM 2936 O O . PRO B 1 82 ? -9.242 -32.5 -17.641 1 94 82 PRO B O 1
ATOM 2939 N N . GLU B 1 83 ? -9.828 -31.875 -19.734 1 95 83 GLU B N 1
ATOM 2940 C CA . GLU B 1 83 ? -8.852 -32.75 -20.391 1 95 83 GLU B CA 1
ATOM 2941 C C . GLU B 1 83 ? -7.504 -32.031 -20.547 1 95 83 GLU B C 1
ATOM 2943 O O . GLU B 1 83 ? -6.539 -32.625 -21.031 1 95 83 GLU B O 1
ATOM 2948 N N . ASP B 1 84 ? -7.473 -30.812 -20.172 1 97.38 84 ASP B N 1
ATOM 2949 C CA . ASP B 1 84 ? -6.289 -30 -20.438 1 97.38 84 ASP B CA 1
ATOM 2950 C C . ASP B 1 84 ? -5.125 -30.422 -19.547 1 97.38 84 ASP B C 1
ATOM 2952 O O . ASP B 1 84 ? -5.316 -30.719 -18.359 1 97.38 84 ASP B O 1
ATOM 2956 N N . VAL B 1 85 ? -3.988 -30.5 -20.141 1 98 85 VAL B N 1
ATOM 2957 C CA . VAL B 1 85 ? -2.711 -30.469 -19.438 1 98 85 VAL B CA 1
ATOM 2958 C C . VAL B 1 85 ? -2.074 -29.078 -19.578 1 98 85 VAL B C 1
ATOM 2960 O O . VAL B 1 85 ? -1.737 -28.656 -20.688 1 98 85 VAL B O 1
ATOM 2963 N N . VAL B 1 86 ? -1.931 -28.391 -18.469 1 98.56 86 VAL B N 1
ATOM 2964 C CA . VAL B 1 86 ? -1.438 -27.016 -18.516 1 98.56 86 VAL B CA 1
ATOM 2965 C C . VAL B 1 86 ? 0.081 -27.016 -18.359 1 98.56 86 VAL B C 1
ATOM 2967 O O . VAL B 1 86 ? 0.614 -27.516 -17.375 1 98.56 86 VAL B O 1
ATOM 2970 N N . VAL B 1 87 ? 0.739 -26.5 -19.312 1 98.62 87 VAL B N 1
ATOM 2971 C CA . VAL B 1 87 ? 2.195 -26.406 -19.297 1 98.62 87 VAL B CA 1
ATOM 2972 C C . VAL B 1 87 ? 2.611 -24.938 -19.203 1 98.62 87 VAL B C 1
ATOM 2974 O O . VAL B 1 87 ? 2.469 -24.188 -20.156 1 98.62 87 VAL B O 1
ATOM 2977 N N . VAL B 1 88 ? 3.156 -24.562 -18.062 1 98.38 88 VAL B N 1
ATOM 2978 C CA . VAL B 1 88 ? 3.586 -23.188 -17.859 1 98.38 88 VAL B CA 1
ATOM 2979 C C . VAL B 1 88 ? 5.082 -23.062 -18.156 1 98.38 88 VAL B C 1
ATOM 2981 O O . VAL B 1 88 ? 5.902 -23.688 -17.469 1 98.38 88 VAL B O 1
ATOM 2984 N N . VAL B 1 89 ? 5.402 -22.281 -19.156 1 97.81 89 VAL B N 1
ATOM 2985 C CA . VAL B 1 89 ? 6.789 -22.047 -19.547 1 97.81 89 VAL B CA 1
ATOM 2986 C C . VAL B 1 89 ? 7.219 -20.656 -19.125 1 97.81 89 VAL B C 1
ATOM 2988 O O . VAL B 1 89 ? 6.934 -19.672 -19.812 1 97.81 89 VAL B O 1
ATOM 2991 N N . GLY B 1 90 ? 7.906 -20.578 -18.062 1 95.38 90 GLY B N 1
ATOM 2992 C CA . GLY B 1 90 ? 8.281 -19.281 -17.516 1 95.38 90 GLY B CA 1
ATOM 2993 C C . GLY B 1 90 ? 8.711 -19.344 -16.062 1 95.38 90 GLY B C 1
ATOM 2994 O O . GLY B 1 90 ? 9.453 -20.234 -15.672 1 95.38 90 GLY B O 1
ATOM 2995 N N . GLN B 1 91 ? 8.328 -18.375 -15.297 1 92.5 91 GLN B N 1
ATOM 2996 C CA . GLN B 1 91 ? 8.742 -18.266 -13.898 1 92.5 91 GLN B CA 1
ATOM 2997 C C . GLN B 1 91 ? 7.641 -18.766 -12.961 1 92.5 91 GLN B C 1
ATOM 2999 O O . GLN B 1 91 ? 6.52 -19.031 -13.398 1 92.5 91 GLN B O 1
ATOM 3004 N N . ASP B 1 92 ? 7.93 -18.844 -11.672 1 92.25 92 ASP B N 1
ATOM 3005 C CA . ASP B 1 92 ? 6.988 -19.312 -10.656 1 92.25 92 ASP B CA 1
ATOM 3006 C C . ASP B 1 92 ? 5.727 -18.453 -10.648 1 92.25 92 ASP B C 1
ATOM 3008 O O . ASP B 1 92 ? 4.617 -18.984 -10.539 1 92.25 92 ASP B O 1
ATOM 3012 N N . GLY B 1 93 ? 5.918 -17.156 -10.773 1 92.25 93 GLY B N 1
ATOM 3013 C CA . GLY B 1 93 ? 4.77 -16.266 -10.75 1 92.25 93 GLY B CA 1
ATOM 3014 C C . GLY B 1 93 ? 3.748 -16.578 -11.828 1 92.25 93 GLY B C 1
ATOM 3015 O O . GLY B 1 93 ? 2.549 -16.375 -11.625 1 92.25 93 GLY B O 1
ATOM 3016 N N . LEU B 1 94 ? 4.219 -17 -12.945 1 95.12 94 LEU B N 1
ATOM 3017 C CA . LEU B 1 94 ? 3.312 -17.328 -14.047 1 95.12 94 LEU B CA 1
ATOM 3018 C C . LEU B 1 94 ? 2.457 -18.547 -13.695 1 95.12 94 LEU B C 1
ATOM 3020 O O . LEU B 1 94 ? 1.288 -18.625 -14.086 1 95.12 94 LEU B O 1
ATOM 3024 N N . VAL B 1 95 ? 3.033 -19.453 -12.961 1 96.56 95 VAL B N 1
ATOM 3025 C CA . VAL B 1 95 ? 2.256 -20.594 -12.5 1 96.56 95 VAL B CA 1
ATOM 3026 C C . VAL B 1 95 ? 1.141 -20.125 -11.57 1 96.56 95 VAL B C 1
ATOM 3028 O O . VAL B 1 95 ? -0.009 -20.562 -11.703 1 96.56 95 VAL B O 1
ATOM 3031 N N . ALA B 1 96 ? 1.523 -19.234 -10.68 1 95.69 96 ALA B N 1
ATOM 3032 C CA . ALA B 1 96 ? 0.539 -18.703 -9.75 1 95.69 96 ALA B CA 1
ATOM 3033 C C . ALA B 1 96 ? -0.589 -17.984 -10.484 1 95.69 96 ALA B C 1
ATOM 3035 O O . ALA B 1 96 ? -1.762 -18.125 -10.133 1 95.69 96 ALA B O 1
ATOM 3036 N N . ASN B 1 97 ? -0.236 -17.297 -11.508 1 95.5 97 ASN B N 1
ATOM 3037 C CA . ASN B 1 97 ? -1.237 -16.578 -12.289 1 95.5 97 ASN B CA 1
ATOM 3038 C C . ASN B 1 97 ? -2.182 -17.547 -13.008 1 95.5 97 ASN B C 1
ATOM 3040 O O . ASN B 1 97 ? -3.391 -17.312 -13.055 1 95.5 97 ASN B O 1
ATOM 3044 N N . ALA B 1 98 ? -1.666 -18.578 -13.477 1 96.69 98 ALA B N 1
ATOM 3045 C CA . ALA B 1 98 ? -2.484 -19.562 -14.18 1 96.69 98 ALA B CA 1
ATOM 3046 C C . ALA B 1 98 ? -3.389 -20.328 -13.211 1 96.69 98 ALA B C 1
ATOM 3048 O O . ALA B 1 98 ? -4.531 -20.641 -13.539 1 96.69 98 ALA B O 1
ATOM 3049 N N . ALA B 1 99 ? -2.908 -20.594 -12.086 1 97.06 99 ALA B N 1
ATOM 3050 C CA . ALA B 1 99 ? -3.598 -21.422 -11.086 1 97.06 99 ALA B CA 1
ATOM 3051 C C . ALA B 1 99 ? -4.992 -20.875 -10.797 1 97.06 99 ALA B C 1
ATOM 3053 O O . ALA B 1 99 ? -5.934 -21.641 -10.578 1 97.06 99 ALA B O 1
ATOM 3054 N N . LYS B 1 100 ? -5.094 -19.594 -10.859 1 94.12 100 LYS B N 1
ATOM 3055 C CA . LYS B 1 100 ? -6.336 -18.906 -10.531 1 94.12 100 LYS B CA 1
ATOM 3056 C C . LYS B 1 100 ? -7.492 -19.406 -11.398 1 94.12 100 LYS B C 1
ATOM 3058 O O . LYS B 1 100 ? -8.656 -19.312 -11 1 94.12 100 LYS B O 1
ATOM 3063 N N . TYR B 1 101 ? -7.184 -20.016 -12.516 1 94.44 101 TYR B N 1
ATOM 3064 C CA . TYR B 1 101 ? -8.219 -20.281 -13.508 1 94.44 101 TYR B CA 1
ATOM 3065 C C . TYR B 1 101 ? -8.391 -21.781 -13.719 1 94.44 101 TYR B C 1
ATOM 3067 O O . TYR B 1 101 ? -9.148 -22.203 -14.602 1 94.44 101 TYR B O 1
ATOM 3075 N N . LEU B 1 102 ? -7.738 -22.547 -12.938 1 96.25 102 LEU B N 1
ATOM 3076 C CA . LEU B 1 102 ? -7.754 -24 -13.117 1 96.25 102 LEU B CA 1
ATOM 3077 C C . LEU B 1 102 ? -8.672 -24.656 -12.102 1 96.25 102 LEU B C 1
ATOM 3079 O O . LEU B 1 102 ? -8.93 -24.109 -11.031 1 96.25 102 LEU B O 1
ATOM 3083 N N . THR B 1 103 ? -9.188 -25.812 -12.438 1 92.5 103 THR B N 1
ATOM 3084 C CA . THR B 1 103 ? -10.102 -26.547 -11.578 1 92.5 103 THR B CA 1
ATOM 3085 C C . THR B 1 103 ? -9.609 -27.984 -11.367 1 92.5 103 THR B C 1
ATOM 3087 O O . THR B 1 103 ? -10.414 -28.922 -11.32 1 92.5 103 THR B O 1
ATOM 3090 N N . GLY B 1 104 ? -8.312 -28.156 -11.391 1 92.94 104 GLY B N 1
ATOM 3091 C CA . GLY B 1 104 ? -7.805 -29.484 -11.086 1 92.94 104 GLY B CA 1
ATOM 3092 C C . GLY B 1 104 ? -6.957 -30.078 -12.203 1 92.94 104 GLY B C 1
ATOM 3093 O O . GLY B 1 104 ? -6.465 -31.203 -12.094 1 92.94 104 GLY B O 1
ATOM 3094 N N . GLN B 1 105 ? -6.871 -29.391 -13.305 1 96.06 105 GLN B N 1
ATOM 3095 C CA . GLN B 1 105 ? -5.996 -29.844 -14.383 1 96.06 105 GLN B CA 1
ATOM 3096 C C . GLN B 1 105 ? -4.562 -30.031 -13.891 1 96.06 105 GLN B C 1
ATOM 3098 O O . GLN B 1 105 ? -4.086 -29.25 -13.062 1 96.06 105 GLN B O 1
ATOM 3103 N N . PRO B 1 106 ? -3.918 -31.062 -14.406 1 97.38 106 PRO B N 1
ATOM 3104 C CA . PRO B 1 106 ? -2.494 -31.172 -14.07 1 97.38 106 PRO B CA 1
ATOM 3105 C C . PRO B 1 106 ? -1.673 -30.016 -14.656 1 97.38 106 PRO B C 1
ATOM 3107 O O . PRO B 1 106 ? -1.94 -29.578 -15.773 1 97.38 106 PRO B O 1
ATOM 3110 N N . VAL B 1 107 ? -0.706 -29.547 -13.891 1 98.38 107 VAL B N 1
ATOM 3111 C CA . VAL B 1 107 ? 0.146 -28.438 -14.297 1 98.38 107 VAL B CA 1
ATOM 3112 C C . VAL B 1 107 ? 1.604 -28.891 -14.336 1 98.38 107 VAL B C 1
ATOM 3114 O O . VAL B 1 107 ? 2.1 -29.484 -13.383 1 98.38 107 VAL B O 1
ATOM 3117 N N . VAL B 1 108 ? 2.236 -28.672 -15.391 1 98.06 108 VAL B N 1
ATOM 3118 C CA . VAL B 1 108 ? 3.668 -28.906 -15.555 1 98.06 108 VAL B CA 1
ATOM 3119 C C . VAL B 1 108 ? 4.402 -27.578 -15.641 1 98.06 108 VAL B C 1
ATOM 3121 O O . VAL B 1 108 ? 4.188 -26.797 -16.578 1 98.06 108 VAL B O 1
ATOM 3124 N N . GLY B 1 109 ? 5.242 -27.281 -14.664 1 97.56 109 GLY B N 1
ATOM 3125 C CA . GLY B 1 109 ? 6.043 -26.078 -14.68 1 97.56 109 GLY B CA 1
ATOM 3126 C C . GLY B 1 109 ? 7.395 -26.25 -15.344 1 97.56 109 GLY B C 1
ATOM 3127 O O . GLY B 1 109 ? 8.211 -27.062 -14.898 1 97.56 109 GLY B O 1
ATOM 3128 N N . ILE B 1 110 ? 7.648 -25.484 -16.391 1 97.31 110 ILE B N 1
ATOM 3129 C CA . ILE B 1 110 ? 8.883 -25.562 -17.172 1 97.31 110 ILE B CA 1
ATOM 3130 C C . ILE B 1 110 ? 9.711 -24.297 -16.938 1 97.31 110 ILE B C 1
ATOM 3132 O O . ILE B 1 110 ? 9.242 -23.188 -17.172 1 97.31 110 ILE B O 1
ATOM 3136 N N . ASP B 1 111 ? 10.898 -24.484 -16.5 1 95.5 111 ASP B N 1
ATOM 3137 C CA . ASP B 1 111 ? 11.828 -23.375 -16.266 1 95.5 111 ASP B CA 1
ATOM 3138 C C . ASP B 1 111 ? 12.492 -22.938 -17.562 1 95.5 111 ASP B C 1
ATOM 3140 O O . ASP B 1 111 ? 13.383 -23.625 -18.078 1 95.5 111 ASP B O 1
ATOM 3144 N N . ALA B 1 112 ? 12.109 -21.75 -18.016 1 91.69 112 ALA B N 1
ATOM 3145 C CA . ALA B 1 112 ? 12.672 -21.234 -19.281 1 91.69 112 ALA B CA 1
ATOM 3146 C C . ALA B 1 112 ? 13.992 -20.531 -19.031 1 91.69 112 ALA B C 1
ATOM 3148 O O . ALA B 1 112 ? 14.719 -20.219 -19.984 1 91.69 112 ALA B O 1
ATOM 3149 N N . ASP B 1 113 ? 14.273 -20.266 -17.828 1 88.44 113 ASP B N 1
ATOM 3150 C CA . ASP B 1 113 ? 15.477 -19.516 -17.5 1 88.44 113 ASP B CA 1
ATOM 3151 C C . ASP B 1 113 ? 16.141 -20.078 -16.234 1 88.44 113 ASP B C 1
ATOM 3153 O O . ASP B 1 113 ? 16.109 -19.453 -15.18 1 88.44 113 ASP B O 1
ATOM 3157 N N . PRO B 1 114 ? 16.828 -21.203 -16.531 1 80.56 114 PRO B N 1
ATOM 3158 C CA . PRO B 1 114 ? 17.469 -21.812 -15.359 1 80.56 114 PRO B CA 1
ATOM 3159 C C . PRO B 1 114 ? 18.469 -20.891 -14.672 1 80.56 114 PRO B C 1
ATOM 3161 O O . PRO B 1 114 ? 19.203 -20.156 -15.344 1 80.56 114 PRO B O 1
ATOM 3164 N N . GLY B 1 115 ? 18.516 -20.844 -13.305 1 76.56 115 GLY B N 1
ATOM 3165 C CA . GLY B 1 115 ? 19.406 -20 -12.523 1 76.56 115 GLY B CA 1
ATOM 3166 C C . GLY B 1 115 ? 18.75 -18.734 -12.008 1 76.56 115 GLY B C 1
ATOM 3167 O O . GLY B 1 115 ? 19.234 -18.125 -11.047 1 76.56 115 GLY B O 1
ATOM 3168 N N . ARG B 1 116 ? 17.703 -18.344 -12.625 1 75.31 116 ARG B N 1
ATOM 3169 C CA . ARG B 1 116 ? 17.031 -17.109 -12.227 1 75.31 116 ARG B CA 1
ATOM 3170 C C . ARG B 1 116 ? 15.82 -17.406 -11.344 1 75.31 116 ARG B C 1
ATOM 3172 O O . ARG B 1 116 ? 15.469 -16.594 -10.484 1 75.31 116 ARG B O 1
ATOM 3179 N N . ASN B 1 117 ? 15.297 -18.547 -11.562 1 73.94 117 ASN B N 1
ATOM 3180 C CA . ASN B 1 117 ? 14.086 -18.906 -10.828 1 73.94 117 ASN B CA 1
ATOM 3181 C C . ASN B 1 117 ? 14.391 -19.797 -9.633 1 73.94 117 ASN B C 1
ATOM 3183 O O . ASN B 1 117 ? 15.227 -20.703 -9.727 1 73.94 117 ASN B O 1
ATOM 3187 N N . PRO B 1 118 ? 13.719 -19.484 -8.438 1 70.44 118 PRO B N 1
ATOM 3188 C CA . PRO B 1 118 ? 13.898 -20.391 -7.309 1 70.44 118 PRO B CA 1
ATOM 3189 C C . PRO B 1 118 ? 13.492 -21.828 -7.645 1 70.44 118 PRO B C 1
ATOM 3191 O O . PRO B 1 118 ? 13.969 -22.766 -7.008 1 70.44 118 PRO B O 1
ATOM 3194 N N . GLY B 1 119 ? 12.586 -21.984 -8.664 1 73.31 119 GLY B N 1
ATOM 3195 C CA . GLY B 1 119 ? 12.203 -23.312 -9.125 1 73.31 119 GLY B CA 1
ATOM 3196 C C . GLY B 1 119 ? 11.25 -24.016 -8.188 1 73.31 119 GLY B C 1
ATOM 3197 O O . GLY B 1 119 ? 11.328 -25.234 -8.016 1 73.31 119 GLY B O 1
ATOM 3198 N N . VAL B 1 120 ? 10.453 -23.297 -7.527 1 83.06 120 VAL B N 1
ATOM 3199 C CA . VAL B 1 120 ? 9.477 -23.891 -6.629 1 83.06 120 VAL B CA 1
ATOM 3200 C C . VAL B 1 120 ? 8.32 -24.484 -7.434 1 83.06 120 VAL B C 1
ATOM 3202 O O . VAL B 1 120 ? 7.891 -25.609 -7.188 1 83.06 120 VAL B O 1
ATOM 3205 N N . LEU B 1 121 ? 7.945 -23.734 -8.461 1 94 121 LEU B N 1
ATOM 3206 C CA . LEU B 1 121 ? 6.766 -24.141 -9.219 1 94 121 LEU B CA 1
ATOM 3207 C C . LEU B 1 121 ? 7.148 -24.547 -10.641 1 94 121 LEU B C 1
ATOM 3209 O O . LEU B 1 121 ? 6.418 -25.297 -11.289 1 94 121 LEU B O 1
ATOM 3213 N N . VAL B 1 122 ? 8.219 -24 -11.141 1 95.25 122 VAL B N 1
ATOM 3214 C CA . VAL B 1 122 ? 8.75 -24.422 -12.43 1 95.25 122 VAL B CA 1
ATOM 3215 C C . VAL B 1 122 ? 9.969 -25.312 -12.211 1 95.25 122 VAL B C 1
ATOM 3217 O O . VAL B 1 122 ? 11.109 -24.859 -12.297 1 95.25 122 VAL B O 1
ATOM 3220 N N . ARG B 1 123 ? 9.742 -26.562 -12.219 1 93.62 123 ARG B N 1
ATOM 3221 C CA . ARG B 1 123 ? 10.711 -27.516 -11.695 1 93.62 123 ARG B CA 1
ATOM 3222 C C . ARG B 1 123 ? 11.438 -28.234 -12.82 1 93.62 123 ARG B C 1
ATOM 3224 O O . ARG B 1 123 ? 12.43 -28.938 -12.586 1 93.62 123 ARG B O 1
ATOM 3231 N N . HIS B 1 124 ? 10.945 -28.141 -14.023 1 96.12 124 HIS B N 1
ATOM 3232 C CA . HIS B 1 124 ? 11.445 -29.016 -15.086 1 96.12 124 HIS B CA 1
ATOM 3233 C C . HIS B 1 124 ? 12.102 -28.203 -16.203 1 96.12 124 HIS B C 1
ATOM 3235 O O . HIS B 1 124 ? 11.734 -27.047 -16.438 1 96.12 124 HIS B O 1
ATOM 3241 N N . ARG B 1 125 ? 12.984 -28.859 -16.859 1 95.88 125 ARG B N 1
ATOM 3242 C CA . ARG B 1 125 ? 13.594 -28.297 -18.062 1 95.88 125 ARG B CA 1
ATOM 3243 C C . ARG B 1 125 ? 12.75 -28.609 -19.297 1 95.88 125 ARG B C 1
ATOM 3245 O O . ARG B 1 125 ? 12.016 -29.594 -19.312 1 95.88 125 ARG B O 1
ATOM 3252 N N . PRO B 1 126 ? 12.93 -27.75 -20.266 1 97.12 126 PRO B N 1
ATOM 3253 C CA . PRO B 1 126 ? 12.109 -27.922 -21.469 1 97.12 126 PRO B CA 1
ATOM 3254 C C . PRO B 1 126 ? 12.273 -29.312 -22.094 1 97.12 126 PRO B C 1
ATOM 3256 O O . PRO B 1 126 ? 11.305 -29.875 -22.609 1 97.12 126 PRO B O 1
ATOM 3259 N N . ASP B 1 127 ? 13.406 -29.891 -22.062 1 96.12 127 ASP B N 1
ATOM 3260 C CA . ASP B 1 127 ? 13.68 -31.156 -22.734 1 96.12 127 ASP B CA 1
ATOM 3261 C C . ASP B 1 127 ? 12.984 -32.312 -22.031 1 96.12 127 ASP B C 1
ATOM 3263 O O . ASP B 1 127 ? 12.883 -33.406 -22.594 1 96.12 127 ASP B O 1
ATOM 3267 N N . ARG B 1 128 ? 12.516 -32.094 -20.859 1 96.75 128 ARG B N 1
ATOM 3268 C CA . ARG B 1 128 ? 11.82 -33.125 -20.109 1 96.75 128 ARG B CA 1
ATOM 3269 C C . ARG B 1 128 ? 10.352 -33.188 -20.516 1 96.75 128 ARG B C 1
ATOM 3271 O O . ARG B 1 128 ? 9.641 -34.125 -20.141 1 96.75 128 ARG B O 1
ATOM 3278 N N . ALA B 1 129 ? 9.898 -32.281 -21.281 1 97.25 129 ALA B N 1
ATOM 3279 C CA . ALA B 1 129 ? 8.484 -32.188 -21.625 1 97.25 129 ALA B CA 1
ATOM 3280 C C . ALA B 1 129 ? 8.008 -33.438 -22.344 1 97.25 129 ALA B C 1
ATOM 3282 O O . ALA B 1 129 ? 6.883 -33.906 -22.141 1 97.25 129 ALA B O 1
ATOM 3283 N N . ARG B 1 130 ? 8.875 -34 -23.156 1 96.38 130 ARG B N 1
ATOM 3284 C CA . ARG B 1 130 ? 8.492 -35.156 -23.953 1 96.38 130 ARG B CA 1
ATOM 3285 C C . ARG B 1 130 ? 8.055 -36.312 -23.078 1 96.38 130 ARG B C 1
ATOM 3287 O O . ARG B 1 130 ? 7.117 -37.031 -23.406 1 96.38 130 ARG B O 1
ATOM 3294 N N . ARG B 1 131 ? 8.711 -36.438 -22 1 95.62 131 ARG B N 1
ATOM 3295 C CA . ARG B 1 131 ? 8.367 -37.531 -21.078 1 95.62 131 ARG B CA 1
ATOM 3296 C C . ARG B 1 131 ? 7.281 -37.062 -20.094 1 95.62 131 ARG B C 1
ATOM 3298 O O . ARG B 1 131 ? 6.418 -37.875 -19.719 1 95.62 131 ARG B O 1
ATOM 3305 N N . LEU B 1 132 ? 7.258 -35.875 -19.688 1 96.56 132 LEU B N 1
ATOM 3306 C CA . LEU B 1 132 ? 6.395 -35.344 -18.625 1 96.56 132 LEU B CA 1
ATOM 3307 C C . LEU B 1 132 ? 4.945 -35.281 -19.109 1 96.56 132 LEU B C 1
ATOM 3309 O O . LEU B 1 132 ? 4.02 -35.469 -18.312 1 96.56 132 LEU B O 1
ATOM 3313 N N . LEU B 1 133 ? 4.746 -34.906 -20.344 1 96.69 133 LEU B N 1
ATOM 3314 C CA . LEU B 1 133 ? 3.395 -34.656 -20.812 1 96.69 133 LEU B CA 1
ATOM 3315 C C . LEU B 1 133 ? 2.549 -35.906 -20.812 1 96.69 133 LEU B C 1
ATOM 3317 O O . LEU B 1 133 ? 1.503 -35.969 -20.172 1 96.69 133 LEU B O 1
ATOM 3321 N N . PRO B 1 134 ? 3.084 -37 -21.469 1 95.06 134 PRO B N 1
ATOM 3322 C CA . PRO B 1 134 ? 2.314 -38.25 -21.344 1 95.06 134 PRO B CA 1
ATOM 3323 C C . PRO B 1 134 ? 2.217 -38.719 -19.906 1 95.06 134 PRO B C 1
ATOM 3325 O O . PRO B 1 134 ? 1.189 -39.281 -19.5 1 95.06 134 PRO B O 1
ATOM 3328 N N . TYR B 1 135 ? 3.238 -38.5 -19.172 1 95.88 135 TYR B N 1
ATOM 3329 C CA . TYR B 1 135 ? 3.271 -38.906 -17.781 1 95.88 135 TYR B CA 1
ATOM 3330 C C . TYR B 1 135 ? 2.18 -38.188 -16.984 1 95.88 135 TYR B C 1
ATOM 3332 O O . TYR B 1 135 ? 1.51 -38.812 -16.156 1 95.88 135 TYR B O 1
ATOM 3340 N N . ALA B 1 136 ? 1.922 -36.969 -17.234 1 95.62 136 ALA B N 1
ATOM 3341 C CA . ALA B 1 136 ? 1.008 -36.125 -16.484 1 95.62 136 ALA B CA 1
ATOM 3342 C C . ALA B 1 136 ? -0.426 -36.625 -16.578 1 95.62 136 ALA B C 1
ATOM 3344 O O . ALA B 1 136 ? -1.249 -36.344 -15.695 1 95.62 136 ALA B O 1
ATOM 3345 N N . VAL B 1 137 ? -0.749 -37.344 -17.594 1 93.56 137 VAL B N 1
ATOM 3346 C CA . VAL B 1 137 ? -2.117 -37.812 -17.781 1 93.56 137 VAL B CA 1
ATOM 3347 C C . VAL B 1 137 ? -2.207 -39.281 -17.453 1 93.56 137 VAL B C 1
ATOM 3349 O O . VAL B 1 137 ? -3.283 -39.906 -17.531 1 93.56 137 VAL B O 1
ATOM 3352 N N . GLY B 1 138 ? -1.086 -39.812 -17.109 1 89.69 138 GLY B N 1
ATOM 3353 C CA . GLY B 1 138 ? -1.07 -41.25 -16.797 1 89.69 138 GLY B CA 1
ATOM 3354 C C . GLY B 1 138 ? -1.546 -41.562 -15.391 1 89.69 138 GLY B C 1
ATOM 3355 O O . GLY B 1 138 ? -1.51 -40.688 -14.508 1 89.69 138 GLY B O 1
ATOM 3356 N N . ALA B 1 139 ? -1.99 -42.781 -15.094 1 87.19 139 ALA B N 1
ATOM 3357 C CA . ALA B 1 139 ? -2.508 -43.219 -13.805 1 87.19 139 ALA B CA 1
ATOM 3358 C C . ALA B 1 139 ? -1.434 -43.156 -12.727 1 87.19 139 ALA B C 1
ATOM 3360 O O . ALA B 1 139 ? -1.741 -42.938 -11.547 1 87.19 139 ALA B O 1
ATOM 3361 N N . GLY B 1 140 ? -0.164 -43.094 -13.109 1 88.38 140 GLY B N 1
ATOM 3362 C CA . GLY B 1 140 ? 0.911 -43.125 -12.133 1 88.38 140 GLY B CA 1
ATOM 3363 C C . GLY B 1 140 ? 1.567 -41.781 -11.914 1 88.38 140 GLY B C 1
ATOM 3364 O O . GLY B 1 140 ? 2.607 -41.688 -11.258 1 88.38 140 GLY B O 1
ATOM 3365 N N . ALA B 1 141 ? 0.951 -40.781 -12.414 1 92.12 141 ALA B N 1
ATOM 3366 C CA . ALA B 1 141 ? 1.588 -39.469 -12.297 1 92.12 141 ALA B CA 1
ATOM 3367 C C . ALA B 1 141 ? 1.576 -39 -10.852 1 92.12 141 ALA B C 1
ATOM 3369 O O . ALA B 1 141 ? 0.556 -39.094 -10.164 1 92.12 141 ALA B O 1
ATOM 3370 N N . THR B 1 142 ? 2.738 -38.656 -10.352 1 95.19 142 THR B N 1
ATOM 3371 C CA . THR B 1 142 ? 2.842 -38.062 -9.031 1 95.19 142 THR B CA 1
ATOM 3372 C C . THR B 1 142 ? 2.596 -36.562 -9.094 1 95.19 142 THR B C 1
ATOM 3374 O O . THR B 1 142 ? 3.182 -35.875 -9.93 1 95.19 142 THR B O 1
ATOM 3377 N N . VAL B 1 143 ? 1.766 -36.125 -8.25 1 95.81 143 VAL B N 1
ATOM 3378 C CA . VAL B 1 143 ? 1.354 -34.719 -8.258 1 95.81 143 VAL B CA 1
ATOM 3379 C C . VAL B 1 143 ? 1.376 -34.188 -6.84 1 95.81 143 VAL B C 1
ATOM 3381 O O . VAL B 1 143 ? 0.972 -34.844 -5.895 1 95.81 143 VAL B O 1
ATOM 3384 N N . ASP B 1 144 ? 1.967 -33 -6.672 1 96.5 144 ASP B N 1
ATOM 3385 C CA . ASP B 1 144 ? 1.763 -32.25 -5.449 1 96.5 144 ASP B CA 1
ATOM 3386 C C . ASP B 1 144 ? 0.478 -31.422 -5.527 1 96.5 144 ASP B C 1
ATOM 3388 O O . ASP B 1 144 ? 0.265 -30.672 -6.488 1 96.5 144 ASP B O 1
ATOM 3392 N N . GLU B 1 145 ? -0.316 -31.609 -4.602 1 97.06 145 GLU B N 1
ATOM 3393 C CA . GLU B 1 145 ? -1.514 -30.781 -4.488 1 97.06 145 GLU B CA 1
ATOM 3394 C C . GLU B 1 145 ? -1.263 -29.562 -3.604 1 97.06 145 GLU B C 1
ATOM 3396 O O . GLU B 1 145 ? -1.289 -29.672 -2.375 1 97.06 145 GLU B O 1
ATOM 3401 N N . LEU B 1 146 ? -1.084 -28.422 -4.227 1 97.75 146 LEU B N 1
ATOM 3402 C CA . LEU B 1 146 ? -0.764 -27.203 -3.488 1 97.75 146 LEU B CA 1
ATOM 3403 C C . LEU B 1 146 ? -2.035 -26.484 -3.057 1 97.75 146 LEU B C 1
ATOM 3405 O O . LEU B 1 146 ? -2.953 -26.297 -3.861 1 97.75 146 LEU B O 1
ATOM 3409 N N . THR B 1 147 ? -2.051 -26.094 -1.815 1 98 147 THR B N 1
ATOM 3410 C CA . THR B 1 147 ? -3.197 -25.422 -1.226 1 98 147 THR B CA 1
ATOM 3411 C C . THR B 1 147 ? -3.395 -24.047 -1.861 1 98 147 THR B C 1
ATOM 3413 O O . THR B 1 147 ? -2.426 -23.328 -2.111 1 98 147 THR B O 1
ATOM 3416 N N . MET B 1 148 ? -4.633 -23.734 -2.123 1 98.12 148 MET B N 1
ATOM 3417 C CA . MET B 1 148 ? -4.992 -22.391 -2.588 1 98.12 148 MET B CA 1
ATOM 3418 C C . MET B 1 148 ? -5.906 -21.688 -1.588 1 98.12 148 MET B C 1
ATOM 3420 O O . MET B 1 148 ? -6.484 -22.344 -0.713 1 98.12 148 MET B O 1
ATOM 3424 N N . VAL B 1 149 ? -5.988 -20.391 -1.704 1 98.56 149 VAL B N 1
ATOM 3425 C CA . VAL B 1 149 ? -6.871 -19.578 -0.884 1 98.56 149 VAL B CA 1
ATOM 3426 C C . VAL B 1 149 ? -7.973 -18.969 -1.753 1 98.56 149 VAL B C 1
ATOM 3428 O O . VAL B 1 149 ? -7.746 -18.656 -2.924 1 98.56 149 VAL B O 1
ATOM 3431 N N . GLU B 1 150 ? -9.148 -18.812 -1.168 1 98.25 150 GLU B N 1
ATOM 3432 C CA . GLU B 1 150 ? -10.25 -18.188 -1.891 1 98.25 150 GLU B CA 1
ATOM 3433 C C . GLU B 1 150 ? -10.891 -17.078 -1.064 1 98.25 150 GLU B C 1
ATOM 3435 O O . GLU B 1 150 ? -10.852 -17.109 0.168 1 98.25 150 GLU B O 1
ATOM 3440 N N . ALA B 1 151 ? -11.359 -16.094 -1.685 1 98.56 151 ALA B N 1
ATOM 3441 C CA . ALA B 1 151 ? -12.234 -15.055 -1.154 1 98.56 151 ALA B CA 1
ATOM 3442 C C . ALA B 1 151 ? -13.641 -15.172 -1.749 1 98.56 151 ALA B C 1
ATOM 3444 O O . ALA B 1 151 ? -13.797 -15.266 -2.969 1 98.56 151 ALA B O 1
ATOM 3445 N N . VAL B 1 152 ? -14.602 -15.188 -0.9 1 98.25 152 VAL B N 1
ATOM 3446 C CA . VAL B 1 152 ? -15.992 -15.219 -1.338 1 98.25 152 VAL B CA 1
ATOM 3447 C C . VAL B 1 152 ? -16.766 -14.055 -0.713 1 98.25 152 VAL B C 1
ATOM 3449 O O . VAL B 1 152 ? -16.797 -13.914 0.512 1 98.25 152 VAL B O 1
ATOM 3452 N N . THR B 1 153 ? -17.375 -13.227 -1.546 1 98.31 153 THR B N 1
ATOM 3453 C CA . THR B 1 153 ? -18.156 -12.094 -1.056 1 98.31 153 THR B CA 1
ATOM 3454 C C . THR B 1 153 ? -19.578 -12.523 -0.732 1 98.31 153 THR B C 1
ATOM 3456 O O . THR B 1 153 ? -20 -13.625 -1.096 1 98.31 153 THR B O 1
ATOM 3459 N N . ASP B 1 154 ? -20.297 -11.695 -0.066 1 97.12 154 ASP B N 1
ATOM 3460 C CA . ASP B 1 154 ? -21.672 -12.008 0.328 1 97.12 154 ASP B CA 1
ATOM 3461 C C . ASP B 1 154 ? -22.594 -12.062 -0.888 1 97.12 154 ASP B C 1
ATOM 3463 O O . ASP B 1 154 ? -23.688 -12.625 -0.818 1 97.12 154 ASP B O 1
ATOM 3467 N N . ASP B 1 155 ? -22.172 -11.461 -2.016 1 96 155 ASP B N 1
ATOM 3468 C CA . ASP B 1 155 ? -22.953 -11.57 -3.238 1 96 155 ASP B CA 1
ATOM 3469 C C . ASP B 1 155 ? -22.422 -12.68 -4.145 1 96 155 ASP B C 1
ATOM 3471 O O . ASP B 1 155 ? -22.625 -12.648 -5.359 1 96 155 ASP B O 1
ATOM 3475 N N . ALA B 1 156 ? -21.547 -13.516 -3.691 1 94.56 156 ALA B N 1
ATOM 3476 C CA . ALA B 1 156 ? -21.141 -14.805 -4.238 1 94.56 156 ALA B CA 1
ATOM 3477 C C . ALA B 1 156 ? -20.062 -14.641 -5.297 1 94.56 156 ALA B C 1
ATOM 3479 O O . ALA B 1 156 ? -19.828 -15.547 -6.102 1 94.56 156 ALA B O 1
ATOM 3480 N N . GLN B 1 157 ? -19.516 -13.398 -5.309 1 96.38 157 GLN B N 1
ATOM 3481 C CA . GLN B 1 157 ? -18.328 -13.305 -6.129 1 96.38 157 GLN B CA 1
ATOM 3482 C C . GLN B 1 157 ? -17.156 -14.07 -5.5 1 96.38 157 GLN B C 1
ATOM 3484 O O . GLN B 1 157 ? -17.016 -14.086 -4.273 1 96.38 157 GLN B O 1
ATOM 3489 N N . ARG B 1 158 ? -16.359 -14.664 -6.391 1 96.31 158 ARG B N 1
ATOM 3490 C CA . ARG B 1 158 ? -15.297 -15.531 -5.91 1 96.31 158 ARG B CA 1
ATOM 3491 C C . ARG B 1 158 ? -13.969 -15.18 -6.562 1 96.31 158 ARG B C 1
ATOM 3493 O O . ARG B 1 158 ? -13.93 -14.797 -7.734 1 96.31 158 ARG B O 1
ATOM 3500 N N . LEU B 1 159 ? -12.906 -15.289 -5.82 1 96.38 159 LEU B N 1
ATOM 3501 C CA . LEU B 1 159 ? -11.531 -15.062 -6.262 1 96.38 159 LEU B CA 1
ATO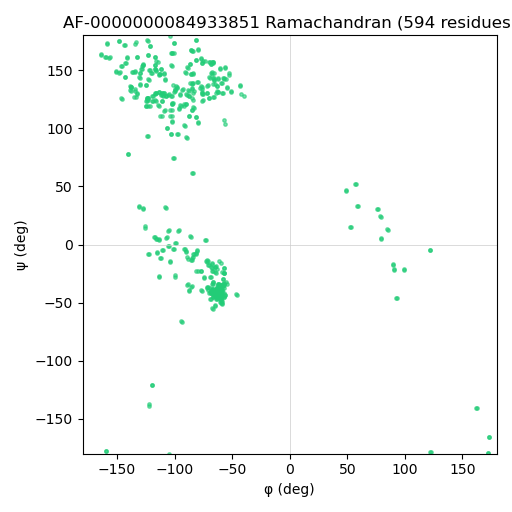M 3502 C C . LEU B 1 159 ? -10.594 -16.125 -5.68 1 96.38 159 LEU B C 1
ATOM 3504 O O . LEU B 1 159 ? -10.68 -16.453 -4.496 1 96.38 159 LEU B O 1
ATOM 3508 N N . LEU B 1 160 ? -9.719 -16.719 -6.535 1 97.19 160 LEU B N 1
ATOM 3509 C CA . LEU B 1 160 ? -8.75 -17.734 -6.117 1 97.19 160 LEU B CA 1
ATOM 3510 C C . LEU B 1 160 ? -7.328 -17.188 -6.219 1 97.19 160 LEU B C 1
ATOM 3512 O O . LEU B 1 160 ? -7.051 -16.312 -7.043 1 97.19 160 LEU B O 1
ATOM 3516 N N . ALA B 1 161 ? -6.488 -17.719 -5.371 1 97.75 161 ALA B N 1
ATOM 3517 C CA . ALA B 1 161 ? -5.066 -17.406 -5.441 1 97.75 161 ALA B CA 1
ATOM 3518 C C . ALA B 1 161 ? -4.215 -18.562 -4.93 1 97.75 161 ALA B C 1
ATOM 3520 O O . ALA B 1 161 ? -4.637 -19.297 -4.043 1 97.75 161 ALA B O 1
ATOM 3521 N N . LEU B 1 162 ? -3.068 -18.641 -5.504 1 97.69 162 LEU B N 1
ATOM 3522 C CA . LEU B 1 162 ? -2.139 -19.688 -5.086 1 97.69 162 LEU B CA 1
ATOM 3523 C C . LEU B 1 162 ? -1.282 -19.219 -3.916 1 97.69 162 LEU B C 1
ATOM 3525 O O . LEU B 1 162 ? -0.982 -20 -3.01 1 97.69 162 LEU B O 1
ATOM 3529 N N . ASN B 1 163 ? -0.861 -17.938 -3.963 1 96.94 163 ASN B N 1
ATOM 3530 C CA . ASN B 1 163 ? 0.015 -17.406 -2.922 1 96.94 163 ASN B CA 1
ATOM 3531 C C . ASN B 1 163 ? -0.778 -16.719 -1.819 1 96.94 163 ASN B C 1
ATOM 3533 O O . ASN B 1 163 ? -0.714 -17.109 -0.656 1 96.94 163 ASN B O 1
ATOM 3537 N N . GLU B 1 164 ? -1.416 -15.625 -2.141 1 98.12 164 GLU B N 1
ATOM 3538 C CA . GLU B 1 164 ? -2.152 -14.859 -1.14 1 98.12 164 GLU B CA 1
ATOM 3539 C C . GLU B 1 164 ? -3.244 -14.016 -1.787 1 98.12 164 GLU B C 1
ATOM 3541 O O . GLU B 1 164 ? -3.213 -13.773 -2.996 1 98.12 164 GLU B O 1
ATOM 3546 N N . ILE B 1 165 ? -4.164 -13.617 -1 1 98.69 165 ILE B N 1
ATOM 3547 C CA . ILE B 1 165 ? -5.16 -12.602 -1.331 1 98.69 165 ILE B CA 1
ATOM 3548 C C . ILE B 1 165 ? -4.984 -11.391 -0.42 1 98.69 165 ILE B C 1
ATOM 3550 O O . ILE B 1 165 ? -4.844 -11.531 0.796 1 98.69 165 ILE B O 1
ATOM 3554 N N . TYR B 1 166 ? -4.941 -10.258 -1.037 1 98.75 166 TYR B N 1
ATOM 3555 C CA . TYR B 1 166 ? -4.949 -8.977 -0.343 1 98.75 166 TYR B CA 1
ATOM 3556 C C . TYR B 1 166 ? -6.352 -8.383 -0.305 1 98.75 166 TYR B C 1
ATOM 3558 O O . TYR B 1 166 ? -7.055 -8.375 -1.316 1 98.75 166 TYR B O 1
ATOM 3566 N N . VAL B 1 167 ? -6.766 -7.871 0.855 1 98.88 167 VAL B N 1
ATOM 3567 C CA . VAL B 1 167 ? -7.984 -7.078 1.001 1 98.88 167 VAL B CA 1
ATOM 3568 C C . VAL B 1 167 ? -7.652 -5.734 1.642 1 98.88 167 VAL B C 1
ATOM 3570 O O . VAL B 1 167 ? -7.152 -5.684 2.768 1 98.88 167 VAL B O 1
ATOM 3573 N N . GLY B 1 168 ? -7.898 -4.688 1.013 1 98.62 168 GLY B N 1
ATOM 3574 C CA . GLY B 1 168 ? -7.594 -3.354 1.508 1 98.62 168 GLY B CA 1
ATOM 3575 C C . GLY B 1 168 ? -7.836 -2.266 0.48 1 98.62 168 GLY B C 1
ATOM 3576 O O . GLY B 1 168 ? -8.523 -2.49 -0.521 1 98.62 168 GLY B O 1
ATOM 3577 N N . PRO B 1 169 ? -7.309 -1.062 0.731 1 98.12 169 PRO B N 1
ATOM 3578 C CA . PRO B 1 169 ? -7.461 0.024 -0.239 1 98.12 169 PRO B CA 1
ATOM 3579 C C . PRO B 1 169 ? -6.645 -0.201 -1.51 1 98.12 169 PRO B C 1
ATOM 3581 O O . PRO B 1 169 ? -5.66 -0.941 -1.492 1 98.12 169 PRO B O 1
ATOM 3584 N N . ARG B 1 170 ? -7.082 0.45 -2.562 1 97 170 ARG B N 1
ATOM 3585 C CA . ARG B 1 170 ? -6.352 0.336 -3.82 1 97 170 ARG B CA 1
ATOM 3586 C C . ARG B 1 170 ? -4.969 0.973 -3.709 1 97 170 ARG B C 1
ATOM 3588 O O . ARG B 1 170 ? -4.02 0.529 -4.359 1 97 170 ARG B O 1
ATOM 3595 N N . SER B 1 171 ? -4.906 2.029 -2.877 1 96.81 171 SER B N 1
ATOM 3596 C CA . SER B 1 171 ? -3.648 2.738 -2.676 1 96.81 171 SER B CA 1
ATOM 3597 C C . SER B 1 171 ? -3.244 2.744 -1.204 1 96.81 171 SER B C 1
ATOM 3599 O O . SER B 1 171 ? -3.365 1.726 -0.519 1 96.81 171 SER B O 1
ATOM 3601 N N . HIS B 1 172 ? -2.748 3.824 -0.656 1 96.38 172 HIS B N 1
ATOM 3602 C CA . HIS B 1 172 ? -2.172 3.822 0.684 1 96.38 172 HIS B CA 1
ATOM 3603 C C . HIS B 1 172 ? -3.08 4.539 1.677 1 96.38 172 HIS B C 1
ATOM 3605 O O . HIS B 1 172 ? -2.604 5.129 2.648 1 96.38 172 HIS B O 1
ATOM 3611 N N . GLN B 1 173 ? -4.348 4.449 1.419 1 94 173 GLN B N 1
ATOM 3612 C CA . GLN B 1 173 ? -5.328 4.965 2.369 1 94 173 GLN B CA 1
ATOM 3613 C C . GLN B 1 173 ? -5.586 3.965 3.492 1 94 173 GLN B C 1
ATOM 3615 O O . GLN B 1 173 ? -5.074 2.844 3.463 1 94 173 GLN B O 1
ATOM 3620 N N . THR B 1 174 ? -6.375 4.355 4.43 1 94.75 174 THR B N 1
ATOM 3621 C CA . THR B 1 174 ? -6.695 3.49 5.559 1 94.75 174 THR B CA 1
ATOM 3622 C C . THR B 1 174 ? -7.926 2.641 5.258 1 94.75 174 THR B C 1
ATOM 3624 O O . THR B 1 174 ? -8.945 3.154 4.785 1 94.75 174 THR B O 1
ATOM 3627 N N . ALA B 1 175 ? -7.816 1.396 5.461 1 97.38 175 ALA B N 1
ATOM 3628 C CA . ALA B 1 175 ? -8.961 0.495 5.43 1 97.38 175 ALA B CA 1
ATOM 3629 C C . ALA B 1 175 ? -9.664 0.454 6.785 1 97.38 175 ALA B C 1
ATOM 3631 O O . ALA B 1 175 ? -9.016 0.332 7.824 1 97.38 175 ALA B O 1
ATOM 3632 N N . ARG B 1 176 ? -10.977 0.53 6.781 1 96.56 176 ARG B N 1
ATOM 3633 C CA . ARG B 1 176 ? -11.797 0.291 7.965 1 96.56 176 ARG B CA 1
ATOM 3634 C C . ARG B 1 176 ? -12.711 -0.913 7.762 1 96.56 176 ARG B C 1
ATOM 3636 O O . ARG B 1 176 ? -13.383 -1.021 6.738 1 96.56 176 ARG B O 1
ATOM 3643 N N . TYR B 1 177 ? -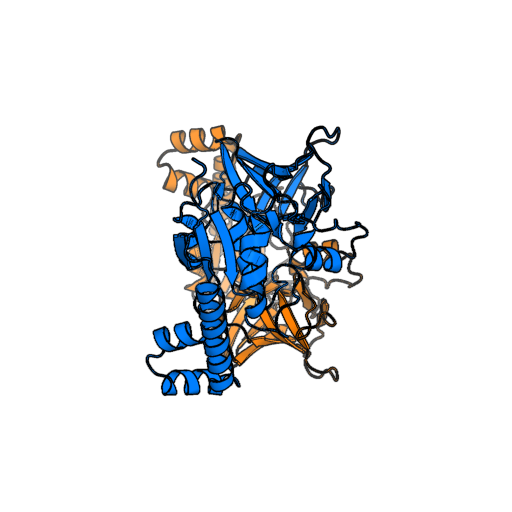12.695 -1.788 8.703 1 97.88 177 TYR B N 1
ATOM 3644 C CA . TYR B 1 177 ? -13.469 -3.025 8.625 1 97.88 177 TYR B CA 1
ATOM 3645 C C . TYR B 1 177 ? -13.586 -3.68 10 1 97.88 177 TYR B C 1
ATOM 3647 O O . TYR B 1 177 ? -12.875 -3.309 10.93 1 97.88 177 TYR B O 1
ATOM 3655 N N . THR B 1 178 ? -14.508 -4.574 10.07 1 97.62 178 THR B N 1
ATOM 3656 C CA . THR B 1 178 ? -14.57 -5.488 11.203 1 97.62 178 THR B CA 1
ATOM 3657 C C . THR B 1 178 ? -13.984 -6.852 10.836 1 97.62 178 THR B C 1
ATOM 3659 O O . THR B 1 178 ? -14.281 -7.391 9.766 1 97.62 178 THR B O 1
ATOM 3662 N N . LEU B 1 179 ? -13.141 -7.352 11.641 1 98.19 179 LEU B N 1
ATOM 3663 C CA . LEU B 1 179 ? -12.477 -8.633 11.438 1 98.19 179 LEU B CA 1
ATOM 3664 C C . LEU B 1 179 ? -13.062 -9.703 12.359 1 98.19 179 LEU B C 1
ATOM 3666 O O . LEU B 1 179 ? -13.172 -9.484 13.57 1 98.19 179 LEU B O 1
ATOM 3670 N N . GLU B 1 180 ? -13.414 -10.828 11.766 1 97.19 180 GLU B N 1
ATOM 3671 C CA . GLU B 1 180 ? -14 -11.93 12.523 1 97.19 180 GLU B CA 1
ATOM 3672 C C . GLU B 1 180 ? -13.438 -13.273 12.07 1 97.19 180 GLU B C 1
ATOM 3674 O O . GLU B 1 180 ? -13.258 -13.5 10.867 1 97.19 180 GLU B O 1
ATOM 3679 N N . LEU B 1 181 ? -13.117 -14.148 13.031 1 95.19 181 LEU B N 1
ATOM 3680 C CA . LEU B 1 181 ? -12.734 -15.531 12.758 1 95.19 181 LEU B CA 1
ATOM 3681 C C . LEU B 1 181 ? -13.953 -16.453 12.836 1 95.19 181 LEU B C 1
ATOM 3683 O O . LEU B 1 181 ? -14.703 -16.422 13.812 1 95.19 181 LEU B O 1
ATOM 3687 N N . ASP B 1 182 ? -14.039 -17.266 11.836 1 86.75 182 ASP B N 1
ATOM 3688 C CA . ASP B 1 182 ? -15.141 -18.219 11.859 1 86.75 182 ASP B CA 1
ATOM 3689 C C . ASP B 1 182 ? -15.094 -19.078 13.125 1 86.75 182 ASP B C 1
ATOM 3691 O O . ASP B 1 182 ? -14.023 -19.484 13.57 1 86.75 182 ASP B O 1
ATOM 3695 N N . ALA B 1 183 ? -16.359 -19.359 13.617 1 78.44 183 ALA B N 1
ATOM 3696 C CA . ALA B 1 183 ? -16.609 -20.297 14.711 1 78.44 183 ALA B CA 1
ATOM 3697 C C . ALA B 1 183 ? -15.75 -19.969 15.922 1 78.44 183 ALA B C 1
ATOM 3699 O O . ALA B 1 183 ? -15.336 -20.875 16.656 1 78.44 183 ALA B O 1
ATOM 3700 N N . SER B 1 184 ? -15.195 -18.797 15.93 1 81.5 184 SER B N 1
ATOM 3701 C CA . SER B 1 184 ? -14.453 -18.375 17.109 1 81.5 184 SER B CA 1
ATOM 3702 C C . SER B 1 184 ? -15.375 -17.734 18.156 1 81.5 184 SER B C 1
ATOM 3704 O O . SER B 1 184 ? -16.375 -17.109 17.797 1 81.5 184 SER B O 1
ATOM 3706 N N . GLU B 1 185 ? -15.016 -17.953 19.344 1 84.56 185 GLU B N 1
ATOM 3707 C CA . GLU B 1 185 ? -15.766 -17.344 20.438 1 84.56 185 GLU B CA 1
ATOM 3708 C C . GLU B 1 185 ? -15.336 -15.906 20.672 1 84.56 185 GLU B C 1
ATOM 3710 O O . GLU B 1 185 ? -15.984 -15.164 21.406 1 84.56 185 GLU B O 1
ATOM 3715 N N . LEU B 1 186 ? -14.336 -15.609 20 1 85.25 186 LEU B N 1
ATOM 3716 C CA . LEU B 1 186 ? -13.859 -14.234 20.156 1 85.25 186 LEU B CA 1
ATOM 3717 C C . LEU B 1 186 ? -14.742 -13.258 19.406 1 85.25 186 LEU B C 1
ATOM 3719 O O . LEU B 1 186 ? -15.164 -13.547 18.281 1 85.25 186 LEU B O 1
ATOM 3723 N N . PRO B 1 187 ? -15.047 -12.188 20.047 1 91.69 187 PRO B N 1
ATOM 3724 C CA . PRO B 1 187 ? -15.891 -11.203 19.359 1 91.69 187 PRO B CA 1
ATOM 3725 C C . PRO B 1 187 ? -15.195 -10.562 18.172 1 91.69 187 PRO B C 1
ATOM 3727 O O . PRO B 1 187 ? -13.961 -10.5 18.125 1 91.69 187 PRO B O 1
ATOM 3730 N N . PRO B 1 188 ? -16.016 -10.07 17.266 1 95 188 PRO B N 1
ATOM 3731 C CA . PRO B 1 188 ? -15.438 -9.305 16.156 1 95 188 PRO B CA 1
ATOM 3732 C C . PRO B 1 188 ? -14.688 -8.062 16.625 1 95 188 PRO B C 1
ATOM 3734 O O . PRO B 1 188 ? -14.969 -7.535 17.703 1 95 188 PRO B O 1
ATOM 3737 N N . GLU B 1 189 ? -13.703 -7.664 15.859 1 97 189 GLU B N 1
ATOM 3738 C CA . GLU B 1 189 ? -12.906 -6.488 16.203 1 97 189 GLU B CA 1
ATOM 3739 C C . GLU B 1 189 ? -12.938 -5.453 15.078 1 97 189 GLU B C 1
ATOM 3741 O O . GLU B 1 189 ? -12.609 -5.766 13.938 1 97 189 GLU B O 1
ATOM 3746 N N . ALA B 1 190 ? -13.336 -4.238 15.422 1 96.69 190 ALA B N 1
ATOM 3747 C CA . ALA B 1 190 ? -13.203 -3.133 14.477 1 96.69 190 ALA B CA 1
ATOM 3748 C C . ALA B 1 190 ? -11.742 -2.734 14.305 1 96.69 190 ALA B C 1
ATOM 3750 O O . ALA B 1 190 ? -11.023 -2.533 15.289 1 96.69 190 ALA B O 1
ATOM 3751 N N . GLN B 1 191 ? -11.32 -2.627 13.023 1 97.5 191 GLN B N 1
ATOM 3752 C CA . GLN B 1 191 ? -9.906 -2.354 12.789 1 97.5 191 GLN B CA 1
ATOM 3753 C C . GLN B 1 191 ? -9.727 -1.255 11.742 1 97.5 191 GLN B C 1
ATOM 3755 O O . GLN B 1 191 ? -10.617 -1.027 10.914 1 97.5 191 GLN B O 1
ATOM 3760 N N . ALA B 1 192 ? -8.664 -0.484 11.859 1 96.38 192 ALA B N 1
ATOM 3761 C CA . ALA B 1 192 ? -8.109 0.434 10.867 1 96.38 192 ALA B CA 1
ATOM 3762 C C . ALA B 1 192 ? -6.684 0.043 10.5 1 96.38 192 ALA B C 1
ATOM 3764 O O . ALA B 1 192 ? -5.828 -0.109 11.367 1 96.38 192 ALA B O 1
ATOM 3765 N N . SER B 1 193 ? -6.43 -0.195 9.188 1 97.94 193 SER B N 1
ATOM 3766 C CA . SER B 1 193 ? -5.109 -0.676 8.789 1 97.94 193 SER B CA 1
ATOM 3767 C C . SER B 1 193 ? -4.848 -0.402 7.309 1 97.94 193 SER B C 1
ATOM 3769 O O . SER B 1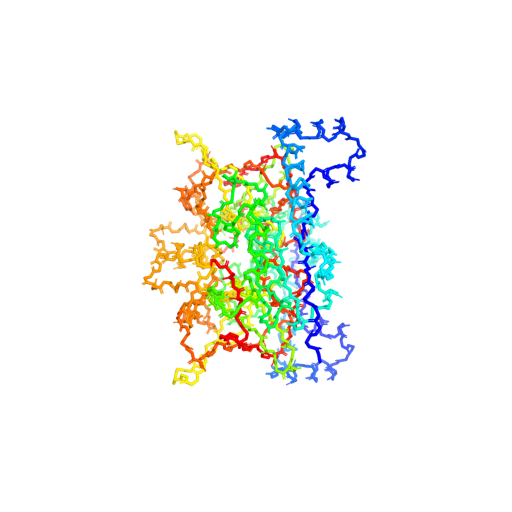 193 ? -5.648 0.256 6.641 1 97.94 193 SER B O 1
ATOM 3771 N N . SER B 1 194 ? -3.654 -0.864 6.855 1 97.88 194 SER B N 1
ATOM 3772 C CA . SER B 1 194 ? -3.318 -0.779 5.438 1 97.88 194 SER B CA 1
ATOM 3773 C C . SER B 1 194 ? -3.85 -1.986 4.668 1 97.88 194 SER B C 1
ATOM 3775 O O . SER B 1 194 ? -3.521 -2.178 3.496 1 97.88 194 SER B O 1
ATOM 3777 N N . GLY B 1 195 ? -4.617 -2.848 5.316 1 98.38 195 GLY B N 1
ATOM 3778 C CA . GLY B 1 195 ? -5.203 -4.012 4.668 1 98.38 195 GLY B CA 1
ATOM 3779 C C . GLY B 1 195 ? -4.824 -5.32 5.34 1 98.38 195 GLY B C 1
ATOM 3780 O O . GLY B 1 195 ? -4.129 -5.32 6.359 1 98.38 195 GLY B O 1
ATOM 3781 N N . VAL B 1 196 ? -5.32 -6.418 4.746 1 98.75 196 VAL B N 1
ATOM 3782 C CA . VAL B 1 196 ? -5.129 -7.758 5.289 1 98.75 196 VAL B CA 1
ATOM 3783 C C . VAL B 1 196 ? -4.617 -8.695 4.195 1 98.75 196 VAL B C 1
ATOM 3785 O O . VAL B 1 196 ? -5.09 -8.641 3.057 1 98.75 196 VAL B O 1
ATOM 3788 N N . LEU B 1 197 ? -3.658 -9.508 4.574 1 98.62 197 LEU B N 1
ATOM 3789 C CA . LEU B 1 197 ? -3.178 -10.562 3.693 1 98.62 197 LEU B CA 1
ATOM 3790 C C . LEU B 1 197 ? -3.527 -11.938 4.258 1 98.62 197 LEU B C 1
ATOM 3792 O O . LEU B 1 197 ? -3.33 -12.195 5.445 1 98.62 197 LEU B O 1
ATOM 3796 N N . VAL B 1 198 ? -4.082 -12.773 3.43 1 98.75 198 VAL B N 1
ATOM 3797 C CA . VAL B 1 198 ? -4.289 -14.188 3.748 1 98.75 198 VAL B CA 1
ATOM 3798 C C . VAL B 1 198 ? -3.635 -15.055 2.682 1 98.75 198 VAL B C 1
ATOM 3800 O O . VAL B 1 198 ? -3.896 -14.891 1.488 1 98.75 198 VAL B O 1
ATOM 3803 N N . GLY B 1 199 ? -2.828 -15.93 3.096 1 98.38 199 GLY B N 1
ATOM 3804 C CA . GLY B 1 199 ? -2.082 -16.656 2.078 1 98.38 199 GLY B CA 1
ATOM 3805 C C . GLY B 1 199 ? -1.759 -18.078 2.48 1 98.38 199 GLY B C 1
ATOM 3806 O O . GLY B 1 199 ? -2.09 -18.516 3.586 1 98.38 199 GLY B O 1
ATOM 3807 N N . THR B 1 200 ? -1.166 -18.812 1.558 1 98.06 200 THR B N 1
ATOM 3808 C CA . THR B 1 200 ? -0.884 -20.25 1.65 1 98.06 200 THR B CA 1
ATOM 3809 C C . THR B 1 200 ? 0.597 -20.484 1.924 1 98.06 200 THR B C 1
ATOM 3811 O O . THR B 1 200 ? 1.37 -19.547 2.066 1 98.06 200 THR B O 1
ATOM 3814 N N . GLY B 1 201 ? 0.901 -21.844 2.014 1 96.62 201 GLY B N 1
ATOM 3815 C CA . GLY B 1 201 ? 2.299 -22.219 2.162 1 96.62 201 GLY B CA 1
ATOM 3816 C C . GLY B 1 201 ? 3.156 -21.797 0.983 1 96.62 201 GLY B C 1
ATOM 3817 O O . GLY B 1 201 ? 4.312 -21.406 1.156 1 96.62 201 GLY B O 1
ATOM 3818 N N . THR B 1 202 ? 2.629 -21.891 -0.224 1 95 202 THR B N 1
ATOM 3819 C CA . THR B 1 202 ? 3.363 -21.438 -1.403 1 95 202 THR B CA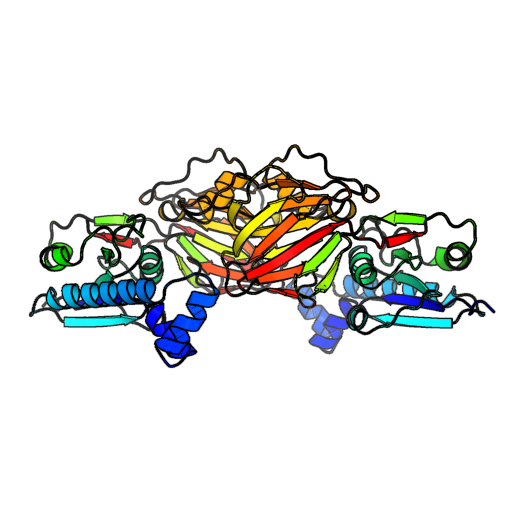 1
ATOM 3820 C C . THR B 1 202 ? 3.701 -19.953 -1.304 1 95 202 THR B C 1
ATOM 3822 O O . THR B 1 202 ? 4.797 -19.531 -1.675 1 95 202 THR B O 1
ATOM 3825 N N . GLY B 1 203 ? 2.811 -19.188 -0.717 1 93.19 203 GLY B N 1
ATOM 3826 C CA . GLY B 1 203 ? 3 -17.75 -0.568 1 93.19 203 GLY B CA 1
ATOM 3827 C C . GLY B 1 203 ? 3.9 -17.391 0.597 1 93.19 203 GLY B C 1
ATOM 3828 O O . GLY B 1 203 ? 4.258 -16.219 0.77 1 93.19 203 GLY B O 1
ATOM 3829 N N . SER B 1 204 ? 4.34 -18.266 1.394 1 92.56 204 SER B N 1
ATOM 3830 C CA . SER B 1 204 ? 5.129 -18.016 2.596 1 92.56 204 SER B CA 1
ATOM 3831 C C . SER B 1 204 ? 6.562 -17.625 2.248 1 92.56 204 SER B C 1
ATOM 3833 O O . SER B 1 204 ? 7.371 -17.344 3.137 1 92.56 204 SER B O 1
ATOM 3835 N N . THR B 1 205 ? 6.863 -17.484 1.006 1 85.06 205 THR B N 1
ATOM 3836 C CA . THR B 1 205 ? 8.203 -17.078 0.595 1 85.06 205 THR B CA 1
ATOM 3837 C C . THR B 1 205 ? 8.172 -15.719 -0.084 1 85.06 205 THR B C 1
ATOM 3839 O O . THR B 1 205 ? 9.188 -15.258 -0.613 1 85.06 205 THR B O 1
ATOM 3842 N N . GLY B 1 206 ? 7.082 -15.102 -0.13 1 89.31 206 GLY B N 1
ATOM 3843 C CA . GLY B 1 206 ? 6.938 -13.797 -0.747 1 89.31 206 GLY B CA 1
ATOM 3844 C C . GLY B 1 206 ? 6.469 -12.727 0.223 1 89.31 206 GLY B C 1
ATOM 3845 O O . GLY B 1 206 ? 7.109 -12.492 1.252 1 89.31 206 GLY B O 1
ATOM 3846 N N . TRP B 1 207 ? 5.305 -12.164 -0.169 1 93.94 207 TRP B N 1
ATOM 3847 C CA . TRP B 1 207 ? 4.766 -11.055 0.604 1 93.94 207 TRP B CA 1
ATOM 3848 C C . TRP B 1 207 ? 4.504 -11.469 2.049 1 93.94 207 TRP B C 1
ATOM 3850 O O . TRP B 1 207 ? 4.805 -10.719 2.98 1 93.94 207 TRP B O 1
ATOM 3860 N N . LEU B 1 208 ? 4.027 -12.672 2.283 1 95.81 208 LEU B N 1
ATOM 3861 C CA . LEU B 1 208 ? 3.781 -13.164 3.633 1 95.81 208 LEU B CA 1
ATOM 3862 C C . LEU B 1 208 ? 5.082 -13.25 4.426 1 95.81 208 LEU B C 1
ATOM 3864 O O . LEU B 1 208 ? 5.105 -12.953 5.621 1 95.81 208 LEU B O 1
ATOM 3868 N N . ARG B 1 209 ? 6.078 -13.641 3.771 1 94.12 209 ARG B N 1
ATOM 3869 C CA . ARG B 1 209 ? 7.371 -13.742 4.441 1 94.12 209 ARG B CA 1
ATOM 3870 C C . ARG B 1 209 ? 7.852 -12.383 4.922 1 94.12 209 ARG B C 1
ATOM 3872 O O . ARG B 1 209 ? 8.398 -12.258 6.02 1 94.12 209 ARG B O 1
ATOM 3879 N N . SER B 1 210 ? 7.703 -11.375 4.078 1 95.38 210 SER B N 1
ATOM 3880 C CA . SER B 1 210 ? 8.102 -10.023 4.449 1 95.38 210 SER B CA 1
ATOM 3881 C C . SER B 1 210 ? 7.383 -9.562 5.715 1 95.38 210 SER B C 1
ATOM 3883 O O . SER B 1 210 ? 8 -8.984 6.609 1 95.38 210 SER B O 1
ATOM 3885 N N . LEU B 1 211 ? 6.062 -9.812 5.762 1 97 211 LEU B N 1
ATOM 3886 C CA . LEU B 1 211 ? 5.277 -9.43 6.93 1 97 211 LEU B CA 1
ATOM 3887 C C . LEU B 1 211 ? 5.699 -10.219 8.156 1 97 211 LEU B C 1
ATOM 3889 O O . LEU B 1 211 ? 5.805 -9.664 9.258 1 97 211 LEU B O 1
ATOM 3893 N N . TRP B 1 212 ? 5.914 -11.508 7.93 1 96.69 212 TRP B N 1
ATOM 3894 C CA . TRP B 1 212 ? 6.355 -12.398 9 1 96.69 212 TRP B CA 1
ATOM 3895 C C . TRP B 1 212 ? 7.676 -11.914 9.594 1 96.69 212 TRP B C 1
ATOM 3897 O O . TRP B 1 212 ? 7.816 -11.836 10.82 1 96.69 212 TRP B O 1
ATOM 3907 N N . GLU B 1 213 ? 8.586 -11.539 8.766 1 94.69 213 GLU B N 1
ATOM 3908 C CA . GLU B 1 213 ? 9.883 -11.039 9.203 1 94.69 213 GLU B CA 1
ATOM 3909 C C . GLU B 1 213 ? 9.758 -9.68 9.883 1 94.69 213 GLU B C 1
ATOM 3911 O O . GLU B 1 213 ? 10.359 -9.453 10.938 1 94.69 213 GLU B O 1
ATOM 3916 N N . GLN B 1 214 ? 9.031 -8.805 9.281 1 95.69 214 GLN B N 1
ATOM 3917 C CA . GLN B 1 214 ? 8.859 -7.457 9.812 1 95.69 214 GLN B CA 1
ATOM 3918 C C . GLN B 1 214 ? 8.297 -7.488 11.227 1 95.69 214 GLN B C 1
ATOM 3920 O O . GLN B 1 214 ? 8.656 -6.652 12.062 1 95.69 214 GLN B O 1
ATOM 3925 N N . ARG B 1 215 ? 7.488 -8.438 11.492 1 95.25 215 ARG B N 1
ATOM 3926 C CA . ARG B 1 215 ? 6.828 -8.547 12.789 1 95.25 215 ARG B CA 1
ATOM 3927 C C . ARG B 1 215 ? 7.66 -9.383 13.758 1 95.25 215 ARG B C 1
ATOM 3929 O O . ARG B 1 215 ? 7.309 -9.516 14.93 1 95.25 215 ARG B O 1
ATOM 3936 N N . SER B 1 216 ? 8.711 -9.961 13.281 1 94.12 216 SER B N 1
ATOM 3937 C CA . SER B 1 216 ? 9.383 -10.992 14.062 1 94.12 216 SER B CA 1
ATOM 3938 C C . SER B 1 216 ? 8.383 -12.023 14.578 1 94.12 216 SER B C 1
ATOM 3940 O O . SER B 1 216 ? 8.383 -12.359 15.766 1 94.12 216 SER B O 1
ATOM 3942 N N . SER B 1 217 ? 7.52 -12.477 13.703 1 96.06 217 SER B N 1
ATOM 3943 C CA . SER B 1 217 ? 6.426 -13.367 14.078 1 96.06 217 SER B CA 1
ATOM 3944 C C . SER B 1 217 ? 6.949 -14.727 14.523 1 96.06 217 SER B C 1
ATOM 3946 O O . SER B 1 217 ? 7.91 -15.25 13.945 1 96.06 217 SER B O 1
ATOM 3948 N N . ALA B 1 218 ? 6.246 -15.344 15.422 1 96.12 218 ALA B N 1
ATOM 3949 C CA . ALA B 1 218 ? 6.602 -16.672 15.891 1 96.12 218 ALA B CA 1
ATOM 3950 C C . ALA B 1 218 ? 5.75 -17.75 15.211 1 96.12 218 ALA B C 1
ATOM 3952 O O . ALA B 1 218 ? 5.906 -18.938 15.484 1 96.12 218 ALA B O 1
ATOM 3953 N N . LEU B 1 219 ? 4.898 -17.328 14.328 1 96.69 219 LEU B N 1
ATOM 3954 C CA . LEU B 1 219 ? 4.023 -18.281 13.656 1 96.69 219 LEU B CA 1
ATOM 3955 C C . LEU B 1 219 ? 4.836 -19.266 12.82 1 96.69 219 LEU B C 1
ATOM 3957 O O . LEU B 1 219 ? 5.797 -18.875 12.148 1 96.69 219 LEU B O 1
ATOM 3961 N N . ALA B 1 220 ? 4.473 -20.5 12.898 1 97.19 220 ALA B N 1
ATOM 3962 C CA . ALA B 1 220 ? 5 -21.484 11.938 1 97.19 220 ALA B CA 1
ATOM 3963 C C . ALA B 1 220 ? 4.258 -21.391 10.609 1 97.19 220 ALA B C 1
ATOM 3965 O O . ALA B 1 220 ? 3.127 -21.875 10.492 1 97.19 220 ALA B O 1
ATOM 3966 N N . LEU B 1 221 ? 4.879 -20.828 9.656 1 97.19 221 LEU B N 1
ATOM 3967 C CA . LEU B 1 221 ? 4.227 -20.688 8.359 1 97.19 221 LEU B CA 1
ATOM 3968 C C . LEU B 1 221 ? 3.984 -22.047 7.715 1 97.19 221 LEU B C 1
ATOM 3970 O O . LEU B 1 221 ? 4.816 -22.953 7.832 1 97.19 221 LEU B O 1
ATOM 3974 N N . PRO B 1 222 ? 2.881 -22.203 7.039 1 97.44 222 PRO B N 1
ATOM 3975 C CA . PRO B 1 222 ? 2.562 -23.484 6.402 1 97.44 222 PRO B CA 1
ATOM 3976 C C . PRO B 1 222 ? 3.51 -23.828 5.254 1 97.44 222 PRO B C 1
ATOM 3978 O O . PRO B 1 222 ? 4.16 -22.938 4.699 1 97.44 222 PRO B O 1
ATOM 3981 N N . ALA B 1 223 ? 3.559 -25.156 4.984 1 96.5 223 ALA B N 1
ATOM 3982 C CA . ALA B 1 223 ? 4.191 -25.625 3.758 1 96.5 223 ALA B CA 1
ATOM 3983 C C . ALA B 1 223 ? 3.215 -25.594 2.584 1 96.5 223 ALA B C 1
ATOM 3985 O O . ALA B 1 223 ? 2.002 -25.484 2.781 1 96.5 223 ALA B O 1
ATOM 3986 N N . PRO B 1 224 ? 3.705 -25.719 1.407 1 96.12 224 PRO B N 1
ATOM 3987 C CA . PRO B 1 224 ? 2.873 -25.531 0.216 1 96.12 224 PRO B CA 1
ATOM 3988 C C . PRO B 1 224 ? 1.676 -26.469 0.177 1 96.12 224 PRO B C 1
ATOM 3990 O O . PRO B 1 224 ? 0.613 -26.109 -0.332 1 96.12 224 PRO B O 1
ATOM 3993 N N . THR B 1 225 ? 1.802 -27.672 0.787 1 96.62 225 THR B N 1
ATOM 3994 C CA . THR B 1 225 ? 0.726 -28.656 0.691 1 96.62 225 THR B CA 1
ATOM 3995 C C . THR B 1 225 ? -0.104 -28.672 1.972 1 96.62 225 THR B C 1
ATOM 3997 O O . THR B 1 225 ? -1.111 -29.375 2.055 1 96.62 225 THR B O 1
ATOM 4000 N N . ASP B 1 226 ? 0.318 -27.875 2.98 1 97.81 226 ASP B N 1
ATOM 4001 C CA . ASP B 1 226 ? -0.479 -27.766 4.199 1 97.81 226 ASP B CA 1
ATOM 4002 C C . ASP B 1 226 ? -1.841 -27.141 3.918 1 97.81 226 ASP B C 1
ATOM 4004 O O . ASP B 1 226 ? -1.928 -26.125 3.223 1 97.81 226 ASP B O 1
ATOM 4008 N N . VAL B 1 227 ? -2.848 -27.797 4.414 1 97.94 227 VAL B N 1
ATOM 4009 C CA . VAL B 1 227 ? -4.191 -27.25 4.27 1 97.94 227 VAL B CA 1
ATOM 4010 C C . VAL B 1 227 ? -4.457 -26.234 5.387 1 97.94 227 VAL B C 1
ATOM 4012 O O . VAL B 1 227 ? -5.324 -26.453 6.234 1 97.94 227 VAL B O 1
ATOM 4015 N N . ARG B 1 228 ? -3.701 -25.25 5.387 1 97.56 228 ARG B N 1
ATOM 4016 C CA . ARG B 1 228 ? -3.734 -24.188 6.375 1 97.56 228 ARG B CA 1
ATOM 4017 C C . ARG B 1 228 ? -3.328 -22.859 5.75 1 97.56 228 ARG B C 1
ATOM 4019 O O . ARG B 1 228 ? -2.521 -22.812 4.816 1 97.56 228 ARG B O 1
ATOM 4026 N N . LEU B 1 229 ? -3.922 -21.797 6.277 1 98.56 229 LEU B N 1
ATOM 4027 C CA . LEU B 1 229 ? -3.586 -20.453 5.809 1 98.56 229 LEU B CA 1
ATOM 4028 C C . LEU B 1 229 ? -2.965 -19.625 6.93 1 98.56 229 LEU B C 1
ATOM 4030 O O . LEU B 1 229 ? -3.227 -19.875 8.109 1 98.56 229 LEU B O 1
ATOM 4034 N N . ALA B 1 230 ? -2.152 -18.734 6.562 1 98.56 230 ALA B N 1
ATOM 4035 C CA . ALA B 1 230 ? -1.685 -17.688 7.465 1 98.56 230 ALA B CA 1
ATOM 4036 C C . ALA B 1 230 ? -2.277 -16.344 7.082 1 98.56 230 ALA B C 1
ATOM 4038 O O . ALA B 1 230 ? -2.545 -16.078 5.906 1 98.56 230 ALA B O 1
ATOM 4039 N N . TRP B 1 231 ? -2.512 -15.523 8.062 1 98.5 231 TRP B N 1
ATOM 4040 C CA . TRP B 1 231 ? -3.018 -14.188 7.762 1 98.5 231 TRP B CA 1
ATOM 4041 C C . TRP B 1 231 ? -2.309 -13.133 8.609 1 98.5 231 TRP B C 1
ATOM 4043 O O . TRP B 1 231 ? -1.848 -13.422 9.711 1 98.5 231 TRP B O 1
ATOM 4053 N N . PHE B 1 232 ? -2.156 -11.922 8.055 1 98.5 232 PHE B N 1
ATOM 4054 C CA . PHE B 1 232 ? -1.514 -10.773 8.688 1 98.5 232 PHE B CA 1
ATOM 4055 C C . PHE B 1 232 ? -2.297 -9.492 8.414 1 98.5 232 PHE B C 1
ATOM 4057 O O . PHE B 1 232 ? -2.756 -9.273 7.293 1 98.5 232 PHE B O 1
ATOM 4064 N N . VAL B 1 233 ? -2.496 -8.672 9.461 1 98.5 233 VAL B N 1
ATOM 4065 C CA . VAL B 1 233 ? -2.973 -7.301 9.289 1 98.5 233 VAL B CA 1
ATOM 4066 C C . VAL B 1 233 ? -1.788 -6.367 9.062 1 98.5 233 VAL B C 1
ATOM 4068 O O . VAL B 1 233 ? -0.806 -6.406 9.805 1 98.5 233 VAL B O 1
ATOM 4071 N N . ARG B 1 234 ? -1.826 -5.582 8.016 1 98.38 234 ARG B N 1
ATOM 4072 C CA . ARG B 1 234 ? -0.76 -4.641 7.68 1 98.38 234 ARG B CA 1
ATOM 4073 C C . ARG B 1 234 ? -0.931 -3.328 8.43 1 98.38 234 ARG B C 1
ATOM 4075 O O . ARG B 1 234 ? -1.932 -2.631 8.258 1 98.38 234 ARG B O 1
ATOM 4082 N N . GLU B 1 235 ? -0.011 -2.998 9.297 1 97.62 235 GLU B N 1
ATOM 4083 C CA . GLU B 1 235 ? 0.099 -1.673 9.898 1 97.62 235 GLU B CA 1
ATOM 4084 C C . GLU B 1 235 ? -1.191 -1.284 10.617 1 97.62 235 GLU B C 1
ATOM 4086 O O . GLU B 1 235 ? -1.733 -0.202 10.383 1 97.62 235 GLU B O 1
ATOM 4091 N N . ALA B 1 236 ? -1.646 -2.123 11.469 1 96.44 236 ALA B N 1
ATOM 4092 C CA . ALA B 1 236 ? -2.836 -1.85 12.273 1 96.44 236 ALA B CA 1
ATOM 4093 C C . ALA B 1 236 ? -2.623 -0.639 13.18 1 96.44 236 ALA B C 1
ATOM 4095 O O . ALA B 1 236 ? -1.529 -0.442 13.711 1 96.44 236 ALA B O 1
ATOM 4096 N N . TRP B 1 237 ? -3.65 0.113 13.336 1 89.62 237 TRP B N 1
ATOM 4097 C CA . TRP B 1 237 ? -3.604 1.347 14.117 1 89.62 237 TRP B CA 1
ATOM 4098 C C . TRP B 1 237 ? -4.602 1.305 15.266 1 89.62 237 TRP B C 1
ATOM 4100 O O . TRP B 1 237 ? -5.809 1.174 15.039 1 89.62 237 TRP B O 1
ATOM 4110 N N . PRO B 1 238 ? -4.051 1.402 16.422 1 85.5 238 PRO B N 1
ATOM 4111 C CA . PRO B 1 238 ? -5.008 1.512 17.516 1 85.5 238 PRO B CA 1
ATOM 4112 C C . PRO B 1 238 ? -5.633 2.9 17.625 1 85.5 238 PRO B C 1
ATOM 4114 O O . PRO B 1 238 ? -4.938 3.908 17.469 1 85.5 238 PRO B O 1
ATOM 4117 N N . SER B 1 239 ? -6.867 2.982 17.688 1 80.62 239 SER B N 1
ATOM 4118 C CA . SER B 1 239 ? -7.613 4.215 17.906 1 80.62 239 SER B CA 1
ATOM 4119 C C . SER B 1 239 ? -8.703 4.012 18.953 1 80.62 239 SER B C 1
ATOM 4121 O O . SER B 1 239 ? -8.867 2.91 19.484 1 80.62 239 SER B O 1
ATOM 4123 N N . PRO B 1 240 ? -9.344 5.07 19.344 1 76.5 240 PRO B N 1
ATOM 4124 C CA . PRO B 1 240 ? -10.445 4.91 20.297 1 76.5 240 PRO B CA 1
ATOM 4125 C C . PRO B 1 240 ? -11.531 3.969 19.781 1 76.5 240 PRO B C 1
ATOM 4127 O O . PRO B 1 240 ? -12.242 3.35 20.578 1 76.5 240 PRO B O 1
ATOM 4130 N N . THR B 1 241 ? -11.672 3.789 18.469 1 85.25 241 THR B N 1
ATOM 4131 C CA . THR B 1 241 ? -12.781 3.018 17.922 1 85.25 241 THR B CA 1
ATOM 4132 C C . THR B 1 241 ? -12.266 1.758 17.234 1 85.25 241 THR B C 1
ATOM 4134 O O . THR B 1 241 ? -13.062 0.937 16.766 1 85.25 241 THR B O 1
ATOM 4137 N N . THR B 1 242 ? -11 1.652 17.125 1 91 242 THR B N 1
ATOM 4138 C CA . THR B 1 242 ? -10.438 0.481 16.469 1 91 242 THR B CA 1
ATOM 4139 C C . THR B 1 242 ? -9.391 -0.186 17.359 1 91 242 THR B C 1
ATOM 4141 O O . THR B 1 242 ? -8.844 0.447 18.266 1 91 242 THR B O 1
ATOM 4144 N N . GLY B 1 243 ? -9.195 -1.541 17.141 1 91.44 243 GLY B N 1
ATOM 4145 C CA . GLY B 1 243 ? -8.25 -2.305 17.938 1 91.44 243 GLY B CA 1
ATOM 4146 C C . GLY B 1 243 ? -7.164 -2.969 17.109 1 91.44 243 GLY B C 1
ATOM 4147 O O . GLY B 1 243 ? -7.191 -2.914 15.883 1 91.44 243 GLY B O 1
ATOM 4148 N N . THR B 1 244 ? -6.211 -3.5 17.844 1 94.88 244 THR B N 1
ATOM 4149 C CA . THR B 1 244 ? -5.09 -4.23 17.266 1 94.88 244 THR B CA 1
ATOM 4150 C C . THR B 1 244 ? -4.887 -5.562 17.969 1 94.88 244 THR B C 1
ATOM 4152 O O . THR B 1 244 ? -3.754 -6.039 18.109 1 94.88 244 THR B O 1
ATOM 4155 N N . GLY B 1 245 ? -5.918 -6.113 18.391 1 93.81 245 GLY B N 1
ATOM 4156 C CA . GLY B 1 245 ? -5.824 -7.352 19.156 1 93.81 245 GLY B CA 1
ATOM 4157 C C . GLY B 1 245 ? -5.668 -8.578 18.266 1 93.81 245 GLY B C 1
ATOM 4158 O O . GLY B 1 245 ? -5.234 -9.633 18.734 1 93.81 245 GLY B O 1
ATOM 4159 N N . ARG B 1 246 ? -6.074 -8.477 17.062 1 95.12 246 ARG B N 1
ATOM 4160 C CA . ARG B 1 246 ? -6.012 -9.562 16.078 1 95.12 246 ARG B CA 1
ATOM 4161 C C . ARG B 1 246 ? -5.238 -9.141 14.844 1 95.12 246 ARG B C 1
ATOM 4163 O O . ARG B 1 246 ? -5.828 -8.688 13.859 1 95.12 246 ARG B O 1
ATOM 4170 N N . VAL B 1 247 ? -3.969 -9.445 14.875 1 97.19 247 VAL B N 1
ATOM 4171 C CA . VAL B 1 247 ? -3.189 -8.852 13.789 1 97.19 247 VAL B CA 1
ATOM 4172 C C . VAL B 1 247 ? -2.475 -9.953 13.008 1 97.19 247 VAL B C 1
ATOM 4174 O O . VAL B 1 247 ? -1.847 -9.688 11.984 1 97.19 247 VAL B O 1
ATOM 4177 N N . GLU B 1 248 ? -2.49 -11.219 13.453 1 97.88 248 GLU B N 1
ATOM 4178 C CA . GLU B 1 248 ? -1.939 -12.359 12.727 1 97.88 248 GLU B CA 1
ATOM 4179 C C . GLU B 1 248 ? -2.527 -13.672 13.234 1 97.88 248 GLU B C 1
ATOM 4181 O O . GLU B 1 248 ? -3.107 -13.719 14.32 1 97.88 248 GLU B O 1
ATOM 4186 N N . GLY B 1 249 ? -2.389 -14.672 12.398 1 97.12 249 GLY B N 1
ATOM 4187 C CA . GLY B 1 249 ? -2.834 -15.977 12.852 1 97.12 249 GLY B CA 1
ATOM 4188 C C . GLY B 1 249 ? -2.82 -17.031 11.758 1 97.12 249 GLY B C 1
ATOM 4189 O O . GLY B 1 249 ? -2.344 -16.766 10.648 1 97.12 249 GLY B O 1
ATOM 4190 N N . LEU B 1 250 ? -3.242 -18.234 12.148 1 97.44 250 LEU B N 1
ATOM 4191 C CA . LEU B 1 250 ? -3.418 -19.359 11.227 1 97.44 250 LEU B CA 1
ATOM 4192 C C . LEU B 1 250 ? -4.887 -19.734 11.117 1 97.44 250 LEU B C 1
ATOM 4194 O O . LEU B 1 250 ? -5.664 -19.531 12.047 1 97.44 250 LEU B O 1
ATOM 4198 N N . LEU B 1 251 ? -5.246 -20.141 10 1 97.5 251 LEU B N 1
ATOM 4199 C CA . LEU B 1 251 ? -6.578 -20.688 9.766 1 97.5 251 LEU B CA 1
ATOM 4200 C C . LEU B 1 251 ? -6.512 -22.172 9.43 1 97.5 251 LEU B C 1
ATOM 4202 O O . LEU B 1 251 ? -5.906 -22.562 8.43 1 97.5 251 LEU B O 1
ATOM 4206 N N . ASP B 1 252 ? -7.137 -22.969 10.234 1 95.25 252 ASP B N 1
ATOM 4207 C CA . ASP B 1 252 ? -7.242 -24.391 9.984 1 95.25 252 ASP B CA 1
ATOM 4208 C C . ASP B 1 252 ? -8.336 -24.703 8.961 1 95.25 252 ASP B C 1
ATOM 4210 O O . ASP B 1 252 ? -9.141 -23.828 8.633 1 95.25 252 ASP B O 1
ATOM 4214 N N . PRO B 1 253 ? -8.328 -25.953 8.492 1 93.12 253 PRO B N 1
ATOM 4215 C CA . PRO B 1 253 ? -9.375 -26.312 7.535 1 93.12 253 PRO B CA 1
ATOM 4216 C C . PRO B 1 253 ? -10.781 -26.031 8.078 1 93.12 253 PRO B C 1
ATOM 4218 O O . PRO B 1 253 ? -11.07 -26.344 9.234 1 93.12 253 PRO B O 1
ATOM 4221 N N . GLY B 1 254 ? -11.594 -25.453 7.312 1 91.69 254 GLY B N 1
ATOM 4222 C CA . GLY B 1 254 ? -12.961 -25.156 7.711 1 91.69 254 GLY B CA 1
ATOM 4223 C C . GLY B 1 254 ? -13.109 -23.797 8.367 1 91.69 254 GLY B C 1
ATOM 4224 O O . GLY B 1 254 ? -14.227 -23.281 8.492 1 91.69 254 GLY B O 1
ATOM 4225 N N . GLN B 1 255 ? -12 -23.281 8.766 1 95.06 255 GLN B N 1
ATOM 4226 C CA . GLN B 1 255 ? -12.031 -21.938 9.336 1 95.06 255 GLN B CA 1
ATOM 4227 C C . GLN B 1 255 ? -11.859 -20.875 8.258 1 95.06 255 GLN B C 1
ATOM 4229 O O . GLN B 1 255 ? -11.25 -21.125 7.219 1 95.06 255 GLN B O 1
ATOM 4234 N N . GLY B 1 256 ? -12.422 -19.688 8.555 1 97.56 256 GLY B N 1
ATOM 4235 C CA . GLY B 1 256 ? -12.281 -18.562 7.66 1 97.56 256 GLY B CA 1
ATOM 4236 C C . GLY B 1 256 ? -12.125 -17.234 8.383 1 97.56 256 GLY B C 1
ATOM 4237 O O . GLY B 1 256 ? -12.438 -17.141 9.578 1 97.56 256 GLY B O 1
ATOM 4238 N N . LEU B 1 257 ? -11.562 -16.359 7.746 1 98.38 257 LEU B N 1
ATOM 4239 C CA . LEU B 1 257 ? -11.477 -14.969 8.18 1 98.38 257 LEU B CA 1
ATOM 4240 C C . LEU B 1 257 ? -12.492 -14.102 7.445 1 98.38 257 LEU B C 1
ATOM 4242 O O . LEU B 1 257 ? -12.477 -14.031 6.215 1 98.38 257 LEU B O 1
ATOM 4246 N N . ARG B 1 258 ? -13.344 -13.461 8.18 1 98.12 258 ARG B N 1
ATOM 4247 C CA . ARG B 1 258 ? -14.375 -12.633 7.574 1 98.12 258 ARG B CA 1
ATOM 4248 C C . ARG B 1 258 ? -14.125 -11.148 7.844 1 98.12 258 ARG B C 1
ATOM 4250 O O . ARG B 1 258 ? -13.852 -10.758 8.984 1 98.12 258 ARG B O 1
ATOM 4257 N N . LEU B 1 259 ? -14.164 -10.375 6.848 1 98.31 259 LEU B N 1
ATOM 4258 C CA . LEU B 1 259 ? -14.102 -8.922 6.961 1 98.31 259 LEU B CA 1
ATOM 4259 C C . LEU B 1 259 ? -15.43 -8.289 6.555 1 98.31 259 LEU B C 1
ATOM 4261 O O . LEU B 1 259 ? -15.984 -8.617 5.504 1 98.31 259 LEU B O 1
ATOM 4265 N N . THR B 1 260 ? -15.938 -7.453 7.367 1 97.81 260 THR B N 1
ATOM 4266 C CA . THR B 1 260 ? -17.047 -6.582 7.008 1 97.81 260 THR B CA 1
ATOM 4267 C C . THR B 1 260 ? -16.562 -5.168 6.715 1 97.81 260 THR B C 1
ATOM 4269 O O . THR B 1 260 ? -16.047 -4.484 7.605 1 97.81 260 THR B O 1
ATOM 4272 N N . VAL B 1 261 ? -16.828 -4.727 5.527 1 97.94 261 VAL B N 1
ATOM 4273 C CA . VAL B 1 261 ? -16.25 -3.488 5.027 1 97.94 261 VAL B CA 1
ATOM 4274 C C . VAL B 1 261 ? -16.953 -2.287 5.656 1 97.94 261 VAL B C 1
ATOM 4276 O O . VAL B 1 261 ? -18.172 -2.195 5.633 1 97.94 261 VAL B O 1
ATOM 4279 N N . GLU B 1 262 ? -16.172 -1.387 6.16 1 96.06 262 GLU B N 1
ATOM 4280 C CA . GLU B 1 262 ? -16.672 -0.134 6.715 1 96.06 262 GLU B CA 1
ATOM 4281 C C . GLU B 1 262 ? -15.992 1.069 6.066 1 96.06 262 GLU B C 1
ATOM 4283 O O . GLU B 1 262 ? -15.906 2.141 6.672 1 96.06 262 GLU B O 1
ATOM 4288 N N . SER B 1 263 ? -15.367 0.89 4.98 1 94.5 263 SER B N 1
ATOM 4289 C CA . SER B 1 263 ? -14.836 1.91 4.086 1 94.5 263 SER B CA 1
ATOM 4290 C C . SER B 1 263 ? -15.727 2.088 2.859 1 94.5 263 SER B C 1
ATOM 4292 O O . SER B 1 263 ? -16.594 1.254 2.588 1 94.5 263 SER B O 1
ATOM 4294 N N . ASP B 1 264 ? -15.5 3.195 2.15 1 90.44 264 ASP B N 1
ATOM 4295 C CA . ASP B 1 264 ? -16.266 3.422 0.935 1 90.44 264 ASP B CA 1
ATOM 4296 C C . ASP B 1 264 ? -15.93 2.389 -0.136 1 90.44 264 ASP B C 1
ATOM 4298 O O . ASP B 1 264 ? -16.812 1.896 -0.836 1 90.44 264 ASP B O 1
ATOM 4302 N N . ARG B 1 265 ? -14.641 2.186 -0.271 1 95 265 ARG B N 1
ATOM 4303 C CA . ARG B 1 265 ? -14.211 1.242 -1.299 1 95 265 ARG B CA 1
ATOM 4304 C C . ARG B 1 265 ? -12.961 0.485 -0.859 1 95 265 ARG B C 1
ATOM 4306 O O . ARG B 1 265 ? -11.961 1.095 -0.466 1 95 265 ARG B O 1
ATOM 4313 N N . LEU B 1 266 ? -13.062 -0.805 -0.894 1 98.25 266 LEU B N 1
ATOM 4314 C CA . LEU B 1 266 ? -11.914 -1.697 -0.769 1 98.25 266 LEU B CA 1
ATOM 4315 C C . LEU B 1 266 ? -11.82 -2.631 -1.972 1 98.25 266 LEU B C 1
ATOM 4317 O O . LEU B 1 266 ? -12.75 -2.709 -2.777 1 98.25 266 LEU B O 1
ATOM 4321 N N . VAL B 1 267 ? -10.664 -3.225 -2.145 1 98.56 267 VAL B N 1
ATOM 4322 C CA . VAL B 1 267 ? -10.477 -4.215 -3.199 1 98.56 267 VAL B CA 1
ATOM 4323 C C . VAL B 1 267 ? -9.898 -5.496 -2.605 1 98.56 267 VAL B C 1
ATOM 4325 O O . VAL B 1 267 ? -9.289 -5.473 -1.532 1 98.56 267 VAL B O 1
ATOM 4328 N N . ALA B 1 268 ? -10.125 -6.59 -3.25 1 98.62 268 ALA B N 1
ATOM 4329 C CA . ALA B 1 268 ? -9.445 -7.863 -3.02 1 98.62 268 ALA B CA 1
ATOM 4330 C C . ALA B 1 268 ? -8.781 -8.375 -4.297 1 98.62 268 ALA B C 1
ATOM 4332 O O . ALA B 1 268 ? -9.43 -8.453 -5.348 1 98.62 268 ALA B O 1
ATOM 4333 N N . PHE B 1 269 ? -7.539 -8.664 -4.27 1 97.5 269 PHE B N 1
ATOM 4334 C CA . PHE B 1 269 ? -6.867 -9.266 -5.418 1 97.5 269 PHE B CA 1
ATOM 4335 C C . PHE B 1 269 ? -5.859 -10.32 -4.965 1 97.5 269 PHE B C 1
ATOM 4337 O O . PHE B 1 269 ? -5.477 -10.359 -3.795 1 97.5 269 PHE B O 1
ATOM 4344 N N . GLY B 1 270 ? -5.477 -11.211 -5.895 1 96.94 270 GLY B N 1
ATOM 4345 C CA . GLY B 1 270 ? -4.609 -12.328 -5.559 1 96.94 270 GLY B CA 1
ATOM 4346 C C . GLY B 1 270 ? -3.334 -12.359 -6.375 1 96.94 270 GLY B C 1
ATOM 4347 O O . GLY B 1 270 ? -3.326 -11.961 -7.543 1 96.94 270 GLY B O 1
ATOM 4348 N N . ASP B 1 271 ? -2.309 -12.711 -5.73 1 95.25 271 ASP B N 1
ATOM 4349 C CA . ASP B 1 271 ? -1.038 -13.016 -6.379 1 95.25 271 ASP B CA 1
ATOM 4350 C C . ASP B 1 271 ? -0.515 -11.812 -7.16 1 95.25 271 ASP B C 1
ATOM 4352 O O . ASP B 1 271 ? 0.01 -11.961 -8.266 1 95.25 271 ASP B O 1
ATOM 4356 N N . GLY B 1 272 ? -0.801 -10.68 -6.66 1 91.25 272 GLY B N 1
ATOM 4357 C CA . GLY B 1 272 ? -0.242 -9.453 -7.211 1 91.25 272 GLY B CA 1
ATOM 4358 C C . GLY B 1 272 ? -0.958 -8.984 -8.461 1 91.25 272 GLY B C 1
ATOM 4359 O O . GLY B 1 272 ? -0.532 -8.023 -9.102 1 91.25 272 GLY B O 1
ATOM 4360 N N . VAL B 1 273 ? -2.01 -9.648 -8.828 1 91.25 273 VAL B N 1
ATOM 4361 C CA . VAL B 1 273 ? -2.754 -9.234 -10.008 1 91.25 273 VAL B CA 1
ATOM 4362 C C . VAL B 1 273 ? -3.832 -8.227 -9.609 1 91.25 273 VAL B C 1
ATOM 4364 O O . VAL B 1 273 ? -4.996 -8.594 -9.43 1 91.25 273 VAL B O 1
ATOM 4367 N N . GLU B 1 274 ? -3.492 -6.969 -9.664 1 93.12 274 GLU B N 1
ATOM 4368 C CA . GLU B 1 274 ? -4.363 -5.914 -9.164 1 93.12 274 GLU B CA 1
ATOM 4369 C C . GLU B 1 274 ? -5.5 -5.625 -10.141 1 93.12 274 GLU B C 1
ATOM 4371 O O . GLU B 1 274 ? -6.535 -5.082 -9.758 1 93.12 274 GLU B O 1
ATOM 4376 N N . SER B 1 275 ? -5.281 -5.973 -11.398 1 89.62 275 SER B N 1
ATOM 4377 C CA . SER B 1 275 ? -6.277 -5.68 -12.43 1 89.62 275 SER B CA 1
ATOM 4378 C C . SER B 1 275 ? -7.473 -6.621 -12.32 1 89.62 275 SER B C 1
ATOM 4380 O O . SER B 1 275 ? -8.57 -6.293 -12.773 1 89.62 275 SER B O 1
ATOM 4382 N N . ASP B 1 276 ? -7.25 -7.762 -11.828 1 89.25 276 ASP B N 1
ATOM 4383 C CA . ASP B 1 276 ? -8.312 -8.727 -11.586 1 89.25 276 ASP B CA 1
ATOM 4384 C C . ASP B 1 276 ? -8.711 -8.758 -10.117 1 89.25 276 ASP B C 1
ATOM 4386 O O . ASP B 1 276 ? -8.359 -9.688 -9.383 1 89.25 276 ASP B O 1
ATOM 4390 N N . ALA B 1 277 ? -9.453 -7.68 -9.695 1 95.44 277 ALA B N 1
ATOM 4391 C CA . ALA B 1 277 ? -9.781 -7.496 -8.289 1 95.44 277 ALA B CA 1
ATOM 4392 C C . ALA B 1 277 ? -11.297 -7.48 -8.078 1 95.44 277 ALA B C 1
ATOM 4394 O O . ALA B 1 277 ? -12.047 -7.062 -8.961 1 95.44 277 ALA B O 1
ATOM 4395 N N . LEU B 1 278 ? -11.703 -7.969 -6.941 1 97.56 278 LEU B N 1
ATOM 4396 C CA . LEU B 1 278 ? -13.055 -7.727 -6.453 1 97.56 278 LEU B CA 1
ATOM 4397 C C . LEU B 1 278 ? -13.164 -6.344 -5.82 1 97.56 278 LEU B C 1
ATOM 4399 O O . LEU B 1 278 ? -12.258 -5.906 -5.113 1 97.56 278 LEU B O 1
ATOM 4403 N N . GLU B 1 279 ? -14.273 -5.719 -6.098 1 97.62 279 GLU B N 1
ATOM 4404 C CA . GLU B 1 279 ? -14.578 -4.457 -5.43 1 97.62 279 GLU B CA 1
ATOM 4405 C C . GLU B 1 279 ? -15.555 -4.664 -4.273 1 97.62 279 GLU B C 1
ATOM 4407 O O . GLU B 1 279 ? -16.547 -5.387 -4.41 1 97.62 279 GLU B O 1
ATOM 4412 N N . LEU B 1 280 ? -15.203 -4.059 -3.186 1 98 280 LEU B N 1
ATOM 4413 C CA . LEU B 1 280 ? -16 -4.195 -1.976 1 98 280 LEU B CA 1
ATOM 4414 C C . LEU B 1 280 ? -16.422 -2.826 -1.441 1 98 280 LEU B C 1
ATOM 4416 O O . LEU B 1 280 ? -15.617 -1.89 -1.435 1 98 280 LEU B O 1
ATOM 4420 N N . THR B 1 281 ? -17.672 -2.73 -1.027 1 95.62 281 THR B N 1
ATOM 4421 C CA . THR B 1 281 ? -18.172 -1.467 -0.495 1 95.62 281 THR B CA 1
ATOM 4422 C C . THR B 1 281 ? -18.734 -1.655 0.912 1 95.62 281 THR B C 1
ATOM 4424 O O . THR B 1 281 ? -18.828 -2.783 1.399 1 95.62 281 THR B O 1
ATOM 4427 N N . TRP B 1 282 ? -19.109 -0.599 1.469 1 95.19 282 TRP B N 1
ATOM 4428 C CA . TRP B 1 282 ? -19.562 -0.58 2.855 1 95.19 282 TRP B CA 1
ATOM 4429 C C . TRP B 1 282 ? -20.625 -1.635 3.092 1 95.19 282 TRP B C 1
ATOM 4431 O O . TRP B 1 282 ? -21.578 -1.753 2.309 1 95.19 282 TRP B O 1
ATOM 4441 N N . GLY B 1 283 ? -20.453 -2.369 4.137 1 95.88 283 GLY B N 1
ATOM 4442 C CA . GLY B 1 283 ? -21.469 -3.332 4.547 1 95.88 283 GLY B CA 1
ATOM 4443 C C . GLY B 1 283 ? -21.266 -4.703 3.928 1 95.88 283 GLY B C 1
ATOM 4444 O O . GLY B 1 283 ? -21.781 -5.699 4.438 1 95.88 283 GLY B O 1
ATOM 4445 N N . GLN B 1 284 ? -20.562 -4.758 2.84 1 96.81 284 GLN B N 1
ATOM 4446 C CA . GLN B 1 284 ? -20.266 -6.051 2.229 1 96.81 284 GLN B CA 1
ATOM 4447 C C . GLN B 1 284 ? -19.312 -6.871 3.1 1 96.81 284 GLN B C 1
ATOM 4449 O O . GLN B 1 284 ? -18.562 -6.312 3.898 1 96.81 284 GLN B O 1
ATOM 4454 N N . THR B 1 285 ? -19.422 -8.148 2.9 1 97.56 285 THR B N 1
ATOM 4455 C CA . THR B 1 285 ? -18.516 -9.047 3.604 1 97.56 285 THR B CA 1
ATOM 4456 C C . THR B 1 285 ? -17.719 -9.891 2.617 1 97.56 285 THR B C 1
ATOM 4458 O O . THR B 1 285 ? -18.172 -10.133 1.495 1 97.56 285 THR B O 1
ATOM 4461 N N . VAL B 1 286 ? -16.562 -10.234 3.008 1 98.56 286 VAL B N 1
ATOM 4462 C CA . VAL B 1 286 ? -15.734 -11.18 2.271 1 98.56 286 VAL B CA 1
ATOM 4463 C C . VAL B 1 286 ? -15.156 -12.219 3.232 1 98.56 286 VAL B C 1
ATOM 4465 O O . VAL B 1 286 ? -14.695 -11.875 4.324 1 98.56 286 VAL B O 1
ATOM 4468 N N . ARG B 1 287 ? -15.297 -13.445 2.875 1 98.62 287 ARG B N 1
ATOM 4469 C CA . ARG B 1 287 ? -14.734 -14.547 3.65 1 98.62 287 ARG B CA 1
ATOM 4470 C C . ARG B 1 287 ? -13.531 -15.164 2.943 1 98.62 287 ARG B C 1
ATOM 4472 O O . ARG B 1 287 ? -13.609 -15.492 1.759 1 98.62 287 ARG B O 1
ATOM 4479 N N . LEU B 1 288 ? -12.438 -15.273 3.648 1 98.81 288 LEU B N 1
ATOM 4480 C CA . LEU B 1 288 ? -11.227 -15.906 3.127 1 98.81 288 LEU B CA 1
ATOM 4481 C C . LEU B 1 288 ? -10.977 -17.25 3.805 1 98.81 288 LEU B C 1
ATOM 4483 O O . LEU B 1 288 ? -10.977 -17.344 5.035 1 98.81 288 LEU B O 1
ATOM 4487 N N . SER B 1 289 ? -10.75 -18.234 3.025 1 98.56 289 SER B N 1
ATOM 4488 C CA . SER B 1 289 ? -10.57 -19.594 3.535 1 98.56 289 SER B CA 1
ATOM 4489 C C . SER B 1 289 ? -9.82 -20.453 2.533 1 98.56 289 SER B C 1
ATOM 4491 O O . SER B 1 289 ? -9.5 -20.016 1.43 1 98.56 289 SER B O 1
ATOM 4493 N N . VAL B 1 290 ? -9.516 -21.656 3.02 1 98.38 290 VAL B N 1
ATOM 4494 C CA . VAL B 1 290 ? -8.898 -22.609 2.115 1 98.38 290 VAL B CA 1
ATOM 4495 C C . VAL B 1 290 ? -9.844 -22.922 0.958 1 98.38 290 VAL B C 1
ATOM 4497 O O . VAL B 1 290 ? -11.039 -23.156 1.169 1 98.38 290 VAL B O 1
ATOM 4500 N N . ALA B 1 291 ? -9.305 -22.844 -0.227 1 97.56 291 ALA B N 1
ATOM 4501 C CA . ALA B 1 291 ? -10.109 -23.125 -1.414 1 97.56 291 ALA B CA 1
ATOM 4502 C C . ALA B 1 291 ? -10.32 -24.625 -1.593 1 97.56 291 ALA B C 1
ATOM 4504 O O . ALA B 1 291 ? -9.523 -25.422 -1.106 1 97.56 291 ALA B O 1
ATOM 4505 N N . GLY B 1 292 ? -11.391 -25 -2.297 1 94.94 292 GLY B N 1
ATOM 4506 C CA . GLY B 1 292 ? -11.617 -26.375 -2.682 1 94.94 292 GLY B CA 1
ATOM 4507 C C . GLY B 1 292 ? -10.602 -26.891 -3.684 1 94.94 292 GLY B C 1
ATOM 4508 O O . GLY B 1 292 ? -9.906 -27.875 -3.416 1 94.94 292 GLY B O 1
ATOM 4509 N N . PRO B 1 293 ? -10.523 -26.172 -4.746 1 95 293 PRO B N 1
ATOM 4510 C CA . PRO B 1 293 ? -9.547 -26.609 -5.742 1 95 293 PRO B CA 1
ATOM 4511 C C . PRO B 1 293 ? -8.102 -26.469 -5.262 1 95 293 PRO B C 1
ATOM 4513 O O . PRO B 1 293 ? -7.793 -25.578 -4.473 1 95 293 PRO B O 1
ATOM 4516 N N . ARG B 1 294 ? -7.262 -27.375 -5.703 1 96.94 294 ARG B N 1
ATOM 4517 C CA . ARG B 1 294 ? -5.816 -27.344 -5.488 1 96.94 294 ARG B CA 1
ATOM 4518 C C . ARG B 1 294 ? -5.07 -27.203 -6.809 1 96.94 294 ARG B C 1
ATOM 4520 O O . ARG B 1 294 ? -5.598 -27.547 -7.867 1 96.94 294 ARG B O 1
ATOM 4527 N N . LEU B 1 295 ? -3.965 -26.578 -6.719 1 97.94 295 LEU B N 1
ATOM 4528 C CA . LEU B 1 295 ? -3.094 -26.688 -7.883 1 97.94 295 LEU B CA 1
ATOM 4529 C C . LEU B 1 295 ? -2.416 -28.047 -7.941 1 97.94 295 LEU B C 1
ATOM 4531 O O . LEU B 1 295 ? -1.766 -28.469 -6.977 1 97.94 295 LEU B O 1
ATOM 4535 N N . ARG B 1 296 ? -2.588 -28.719 -9.008 1 97.5 296 ARG B N 1
ATOM 4536 C CA . ARG B 1 296 ? -2.004 -30.047 -9.188 1 97.5 296 ARG B CA 1
ATOM 4537 C C . ARG B 1 296 ? -0.706 -29.969 -9.984 1 97.5 296 ARG B C 1
ATOM 4539 O O . ARG B 1 296 ? -0.725 -30 -11.211 1 97.5 296 ARG B O 1
ATOM 4546 N N . LEU B 1 297 ? 0.401 -29.906 -9.281 1 97.94 297 LEU B N 1
ATOM 4547 C CA . LEU B 1 297 ? 1.714 -29.719 -9.891 1 97.94 297 LEU B CA 1
ATOM 4548 C C . LEU B 1 297 ? 2.4 -31.078 -10.102 1 97.94 297 LEU B C 1
ATOM 4550 O O . LEU B 1 297 ? 2.732 -31.766 -9.141 1 97.94 297 LEU B O 1
ATOM 4554 N N . VAL B 1 298 ? 2.691 -31.359 -11.312 1 97.06 298 VAL B N 1
ATOM 4555 C CA . VAL B 1 298 ? 3.291 -32.656 -11.68 1 97.06 298 VAL B CA 1
ATOM 4556 C C . VAL B 1 298 ? 4.777 -32.625 -11.328 1 97.06 298 VAL B C 1
ATOM 4558 O O . VAL B 1 298 ? 5.473 -31.641 -11.562 1 97.06 298 VAL B O 1
ATOM 4561 N N . HIS B 1 299 ? 5.234 -33.719 -10.703 1 91.62 299 HIS B N 1
ATOM 4562 C CA . HIS B 1 299 ? 6.672 -33.781 -10.453 1 91.62 299 HIS B CA 1
ATOM 4563 C C . HIS B 1 299 ? 7.195 -35.219 -10.68 1 91.62 299 HIS B C 1
ATOM 4565 O O . HIS B 1 299 ? 6.434 -36.188 -10.602 1 91.62 299 HIS B O 1
#

Solvent-accessible surface area (backbone atoms only — not comparable to full-atom values): 30734 Å² total; per-residue (Å²): 127,85,69,64,42,28,40,39,38,34,33,64,87,40,71,41,58,50,38,31,71,75,50,69,33,71,66,50,31,30,52,56,30,44,77,68,76,38,58,45,62,60,41,42,49,50,38,52,36,38,50,49,29,50,50,45,35,60,69,31,52,58,85,79,38,49,74,49,77,44,46,61,91,46,52,90,78,56,84,78,55,88,53,31,38,38,34,34,46,37,50,46,68,55,48,40,62,50,46,47,70,55,81,54,38,42,30,40,26,21,32,33,50,83,88,75,51,92,43,83,56,17,70,34,53,37,83,49,31,52,60,45,56,65,38,58,75,39,96,77,47,47,62,49,56,30,32,22,32,26,38,38,33,77,85,69,48,74,48,52,16,36,25,28,37,38,39,22,35,77,46,89,50,76,26,33,31,33,44,36,53,52,96,47,88,63,74,68,40,39,32,33,21,59,22,34,40,40,25,19,15,60,17,46,77,44,73,53,31,13,49,40,58,50,39,67,52,84,73,79,75,47,48,36,60,38,71,37,33,42,37,39,48,38,48,43,34,73,48,99,81,24,44,67,87,78,44,64,52,75,34,52,76,92,31,32,44,34,38,36,32,63,30,79,60,34,34,34,29,27,68,85,37,71,87,67,49,49,81,40,37,58,72,40,38,37,37,35,30,76,37,87,57,39,45,28,36,51,103,126,83,70,65,41,29,39,40,37,34,36,62,87,41,70,41,58,49,37,30,71,75,49,68,35,71,66,50,31,31,52,57,29,44,78,68,73,38,56,44,62,60,41,43,49,52,37,52,36,39,51,48,29,50,50,45,35,60,69,32,53,60,87,78,37,48,74,50,78,44,46,59,90,48,51,90,77,55,84,78,55,88,53,31,38,36,34,33,45,37,52,45,67,56,47,42,61,50,46,48,70,56,83,54,38,41,30,40,26,22,32,35,48,83,88,75,52,93,42,83,56,18,71,33,50,36,83,49,33,52,61,45,56,64,37,60,75,38,96,79,47,47,60,47,56,30,33,23,33,27,39,38,33,79,86,69,49,74,49,51,17,34,26,28,38,40,40,22,34,76,46,89,49,77,26,34,30,34,43,34,53,52,98,47,89,62,74,70,39,41,32,34,21,59,22,37,40,40,25,20,14,60,18,47,76,44,73,51,31,12,51,40,58,51,39,66,54,83,73,82,75,46,47,37,60,36,71,36,34,42,36,40,48,38,48,44,34,74,49,100,79,24,44,64,86,78,44,62,51,73,36,53,76,93,30,33,44,33,38,36,31,63,34,79,61,34,33,34,29,26,68,85,38,70,88,67,48,48,80,41,36,58,74,40,37,36,38,36,31,75,37,87,56,38,45,28,37,52,105

Sequence (598 aa):
MSLAPRAVLVHRTTEYEELLARHGTHGQAAFFLAARGRSVDAVRERHERAHRALATVAGAVPLTWRQTRVERADLDRFLFGPEDVVVVVGQDGLVANAAKYLTGQPVVGIDADPGRNPGVLVRHRPDRARRLLPYAVGAGATVDELTMVEAVTDDAQRLLALNEIYVGPRSHQTARYTLELDASELPPEAQASSGVLVGTGTGSTGWLRSLWEQRSSALALPAPTDVRLAWFVREAWPSPTTGTGRVEGLLDPGQGLRLTVESDRLVAFGDGVESDALELTWGQTVRLSVAGPRLRLVHMSLAPRAVLVHRTTEYEELLARHGTHGQAAFFLAARGRSVDAVRERHERAHRALATVAGAVPLTWRQTRVERADLDRFLFGPEDVVVVVGQDGLVANAAKYLTGQPVVGIDADPGRNPGVLVRHRPDRARRLLPYAVGAGATVDELTMVEAVTDDAQRLLALNEIYVGPRSHQTARYTLELDASELPPEAQASSGVLVGTGTGSTGWLRSLWEQRSSALALPAPTDVRLAWFVREAWPSPTTGTGRVEGLLDPGQGLRLTVESDRLVAFGDGVESDALELTWGQTVRLSVAGPRLRLVH

Nearest PDB structures (foldseek):
  1u0t-assembly1_A-2  TM=7.718E-01  e=4.945E-18  Mycobacterium tuberculosis
  5dhs-assembly1_D  TM=7.937E-01  e=2.036E-14  Listeria monocytogenes EGD-e
  2i2f-assembly1_A  TM=7.379E-01  e=7.249E-15  Listeria monocytogenes
  3v8m-assembly1_A  TM=7.369E-01  e=6.420E-15  Listeria monocytogenes
  8kgc-assembly1_A  TM=6.437E-01  e=1.038E-15  Homo sapiens

Radius of gyration: 27.79 Å; Cα contacts (8 Å, |Δi|>4): 1440; chains: 2; bounding box: 64×94×56 Å

pLDDT: mean 94.57, std 5.88, range [45.25, 98.88]

InterPro domains:
  IPR016064 NAD kinase/diacylglycerol kinase-like domain superfamily [SSF111331] (64-211)
  IPR017437 ATP-NAD kinase, PpnK-type, C-terminal [G3DSA:2.60.200.30] (148-207)
  IPR017438 Inorganic polyphosphate/ATP-NAD kinase, N-terminal [G3DSA:3.40.50.10330] (84-147)

Secondary structure (DSSP, 8-state):
-----EEEEEE---HHHHHHHHHSSHHHHHHHHHTTT--HHHHHHHHHHHHHHHHHHHHHS-TTSEEEEEEGGGGGG----TTEEEEEEE-HHHHHHHHTT-SS-EEEEEESSTTTS--SS--B-GGGHHHHHHHHTSTT--EEEE--EEEEETT--EEEESSEEEEE-SSSS-EEEEEEETT-SSPPEEEEES-EEEE-SGGGGTHHHHHHHHTT----PPPTT-S-EEEEESS----SS---S--EEEE-TT-EEEEEE-SS-EEEEETT-TTS-EEE-TT-EEEEEE-S--EEEE-/-----EEEEEE---HHHHHHHHHSSHHHHHHHHHTTT--HHHHHHHHHHHHHHHHHHHHHS-TTSEEEEEEGGGGGG----TTEEEEEEE-HHHHHHHHTT-SS-EEEEEESSTTTS--SS--B-GGGHHHHHHHHTSTT--EEEE--EEEEETT--EEEESSEEEEE-SSSS-EEEEEEETT-SSPPEEEEES-EEEE-SGGGGTHHHHHHHHTT----PPPTT-S-EEEEESS----SS---S--EEEE-TT-EEEEEE-SS-EEEEETT-TTS-EEE-TT-EEEEEE-S--EEEE-

Foldseek 3Di:
DPQAAEEEEEEEDAPLNVLCVVQVDLVSSQVVQVVVVHGSVVSVVLVVLLVVLSVLLVVLPDPSHHYDYDYLVCLVVDDDDPRYEYEYRDAPLSLFSNQFRDFAHEYAAEYSDPPPHPCPQRPHHSNCSNVQVVLSPDPPFDWQWFWKKKKAKPVGDITITQFKKKKAAPDQDKFWKWKDKPPDPDDIFTWIARTKIKGAQVNCVDPVVVQCVVVVHPDDGHHRRAQKIKMATHGIDDDPRGDDPDGIDMAHAPMKMKIAGQAQWMWMDYSPPSVPIDIDGHGMMMIMHIDPGTHIYTD/DPPAAEEEEEEEDAPLNVLCVVQVDLVSSQVVQVVVPHGSVVSVVLVVLLVVLSVLLVVLPDPSHHYDYDYLVCLVVDDDDQRYEYEYRDAPLSVFSNQFRDFAHEYAAEYSDPPPHPCPQRPHHSNCSNVQVVLSPDPPFDWQWFWKKKKAKPVGDITITQFKKKKAAPDQDKFWKWKDKPPDPDDIFTWIARTKIKGAQVNCVDPVVVQCVVVVHPDDGHHRRAQKIKMATHGIDDDPRGDDPDGIDMAHAPMKMKIAGQAAWMWMDYSPPSVPIDIDGHGMMMIMHIDPGTHIYTD